Protein AF-0000000079727468 (afdb_homodimer)

Radius of gyration: 39.49 Å; Cα contacts (8 Å, |Δi|>4): 1245; chains: 2; bounding box: 68×107×83 Å

Sequence (710 aa):
MQSSQPELGKKTMTSPDLRKDRILILDDAPENCLLVERILKKAGYGEVISTQNPETALEWLGLSGDPKKRRPVSLLLLDILLPGGQNGLDLLRQFGDREELADLPVIIITAIHDTHTLESAFEAGAVDYVTKPFDATELRARVRSALRLRHEMVQRRRREKDLEEITDKLSEAYQTLLRVSRTDGLSGIWNRRFFDEILDVEWKRANRSEKPISLLLIDIDFFKRFNDTYGHQAGDDCIRKVASVLKETAKRAGDFAARYGGEEFAIILPETDEERAIVVAEKVRAKVVELQIPHKMSETSESVSVSIGVATGKGNKNDMNREDLVRMADESLYESKAGGRNRVTPYSTLNRNDSMQSSQPELGKKTMTSPDLRKDRILILDDAPENCLLVERILKKAGYGEVISTQNPETALEWLGLSGDPKKRRPVSLLLLDILLPGGQNGLDLLRQFGDREELADLPVIIITAIHDTHTLESAFEAGAVDYVTKPFDATELRARVRSALRLRHEMVQRRRREKDLEEITDKLSEAYQTLLRVSRTDGLSGIWNRRFFDEILDVEWKRANRSEKPISLLLIDIDFFKRFNDTYGHQAGDDCIRKVASVLKETAKRAGDFAARYGGEEFAIILPETDEERAIVVAEKVRAKVVELQIPHKMSETSESVSVSIGVATGKGNKNDMNREDLVRMADESLYESKAGGRNRVTPYSTLNRNDS

InterPro domains:
  IPR000160 GGDEF domain [PF00990] (183-343)
  IPR000160 GGDEF domain [PS50887] (211-349)
  IPR000160 GGDEF domain [SM00267] (170-347)
  IPR000160 GGDEF domain [TIGR00254] (180-345)
  IPR000160 GGDEF domain [cd01949] (182-344)
  IPR001789 Signal transduction response regulator, receiver domain [PF00072] (23-144)
  IPR001789 Signal transduction response regulator, receiver domain [PS50110] (22-147)
  IPR001789 Signal transduction response regulator, receiver domain [SM00448] (21-143)
  IPR011006 CheY-like superfamily [SSF52172] (20-169)
  IPR029787 Nucleotide cyclase [SSF55073] (186-348)
  IPR043128 Reverse transcriptase/Diguanylate cyclase domain [G3DSA:3.30.70.270] (170-348)
  IPR050469 Diguanylate cyclase Dgc-like, bacteria [PTHR45138] (100-347)

Foldseek 3Di:
DPPPDPPPPPPPPPPPQLAVAAEEEAAQDVVQLVVLVVLVVVVPRNHYYYDQDPVLVCVCCVNDDDNVNHHDHQEYEFEQAHPPRDGRLVVLLVCCPPPSCVLYAYEYEYQDPDPVVVVSSVVSPHPYYAYPPGDSVVSNVVVSVSSVSSVVVVVVVVVVVVVVVVVVVVVVVVVVCCQVVQADPLQSFGAQVNVVVLLQVLQVVLQVVQAKKKKKKKFKAPLVLVCVVVNVVVSSVLSNVLSVLLPVLQPDDSWGKYANDDRMIMIIDHRDDQVRVQVSVVSSQVVSVVVQDADVPGPQDRHIGMAMFMEMDTHPDDPDDSVNNVVQRVVQSVCCNVVRHSDYGYRDPPPPPPD/DPPPDPPPPPPPPPPPQLAVAAEEEAAQDVVQLVVLCVLVVVVPRNHYYYDQDPVLVCVCCCNDDDNVNHHDHQEYEFEQAGPPRDGRLVVLLVCCPPPSCVLYAYEYEYQDPDPVVVVSSVVSPHPYYAYPPGDSVVSNVVVSVSSVSSVVVVVVVVVVVVVVVVVVVVVVVVVVCCQVVQADPLQSFGAQVNVVVLLQVLLVVLQVVQAKKKKKKKFKAPLVLVCVVVNVVVSSVLSNVLSVLLPVLQPDPSWGKYANDDRMIMIIDHRDDQVRVQVSVVSSQVVSVVVQDADVPGPQDRHIGMAMFMFMDTHPDDPDDSVNNVVQRVVQSVCCNVVRHSDYGYRDPPPPPPD

Solvent-accessible surface area (backbone atoms only — not comparable to full-atom values): 37006 Å² total; per-residue (Å²): 132,82,78,74,70,77,72,76,68,72,77,63,77,68,70,75,64,54,54,72,43,23,36,37,36,41,38,54,49,64,68,57,48,50,51,52,46,52,50,41,42,74,73,53,39,64,38,69,45,72,41,56,45,70,66,59,52,35,18,28,68,50,77,38,83,56,69,87,56,42,45,85,60,41,33,36,38,36,24,40,69,35,65,96,79,40,47,35,53,59,55,41,48,70,48,48,77,34,74,92,44,61,58,46,37,29,33,35,35,34,75,69,85,49,64,68,62,52,52,50,34,43,73,36,57,34,52,45,69,48,55,56,81,75,47,64,68,58,51,53,44,51,52,52,37,44,44,52,38,23,51,37,42,51,51,29,50,48,42,51,52,51,40,53,52,50,51,52,52,36,52,50,47,50,51,49,31,51,47,45,60,28,26,28,90,81,46,64,36,29,16,41,69,42,45,55,55,49,48,54,53,51,48,52,49,21,37,74,66,56,30,30,32,20,36,38,31,35,35,48,55,60,46,67,57,46,25,72,72,64,32,61,66,52,41,50,52,49,47,30,53,50,41,49,50,43,53,66,66,43,61,57,92,73,36,39,48,23,38,60,50,79,64,27,32,34,36,42,31,64,72,26,47,60,70,60,44,49,51,54,49,49,49,49,39,51,52,45,40,67,64,58,44,79,22,87,79,43,92,71,40,66,30,42,36,32,17,25,2,28,22,62,42,60,31,85,73,69,92,68,50,70,66,51,45,52,50,39,8,49,52,14,22,50,48,13,49,74,72,56,33,65,35,76,25,66,57,62,83,73,71,63,75,77,110,133,82,78,74,70,78,71,76,70,74,77,63,76,70,71,74,64,54,55,71,44,24,36,38,36,40,37,54,47,64,68,58,47,51,51,51,46,50,51,40,42,74,72,54,40,64,36,68,46,72,42,55,45,71,67,60,53,35,18,28,70,50,77,38,83,56,68,86,56,41,44,86,60,41,34,37,38,35,25,40,68,34,64,95,79,39,47,33,53,59,55,41,48,70,47,50,77,34,75,92,43,62,57,46,39,28,32,37,35,33,77,69,84,52,63,66,62,54,51,52,35,42,72,36,56,33,53,45,70,48,55,55,80,74,46,65,67,57,52,53,45,50,52,51,37,43,44,51,38,22,51,36,41,51,52,29,51,50,43,50,53,50,41,54,53,51,50,52,53,36,54,52,46,50,52,49,32,50,48,45,58,27,27,28,89,80,46,65,39,30,14,42,69,40,44,54,54,49,49,54,54,51,47,52,48,20,38,74,67,57,30,30,32,21,38,37,31,36,35,49,54,58,45,66,56,45,24,72,71,64,32,60,66,53,41,50,53,49,47,30,54,52,41,50,49,42,53,65,67,44,61,55,90,73,36,40,48,23,38,62,50,80,64,28,31,33,36,42,32,63,72,24,47,61,71,58,44,47,52,54,49,49,49,48,41,50,53,44,41,66,64,57,44,79,22,87,80,42,90,72,38,68,30,42,35,32,17,24,2,29,22,63,44,59,30,83,72,71,90,69,49,71,66,52,44,53,49,40,8,49,52,14,23,49,48,12,50,74,71,59,34,66,37,79,26,65,57,63,84,73,71,63,75,77,113

pLDDT: mean 85.91, std 15.05, range [24.95, 98.31]

Organism: NCBI:txid2484979

Structure (mmCIF, N/CA/C/O backbone):
data_AF-0000000079727468-model_v1
#
loop_
_entity.id
_entity.type
_entity.pdbx_description
1 polymer 'diguanylate cyclase'
#
loop_
_atom_site.group_PDB
_atom_site.id
_atom_site.type_symbol
_atom_site.label_atom_id
_atom_site.label_alt_id
_atom_site.label_comp_id
_atom_site.label_asym_id
_atom_site.label_entity_id
_atom_site.label_seq_id
_atom_site.pdbx_PDB_ins_code
_atom_site.Cartn_x
_atom_site.Cartn_y
_atom_site.Cartn_z
_atom_site.occupancy
_atom_site.B_iso_or_equiv
_atom_site.auth_seq_id
_atom_site.auth_comp_id
_atom_site.auth_asym_id
_atom_site.auth_atom_id
_atom_site.pdbx_PDB_model_num
ATOM 1 N N . MET A 1 1 ? 19.25 14.492 -28.891 1 24.95 1 MET A N 1
ATOM 2 C CA . MET A 1 1 ? 19.391 13.453 -27.875 1 24.95 1 MET A CA 1
ATOM 3 C C . MET A 1 1 ? 18.406 12.312 -28.109 1 24.95 1 MET A C 1
ATOM 5 O O . MET A 1 1 ? 17.203 12.531 -28.141 1 24.95 1 MET A O 1
ATOM 9 N N . GLN A 1 2 ? 18.891 11.352 -28.922 1 28.38 2 GLN A N 1
ATOM 10 C CA . GLN A 1 2 ? 18.203 10.188 -29.469 1 28.38 2 GLN A CA 1
ATOM 11 C C . GLN A 1 2 ? 17.688 9.281 -28.344 1 28.38 2 GLN A C 1
ATOM 13 O O . GLN A 1 2 ? 18.469 8.844 -27.5 1 28.38 2 GLN A O 1
ATOM 18 N N . SER A 1 3 ? 16.484 9.555 -27.875 1 31.44 3 SER A N 1
ATOM 19 C CA . SER A 1 3 ? 15.773 8.898 -26.781 1 31.44 3 SER A CA 1
ATOM 20 C C . SER A 1 3 ? 15.648 7.398 -27.047 1 31.44 3 SER A C 1
ATOM 22 O O . SER A 1 3 ? 15.016 6.98 -28.016 1 31.44 3 SER A O 1
ATOM 24 N N . SER A 1 4 ? 16.797 6.715 -26.797 1 32.66 4 SER A N 1
ATOM 25 C CA . SER A 1 4 ? 16.906 5.266 -26.891 1 32.66 4 SER A CA 1
ATOM 26 C C . SER A 1 4 ? 15.797 4.57 -26.109 1 32.66 4 SER A C 1
ATOM 28 O O . SER A 1 4 ? 15.617 4.836 -24.922 1 32.66 4 SER A O 1
ATOM 30 N N . GLN A 1 5 ? 14.734 4.316 -26.812 1 31.92 5 GLN A N 1
ATOM 31 C CA . GLN A 1 5 ? 13.586 3.557 -26.328 1 31.92 5 GLN A CA 1
ATOM 32 C C . GLN A 1 5 ? 14.031 2.273 -25.625 1 31.92 5 GLN A C 1
ATOM 34 O O . GLN A 1 5 ? 14.844 1.516 -26.172 1 31.92 5 GLN A O 1
ATOM 39 N N . PRO A 1 6 ? 13.977 2.27 -24.234 1 32.66 6 PRO A N 1
ATOM 40 C CA . PRO A 1 6 ? 14.422 1.046 -23.578 1 32.66 6 PRO A CA 1
ATOM 41 C C . PRO A 1 6 ? 13.758 -0.209 -24.141 1 32.66 6 PRO A C 1
ATOM 43 O O . PRO A 1 6 ? 12.594 -0.168 -24.547 1 32.66 6 PRO A O 1
ATOM 46 N N . GLU A 1 7 ? 14.562 -0.936 -24.891 1 29.7 7 GLU A N 1
ATOM 47 C CA . GLU A 1 7 ? 14.195 -2.268 -25.359 1 29.7 7 GLU A CA 1
ATOM 48 C C . GLU A 1 7 ? 13.484 -3.064 -24.266 1 29.7 7 GLU A C 1
ATOM 50 O O . GLU A 1 7 ? 13.992 -3.186 -23.156 1 29.7 7 GLU A O 1
ATOM 55 N N . LEU A 1 8 ? 12.203 -2.998 -24.25 1 30.62 8 LEU A N 1
ATOM 56 C CA . LEU A 1 8 ? 11.445 -3.914 -23.406 1 30.62 8 LEU A CA 1
ATOM 57 C C . LEU A 1 8 ? 12 -5.332 -23.516 1 30.62 8 LEU A C 1
ATOM 59 O O . LEU A 1 8 ? 11.93 -5.953 -24.578 1 30.62 8 LEU A O 1
ATOM 63 N N . GLY A 1 9 ? 13.141 -5.453 -22.797 1 27.17 9 GLY A N 1
ATOM 64 C CA . GLY A 1 9 ? 13.734 -6.781 -22.766 1 27.17 9 GLY A CA 1
ATOM 65 C C . GLY A 1 9 ? 12.695 -7.891 -22.719 1 27.17 9 GLY A C 1
ATOM 66 O O . GLY A 1 9 ? 11.68 -7.773 -22.031 1 27.17 9 GLY A O 1
ATOM 67 N N . LYS A 1 10 ? 12.5 -8.461 -23.781 1 33.59 10 LYS A N 1
ATOM 68 C CA . LYS A 1 10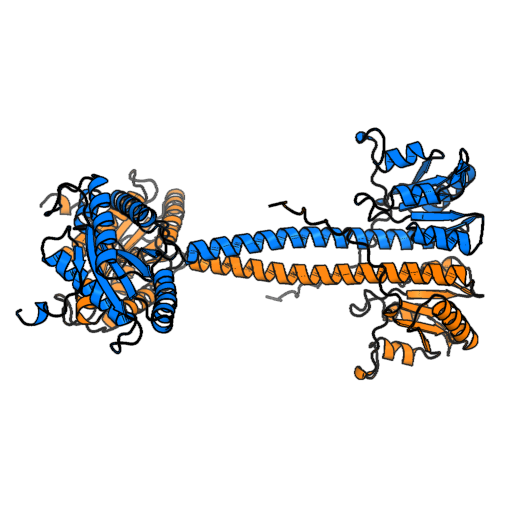 ? 11.773 -9.734 -23.844 1 33.59 10 LYS A CA 1
ATOM 69 C C . LYS A 1 10 ? 12.016 -10.555 -22.578 1 33.59 10 LYS A C 1
ATOM 71 O O . LYS A 1 10 ? 13.148 -10.945 -22.281 1 33.59 10 LYS A O 1
ATOM 76 N N . LYS A 1 11 ? 11.273 -10.305 -21.531 1 36.12 11 LYS A N 1
ATOM 77 C CA . LYS A 1 11 ? 11.289 -11.227 -20.406 1 36.12 11 LYS A CA 1
ATOM 78 C C . LYS A 1 11 ? 11.359 -12.672 -20.875 1 36.12 11 LYS A C 1
ATOM 80 O O . LYS A 1 11 ? 10.359 -13.242 -21.312 1 36.12 11 LYS A O 1
ATOM 85 N N . THR A 1 12 ? 12.391 -13.023 -21.547 1 33.09 12 THR A N 1
ATOM 86 C CA . THR A 1 12 ? 12.594 -14.445 -21.812 1 33.09 12 THR A CA 1
ATOM 87 C C . THR A 1 12 ? 12.219 -15.273 -20.578 1 33.09 12 THR A C 1
ATOM 89 O O . THR A 1 12 ? 12.609 -14.945 -19.469 1 33.09 12 THR A O 1
ATOM 92 N N . MET A 1 13 ? 11.18 -15.914 -20.594 1 40.09 13 MET A N 1
ATOM 93 C CA . MET A 1 13 ? 10.898 -16.938 -19.594 1 40.09 13 MET A CA 1
ATOM 94 C C . MET A 1 13 ? 12.172 -17.703 -19.234 1 40.09 13 MET A C 1
ATOM 96 O O . MET A 1 13 ? 12.68 -18.484 -20.031 1 40.09 13 MET A O 1
ATOM 100 N N . THR A 1 14 ? 13.031 -17.109 -18.625 1 41.34 14 THR A N 1
ATOM 101 C CA . THR A 1 14 ? 14.219 -17.828 -18.172 1 41.34 14 THR A CA 1
ATOM 102 C C . THR A 1 14 ? 13.859 -19.234 -17.703 1 41.34 14 THR A C 1
ATOM 104 O O . THR A 1 14 ? 12.953 -19.422 -16.891 1 41.34 14 THR A O 1
ATOM 107 N N . SER A 1 15 ? 13.961 -20.203 -18.578 1 51.31 15 SER A N 1
ATOM 108 C CA . SER A 1 15 ? 13.875 -21.625 -18.203 1 51.31 15 SER A CA 1
ATOM 109 C C . SER A 1 15 ? 14.398 -21.859 -16.797 1 51.31 15 SER A C 1
ATOM 111 O O . SER A 1 15 ? 15.477 -21.375 -16.438 1 51.31 15 SER A O 1
ATOM 113 N N . PRO A 1 16 ? 13.523 -22.125 -15.875 1 55.88 16 PRO A N 1
ATOM 114 C CA . PRO A 1 16 ? 14.031 -22.375 -14.523 1 55.88 16 PRO A CA 1
ATOM 115 C C . PRO A 1 16 ? 15.297 -23.234 -14.523 1 55.88 16 PRO A C 1
ATOM 117 O O . PRO A 1 16 ? 15.461 -24.094 -15.383 1 55.88 16 PRO A O 1
ATOM 120 N N . ASP A 1 17 ? 16.297 -22.797 -14.016 1 65.88 17 ASP A N 1
ATOM 121 C CA . ASP A 1 17 ? 17.562 -23.516 -13.859 1 65.88 17 ASP A CA 1
ATOM 122 C C . ASP A 1 17 ? 17.328 -24.906 -13.273 1 65.88 17 ASP A C 1
ATOM 124 O O . ASP A 1 17 ? 17 -25.047 -12.094 1 65.88 17 ASP A O 1
ATOM 128 N N . LEU A 1 18 ? 17.125 -25.938 -14.148 1 69.69 18 LEU A N 1
ATOM 129 C CA . LEU A 1 18 ? 16.891 -27.328 -13.812 1 69.69 18 LEU A CA 1
ATOM 130 C C . LEU A 1 18 ? 17.875 -27.797 -12.734 1 69.69 18 LEU A C 1
ATOM 132 O O . LEU A 1 18 ? 17.594 -28.766 -12.031 1 69.69 18 LEU A O 1
ATOM 136 N N . ARG A 1 19 ? 18.922 -27.047 -12.586 1 67.94 19 ARG A N 1
ATOM 137 C CA . ARG A 1 19 ? 19.969 -27.469 -11.664 1 67.94 19 ARG A CA 1
ATOM 138 C C . ARG A 1 19 ? 19.641 -27.062 -10.227 1 67.94 19 ARG A C 1
ATOM 140 O O . ARG A 1 19 ? 20.219 -27.594 -9.281 1 67.94 19 ARG A O 1
ATOM 147 N N . LYS A 1 20 ? 18.719 -26.328 -10.156 1 83.81 20 LYS A N 1
ATOM 148 C CA . LYS A 1 20 ? 18.453 -25.828 -8.812 1 83.81 20 LYS A CA 1
ATOM 149 C C . LYS A 1 20 ? 17.406 -26.688 -8.102 1 83.81 20 LYS A C 1
ATOM 151 O O . LYS A 1 20 ? 17.359 -26.719 -6.871 1 83.81 20 LYS A O 1
ATOM 156 N N . ASP A 1 21 ? 16.766 -27.531 -8.797 1 91.88 21 ASP A N 1
ATOM 157 C CA . ASP A 1 21 ? 15.695 -28.344 -8.227 1 91.88 21 ASP A CA 1
ATOM 158 C C . ASP A 1 21 ? 16.234 -29.672 -7.699 1 91.88 21 ASP A C 1
ATOM 160 O O . ASP A 1 21 ? 17.062 -30.312 -8.359 1 91.88 21 ASP A O 1
ATOM 164 N N . ARG A 1 22 ? 15.922 -30 -6.527 1 94.75 22 ARG A N 1
ATOM 165 C CA . ARG A 1 22 ? 16.281 -31.281 -5.934 1 94.75 22 ARG A CA 1
ATOM 166 C C . ARG A 1 22 ? 15.133 -32.281 -6.02 1 94.75 22 ARG A C 1
ATOM 168 O O . ARG A 1 22 ? 14.031 -32 -5.539 1 94.75 22 ARG A O 1
ATOM 175 N N . ILE A 1 23 ? 15.461 -33.406 -6.609 1 97.31 23 ILE A N 1
ATOM 176 C CA . ILE A 1 23 ? 14.453 -34.438 -6.797 1 97.31 23 ILE A CA 1
ATOM 177 C C . ILE A 1 23 ? 14.742 -35.625 -5.855 1 97.31 23 ILE A C 1
ATOM 179 O O . ILE A 1 23 ? 15.852 -36.156 -5.828 1 97.31 23 ILE A O 1
ATOM 183 N N . LEU A 1 24 ? 13.773 -35.969 -5.07 1 97.38 24 LEU A N 1
ATOM 184 C CA . LEU A 1 24 ? 13.891 -37.094 -4.137 1 97.38 24 LEU A CA 1
ATOM 185 C C . LEU A 1 24 ? 13.148 -38.312 -4.66 1 97.38 24 LEU A C 1
ATOM 187 O O . LEU A 1 24 ? 11.984 -38.219 -5.051 1 97.38 24 LEU A O 1
ATOM 191 N N . ILE A 1 25 ? 13.852 -39.438 -4.668 1 97.06 25 ILE A N 1
ATOM 192 C CA . ILE A 1 25 ? 13.258 -40.688 -5.086 1 97.06 25 ILE A CA 1
ATOM 193 C C . ILE A 1 25 ? 13.133 -41.625 -3.881 1 97.06 25 ILE A C 1
ATOM 195 O O . ILE A 1 25 ? 14.117 -41.906 -3.195 1 97.06 25 ILE A O 1
ATOM 199 N N . LEU A 1 26 ? 11.938 -42 -3.619 1 96.12 26 LEU A N 1
ATOM 200 C CA . LEU A 1 26 ? 11.695 -43.031 -2.609 1 96.12 26 LEU A CA 1
ATOM 201 C C . LEU A 1 26 ? 11.172 -44.312 -3.25 1 96.12 26 LEU A C 1
ATOM 203 O O . LEU A 1 26 ? 10.008 -44.375 -3.652 1 96.12 26 LEU A O 1
ATOM 207 N N . ASP A 1 27 ? 11.953 -45.219 -3.395 1 93.69 27 ASP A N 1
ATOM 208 C CA . ASP A 1 27 ? 11.688 -46.531 -4.023 1 93.69 27 ASP A CA 1
ATOM 209 C C . ASP A 1 27 ? 12.477 -47.625 -3.344 1 93.69 27 ASP A C 1
ATOM 211 O O . ASP A 1 27 ? 13.672 -47.5 -3.098 1 93.69 27 ASP A O 1
ATOM 215 N N . ASP A 1 28 ? 11.852 -48.719 -3.088 1 89.44 28 ASP A N 1
ATOM 216 C CA . ASP A 1 28 ? 12.492 -49.781 -2.305 1 89.44 28 ASP A CA 1
ATOM 217 C C . ASP A 1 28 ? 13.477 -50.594 -3.156 1 89.44 28 ASP A C 1
ATOM 219 O O . ASP A 1 28 ? 14.344 -51.281 -2.623 1 89.44 28 ASP A O 1
ATOM 223 N N . ALA A 1 29 ? 13.367 -50.562 -4.461 1 91.81 29 ALA A N 1
ATOM 224 C CA . ALA A 1 29 ? 14.273 -51.281 -5.355 1 91.81 29 ALA A CA 1
ATOM 225 C C . ALA A 1 29 ? 15.445 -50.406 -5.77 1 91.81 29 ALA A C 1
ATOM 227 O O . ALA A 1 29 ? 15.266 -49.438 -6.516 1 91.81 29 ALA A O 1
ATOM 228 N N . PRO A 1 30 ? 16.609 -50.688 -5.352 1 93.06 30 PRO A N 1
ATOM 229 C CA . PRO A 1 30 ? 17.766 -49.844 -5.68 1 93.06 30 PRO A CA 1
ATOM 230 C C . PRO A 1 30 ? 17.969 -49.719 -7.184 1 93.06 30 PRO A C 1
ATOM 232 O O . PRO A 1 30 ? 18.422 -48.656 -7.645 1 93.06 30 PRO A O 1
ATOM 235 N N . GLU A 1 31 ? 17.688 -50.75 -7.895 1 93.75 31 GLU A N 1
ATOM 236 C CA . GLU A 1 31 ? 17.859 -50.719 -9.344 1 93.75 31 GLU A CA 1
ATOM 237 C C . GLU A 1 31 ? 16.984 -49.625 -9.969 1 93.75 31 GLU A C 1
ATOM 239 O O . GLU A 1 31 ? 17.406 -48.969 -10.93 1 93.75 31 GLU A O 1
ATOM 244 N N . ASN A 1 32 ? 15.781 -49.531 -9.445 1 93.56 32 ASN A N 1
ATOM 245 C CA . ASN A 1 32 ? 14.883 -48.469 -9.922 1 93.56 32 ASN A CA 1
ATOM 246 C C . ASN A 1 32 ? 15.438 -47.094 -9.625 1 93.56 32 ASN A C 1
ATOM 248 O O . ASN A 1 32 ? 15.414 -46.219 -10.492 1 93.56 32 ASN A O 1
ATOM 252 N N . CYS A 1 33 ? 15.984 -46.906 -8.445 1 94.69 33 CYS A N 1
ATOM 253 C CA . CYS A 1 33 ? 16.562 -45.625 -8.047 1 94.69 33 CYS A CA 1
ATOM 254 C C . CYS A 1 33 ? 17.703 -45.25 -8.969 1 94.69 33 CYS A C 1
ATOM 256 O O . CYS A 1 33 ? 17.766 -44.094 -9.453 1 94.69 33 CYS A O 1
ATOM 258 N N . LEU A 1 34 ? 18.484 -46.156 -9.234 1 95.06 34 LEU A N 1
ATOM 259 C CA . LEU A 1 34 ? 19.641 -45.906 -10.078 1 95.06 34 LEU A CA 1
ATOM 260 C C . LEU A 1 34 ? 19.219 -45.562 -11.492 1 95.06 34 LEU A C 1
ATOM 262 O O . LEU A 1 34 ? 19.766 -44.625 -12.102 1 95.06 34 LEU A O 1
ATOM 266 N N . LEU A 1 35 ? 18.297 -46.312 -11.969 1 95.62 35 LEU A N 1
ATOM 267 C CA . LEU A 1 35 ? 17.797 -46.062 -13.32 1 95.62 35 LEU A CA 1
ATOM 268 C C . LEU A 1 35 ? 17.219 -44.688 -13.445 1 95.62 35 LEU A C 1
ATOM 270 O O . LEU A 1 35 ? 17.547 -43.938 -14.383 1 95.62 35 LEU A O 1
ATOM 274 N N . VAL A 1 36 ? 16.375 -44.312 -12.539 1 96.06 36 VAL A N 1
ATOM 275 C CA . VAL A 1 36 ? 15.734 -43 -12.562 1 96.06 36 VAL A CA 1
ATOM 276 C C . VAL A 1 36 ? 16.797 -41.906 -12.453 1 96.06 36 VAL A C 1
ATOM 278 O O . VAL A 1 36 ? 16.75 -40.906 -13.195 1 96.06 36 VAL A O 1
ATOM 281 N N . GLU A 1 37 ? 17.719 -42.062 -11.562 1 95.75 37 GLU A N 1
ATOM 282 C CA . GLU A 1 37 ? 18.797 -41.094 -11.383 1 95.75 37 GLU A CA 1
ATOM 283 C C . GLU A 1 37 ? 19.578 -40.875 -12.68 1 95.75 37 GLU A C 1
ATOM 285 O O . GLU A 1 37 ? 19.859 -39.75 -13.062 1 95.75 37 GLU A O 1
ATOM 290 N N . ARG A 1 38 ? 19.859 -41.969 -13.328 1 95.56 38 ARG A N 1
ATOM 291 C CA . ARG A 1 38 ? 20.609 -41.906 -14.57 1 95.56 38 ARG A CA 1
ATOM 292 C C . ARG A 1 38 ? 19.812 -41.156 -15.648 1 95.56 38 ARG A C 1
ATOM 294 O O . ARG A 1 38 ? 20.359 -40.312 -16.344 1 95.56 38 ARG A O 1
ATOM 301 N N . ILE A 1 39 ? 18.594 -41.5 -15.727 1 94.62 39 ILE A N 1
ATOM 302 C CA . ILE A 1 39 ? 17.719 -40.875 -16.719 1 94.62 39 ILE A CA 1
ATOM 303 C C . ILE A 1 39 ? 17.656 -39.375 -16.484 1 94.62 39 ILE A C 1
ATOM 305 O O . ILE A 1 39 ? 17.828 -38.594 -17.422 1 94.62 39 ILE A O 1
ATOM 309 N N . LEU A 1 40 ? 17.469 -39 -15.281 1 95 40 LEU A N 1
ATOM 310 C CA . LEU A 1 40 ? 17.266 -37.594 -14.953 1 95 40 LEU A CA 1
ATOM 311 C C . LEU A 1 40 ? 18.578 -36.812 -15.023 1 95 40 LEU A C 1
ATOM 313 O O . LEU A 1 40 ? 18.609 -35.656 -15.461 1 95 40 LEU A O 1
ATOM 317 N N . LYS A 1 41 ? 19.656 -37.438 -14.602 1 93.88 41 LYS A N 1
ATOM 318 C CA . LYS A 1 41 ? 20.969 -36.781 -14.719 1 93.88 41 LYS A CA 1
ATOM 319 C C . LYS A 1 41 ? 21.312 -36.531 -16.188 1 93.88 41 LYS A C 1
ATOM 321 O O . LYS A 1 41 ? 21.812 -35.438 -16.516 1 93.88 41 LYS A O 1
ATOM 326 N N . LYS A 1 42 ? 21.016 -37.438 -16.984 1 92.25 42 LYS A N 1
ATOM 327 C CA . LYS A 1 42 ? 21.25 -37.312 -18.406 1 92.25 42 LYS A CA 1
ATOM 328 C C . LYS A 1 42 ? 20.406 -36.156 -18.984 1 92.25 42 LYS A C 1
ATOM 330 O O . LYS A 1 42 ? 20.828 -35.5 -19.938 1 92.25 42 LYS A O 1
ATOM 335 N N . ALA A 1 43 ? 19.281 -36.031 -18.391 1 89.88 43 ALA A N 1
ATOM 336 C CA . ALA A 1 43 ? 18.359 -35 -18.859 1 89.88 43 ALA A CA 1
ATOM 337 C C . ALA A 1 43 ? 18.781 -33.625 -18.344 1 89.88 43 ALA A C 1
ATOM 339 O O . ALA A 1 43 ? 18.156 -32.594 -18.672 1 89.88 43 ALA A O 1
ATOM 340 N N . GLY A 1 44 ? 19.781 -33.562 -17.406 1 89.81 44 GLY A N 1
ATOM 341 C CA . GLY A 1 44 ? 20.328 -32.281 -16.984 1 89.81 44 GLY A CA 1
ATOM 342 C C . GLY A 1 44 ? 19.969 -31.922 -15.562 1 89.81 44 GLY A C 1
ATOM 343 O O . GLY A 1 44 ? 20.328 -30.844 -15.078 1 89.81 44 GLY A O 1
ATOM 344 N N . TYR A 1 45 ? 19.219 -32.844 -14.891 1 91.75 45 TYR A N 1
ATOM 345 C CA . TYR A 1 45 ? 18.891 -32.594 -13.5 1 91.75 45 TYR A CA 1
ATOM 346 C C . TYR A 1 45 ? 20.078 -32.875 -12.594 1 91.75 45 TYR A C 1
ATOM 348 O O . TYR A 1 45 ? 20.672 -33.969 -12.68 1 91.75 45 TYR A O 1
ATOM 356 N N . GLY A 1 46 ? 20.531 -31.891 -11.836 1 83.88 46 GLY A N 1
ATOM 357 C CA . GLY A 1 46 ? 21.766 -32.031 -11.102 1 83.88 46 GLY A CA 1
ATOM 358 C C . GLY A 1 46 ? 21.578 -32.594 -9.703 1 83.88 46 GLY A C 1
ATOM 359 O O . GLY A 1 46 ? 22.469 -33.281 -9.172 1 83.88 46 GLY A O 1
ATOM 360 N N . GLU A 1 47 ? 20.531 -32.406 -9.016 1 92.12 47 GLU A N 1
ATOM 361 C CA . GLU A 1 47 ? 20.391 -32.781 -7.617 1 92.12 47 GLU A CA 1
ATOM 362 C C . GLU A 1 47 ? 19.312 -33.844 -7.441 1 92.12 47 GLU A C 1
ATOM 364 O O . GLU A 1 47 ? 18.188 -33.531 -7.039 1 92.12 47 GLU A O 1
ATOM 369 N N . VAL A 1 48 ? 19.703 -35.062 -7.77 1 95.81 48 VAL A N 1
ATOM 370 C CA . VAL A 1 48 ? 18.781 -36.188 -7.602 1 95.81 48 VAL A CA 1
ATOM 371 C C . VAL A 1 48 ? 19.25 -37.062 -6.441 1 95.81 48 VAL A C 1
ATOM 373 O O . VAL A 1 48 ? 20.391 -37.562 -6.453 1 95.81 48 VAL A O 1
ATOM 376 N N . ILE A 1 49 ? 18.469 -37.156 -5.48 1 95.31 49 ILE A N 1
ATOM 377 C CA . ILE A 1 49 ? 18.797 -37.969 -4.316 1 95.31 49 ILE A CA 1
ATOM 378 C C . ILE A 1 49 ? 17.781 -39.094 -4.172 1 95.31 49 ILE A C 1
ATOM 380 O O . ILE A 1 49 ? 16.625 -38.969 -4.602 1 95.31 49 ILE A O 1
ATOM 384 N N . SER A 1 50 ? 18.234 -40.219 -3.621 1 95.94 50 SER A N 1
ATOM 385 C CA . SER A 1 50 ? 17.328 -41.375 -3.488 1 95.94 50 SER A CA 1
ATOM 386 C C . SER A 1 50 ? 17.516 -42.062 -2.148 1 95.94 50 SER A C 1
ATOM 388 O O . SER A 1 50 ? 18.578 -41.969 -1.524 1 95.94 50 SER A O 1
ATOM 390 N N . THR A 1 51 ? 16.453 -42.656 -1.689 1 94.44 51 THR A N 1
ATOM 391 C CA . THR A 1 51 ? 16.484 -43.469 -0.489 1 94.44 51 THR A CA 1
ATOM 392 C C . THR A 1 51 ? 15.492 -44.625 -0.591 1 94.44 51 THR A C 1
ATOM 394 O O . THR A 1 51 ? 14.492 -44.531 -1.309 1 94.44 51 THR A O 1
ATOM 397 N N . GLN A 1 52 ? 15.766 -45.688 0.114 1 92.88 52 GLN A N 1
ATOM 398 C CA . GLN A 1 52 ? 14.883 -46.844 0.149 1 92.88 52 GLN A CA 1
ATOM 399 C C . GLN A 1 52 ? 14.07 -46.875 1.442 1 92.88 52 GLN A C 1
ATOM 401 O O . GLN A 1 52 ? 13.203 -47.75 1.613 1 92.88 52 GLN A O 1
ATOM 406 N N . ASN A 1 53 ? 14.383 -45.938 2.252 1 91 53 ASN A N 1
ATOM 407 C CA . ASN A 1 53 ? 13.789 -45.906 3.586 1 91 53 ASN A CA 1
ATOM 408 C C . ASN A 1 53 ? 12.828 -44.719 3.752 1 91 53 ASN A C 1
ATOM 410 O O . ASN A 1 53 ? 13.242 -43.562 3.689 1 91 53 ASN A O 1
ATOM 414 N N . PRO A 1 54 ? 11.578 -45.031 4.07 1 91.75 54 PRO A N 1
ATOM 415 C CA . PRO A 1 54 ? 10.594 -43.969 4.254 1 91.75 54 PRO A CA 1
ATOM 416 C C . PRO A 1 54 ? 10.977 -43 5.379 1 91.75 54 PRO A C 1
ATOM 418 O O . PRO A 1 54 ? 10.734 -41.812 5.277 1 91.75 54 PRO A O 1
ATOM 421 N N . GLU A 1 55 ? 11.578 -43.438 6.406 1 88.81 55 GLU A N 1
ATOM 422 C CA . GLU A 1 55 ? 11.969 -42.594 7.531 1 88.81 55 GLU A CA 1
ATOM 423 C C . GLU A 1 55 ? 13 -41.562 7.109 1 88.81 55 GLU A C 1
ATOM 425 O O . GLU A 1 55 ? 12.922 -40.406 7.516 1 88.81 55 GLU A O 1
ATOM 430 N N . THR A 1 56 ? 13.938 -42 6.348 1 91.12 56 THR A N 1
ATOM 431 C CA . THR A 1 56 ? 14.961 -41.094 5.84 1 91.12 56 THR A CA 1
ATOM 432 C C . THR A 1 56 ? 14.336 -40.031 4.953 1 91.12 56 THR A C 1
ATOM 434 O O . THR A 1 56 ? 14.703 -38.844 5.043 1 91.12 56 THR A O 1
ATOM 437 N N . ALA A 1 57 ? 13.438 -40.438 4.098 1 91.88 57 ALA A N 1
ATOM 438 C CA . ALA A 1 57 ? 12.742 -39.5 3.223 1 91.88 57 ALA A CA 1
ATOM 439 C C . ALA A 1 57 ? 12.008 -38.438 4.035 1 91.88 57 ALA A C 1
ATOM 441 O O . ALA A 1 57 ? 12.078 -37.25 3.729 1 91.88 57 ALA A O 1
ATOM 442 N N . LEU A 1 58 ? 11.344 -38.875 5.086 1 89.88 58 LEU A N 1
ATOM 443 C CA . LEU A 1 58 ? 10.586 -37.969 5.934 1 89.88 58 LEU A CA 1
ATOM 444 C C . LEU A 1 58 ? 11.516 -36.969 6.648 1 89.88 58 LEU A C 1
ATOM 446 O O . LEU A 1 58 ? 11.164 -35.812 6.84 1 89.88 58 LEU A O 1
ATOM 450 N N . GLU A 1 59 ? 12.602 -37.469 7.02 1 91.62 59 GLU A N 1
ATOM 451 C CA . GLU A 1 59 ? 13.602 -36.594 7.648 1 91.62 59 GLU A CA 1
ATOM 452 C C . GLU A 1 59 ? 14.102 -35.531 6.68 1 91.62 59 GLU A C 1
ATOM 454 O O . GLU A 1 59 ? 14.195 -34.375 7.039 1 91.62 59 GLU A O 1
ATOM 459 N N . TRP A 1 60 ? 14.391 -35.969 5.473 1 92.31 60 TRP A N 1
ATOM 460 C CA . TRP A 1 60 ? 14.883 -35.031 4.461 1 92.31 60 TRP A CA 1
ATOM 461 C C . TRP A 1 60 ? 13.82 -34 4.117 1 92.31 60 TRP A C 1
ATOM 463 O O . TRP A 1 60 ? 14.148 -32.844 3.812 1 92.31 60 TRP A O 1
ATOM 473 N N . LEU A 1 61 ? 12.562 -34.344 4.262 1 91.38 61 LEU A N 1
ATOM 474 C CA . LEU A 1 61 ? 11.445 -33.438 3.971 1 91.38 61 LEU A CA 1
ATOM 475 C C . LEU A 1 61 ? 11.156 -32.531 5.16 1 91.38 61 LEU A C 1
ATOM 477 O O . LEU A 1 61 ? 10.32 -31.641 5.066 1 91.38 61 LEU A O 1
ATOM 481 N N . GLY A 1 62 ? 11.812 -32.844 6.297 1 87.88 62 GLY A N 1
ATOM 482 C CA . GLY A 1 62 ? 11.672 -32.031 7.484 1 87.88 62 GLY A CA 1
ATOM 483 C C . GLY A 1 62 ? 10.461 -32.406 8.32 1 87.88 62 GLY A C 1
ATOM 484 O O . GLY A 1 62 ? 9.977 -31.578 9.109 1 87.88 62 GLY A O 1
ATOM 485 N N . LEU A 1 63 ? 9.891 -33.531 8.102 1 86.31 63 LEU A N 1
ATOM 486 C CA . LEU A 1 63 ? 8.672 -33.938 8.797 1 86.31 63 LEU A CA 1
ATOM 487 C C . LEU A 1 63 ? 9 -34.719 10.07 1 86.31 63 LEU A C 1
ATOM 489 O O . LEU A 1 63 ? 8.148 -34.875 10.945 1 86.31 63 LEU A O 1
ATOM 493 N N . SER A 1 64 ? 10.172 -35.25 10.094 1 83.31 64 SER A N 1
ATOM 494 C CA . SER A 1 64 ? 10.609 -36 11.273 1 83.31 64 SER A CA 1
ATOM 495 C C . SER A 1 64 ? 12.109 -35.844 11.5 1 83.31 64 SER A C 1
ATOM 497 O O . SER A 1 64 ? 12.828 -35.344 10.625 1 83.31 64 SER A O 1
ATOM 499 N N . GLY A 1 65 ? 12.508 -36.094 12.695 1 83.38 65 GLY A N 1
ATOM 500 C CA . GLY A 1 65 ? 13.922 -36.188 13 1 83.38 65 GLY A CA 1
ATOM 501 C C . GLY A 1 65 ? 14.57 -34.812 13.242 1 83.38 65 GLY A C 1
ATOM 502 O O . GLY A 1 65 ? 13.945 -33.938 13.805 1 83.38 65 GLY A O 1
ATOM 503 N N . ASP A 1 66 ? 15.797 -34.719 12.883 1 84.38 66 ASP A N 1
ATOM 504 C CA . ASP A 1 66 ? 16.641 -33.531 13.109 1 84.38 66 ASP A CA 1
ATOM 505 C C . ASP A 1 66 ? 16.375 -32.469 12.055 1 84.38 66 ASP A C 1
ATOM 507 O O . ASP A 1 66 ? 16.578 -32.688 10.859 1 84.38 66 ASP A O 1
ATOM 511 N N . PRO A 1 67 ? 15.953 -31.375 12.391 1 84.06 67 PRO A N 1
ATOM 512 C CA . PRO A 1 67 ? 15.688 -30.297 11.445 1 84.06 67 PRO A CA 1
ATOM 513 C C . PRO A 1 67 ? 16.922 -29.906 10.617 1 84.06 67 PRO A C 1
ATOM 515 O O . PRO A 1 67 ? 16.781 -29.375 9.516 1 84.06 67 PRO A O 1
ATOM 518 N N . LYS A 1 68 ? 18.062 -30.125 11.156 1 84.62 68 LYS A N 1
ATOM 519 C CA . LYS A 1 68 ? 19.297 -29.781 10.461 1 84.62 68 LYS A CA 1
ATOM 520 C C . LYS A 1 68 ? 19.484 -30.656 9.219 1 84.62 68 LYS A C 1
ATOM 522 O O . LYS A 1 68 ? 20.266 -30.297 8.328 1 84.62 68 LYS A O 1
ATOM 527 N N . LYS A 1 69 ? 18.797 -31.734 9.117 1 87.88 69 LYS A N 1
ATOM 528 C CA . LYS A 1 69 ? 18.938 -32.656 8.008 1 87.88 69 LYS A CA 1
ATOM 529 C C . LYS A 1 69 ? 17.922 -32.375 6.91 1 87.88 69 LYS A C 1
ATOM 531 O O . LYS A 1 69 ? 17.891 -33.062 5.887 1 87.88 69 LYS A O 1
ATOM 536 N N . ARG A 1 70 ? 17.156 -31.406 7.148 1 88.69 70 ARG A N 1
ATOM 537 C CA . ARG A 1 70 ? 16.156 -31.047 6.148 1 88.69 70 ARG A CA 1
ATOM 538 C C . ARG A 1 70 ? 16.828 -30.609 4.844 1 88.69 70 ARG A C 1
ATOM 540 O O . ARG A 1 70 ? 17.797 -29.875 4.863 1 88.69 70 ARG A O 1
ATOM 547 N N . ARG A 1 71 ? 16.281 -31.188 3.797 1 87.25 71 ARG A N 1
ATOM 548 C CA . ARG A 1 71 ? 16.719 -30.812 2.457 1 87.25 71 ARG A CA 1
ATOM 549 C C . ARG A 1 71 ? 15.562 -30.25 1.637 1 87.25 71 ARG A C 1
ATOM 551 O O . ARG A 1 71 ? 14.523 -30.891 1.496 1 87.25 71 ARG A O 1
ATOM 558 N N . PRO A 1 72 ? 15.766 -29.094 1.114 1 88.75 72 PRO A N 1
ATOM 559 C CA . PRO A 1 72 ? 14.688 -28.531 0.294 1 88.75 72 PRO A CA 1
ATOM 560 C C . PRO A 1 72 ? 14.438 -29.344 -0.975 1 88.75 72 PRO A C 1
ATOM 562 O O . PRO A 1 72 ? 15.266 -29.344 -1.889 1 88.75 72 PRO A O 1
ATOM 565 N N . VAL A 1 73 ? 13.414 -30.094 -0.992 1 94.25 73 VAL A N 1
ATOM 566 C CA . VAL A 1 73 ? 13.047 -30.953 -2.109 1 94.25 73 VAL A CA 1
ATOM 567 C C . VAL A 1 73 ? 12.008 -30.266 -2.98 1 94.25 73 VAL A C 1
ATOM 569 O O . VAL A 1 73 ? 11.047 -29.688 -2.469 1 94.25 73 VAL A O 1
ATOM 572 N N . SER A 1 74 ? 12.234 -30.375 -4.289 1 95.5 74 SER A N 1
ATOM 573 C CA . SER A 1 74 ? 11.336 -29.719 -5.227 1 95.5 74 SER A CA 1
ATOM 574 C C . SER A 1 74 ? 10.312 -30.703 -5.785 1 95.5 74 SER A C 1
ATOM 576 O O . SER A 1 74 ? 9.242 -30.297 -6.254 1 95.5 74 SER A O 1
ATOM 578 N N . LEU A 1 75 ? 10.656 -31.922 -5.773 1 97.19 75 LEU A N 1
ATOM 579 C CA . LEU A 1 75 ? 9.805 -32.969 -6.344 1 97.19 75 LEU A CA 1
ATOM 580 C C . LEU A 1 75 ? 10.07 -34.312 -5.668 1 97.19 75 LEU A C 1
ATOM 582 O O . LEU A 1 75 ? 11.219 -34.656 -5.41 1 97.19 75 LEU A O 1
ATOM 586 N N . LEU A 1 76 ? 9.055 -35 -5.379 1 96.94 76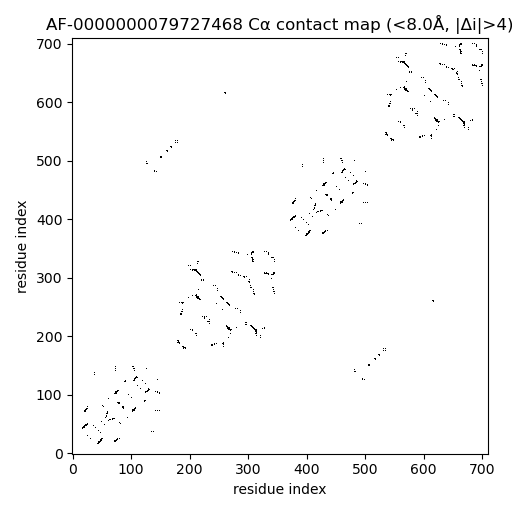 LEU A N 1
ATOM 587 C CA . LEU A 1 76 ? 9.164 -36.344 -4.785 1 96.94 76 LEU A CA 1
ATOM 588 C C . LEU A 1 76 ? 8.633 -37.406 -5.734 1 96.94 76 LEU A C 1
ATOM 590 O O . LEU A 1 76 ? 7.492 -37.312 -6.191 1 96.94 76 LEU A O 1
ATOM 594 N N . LEU A 1 77 ? 9.438 -38.312 -6.113 1 97.25 77 LEU A N 1
ATOM 595 C CA . LEU A 1 77 ? 9.023 -39.562 -6.781 1 97.25 77 LEU A CA 1
ATOM 596 C C . LEU A 1 77 ? 8.805 -40.656 -5.77 1 97.25 77 LEU A C 1
ATOM 598 O O . LEU A 1 77 ? 9.75 -41.094 -5.102 1 97.25 77 LEU A O 1
ATOM 602 N N . LEU A 1 78 ? 7.598 -41.156 -5.742 1 95.69 78 LEU A N 1
ATOM 603 C CA . LEU A 1 78 ? 7.215 -42 -4.637 1 95.69 78 LEU A CA 1
ATOM 604 C C . LEU A 1 78 ? 6.664 -43.344 -5.156 1 95.69 78 LEU A C 1
ATOM 606 O O . LEU A 1 78 ? 5.668 -43.375 -5.879 1 95.69 78 LEU A O 1
ATOM 610 N N . ASP A 1 79 ? 7.25 -44.375 -4.766 1 93.88 79 ASP A N 1
ATOM 611 C CA . ASP A 1 79 ? 6.75 -45.688 -5.094 1 93.88 79 ASP A CA 1
ATOM 612 C C . ASP A 1 79 ? 5.535 -46.062 -4.238 1 93.88 79 ASP A C 1
ATOM 614 O O . ASP A 1 79 ? 5.461 -45.688 -3.066 1 93.88 79 ASP A O 1
ATOM 618 N N . ILE A 1 80 ? 4.602 -46.781 -4.781 1 88.56 80 ILE A N 1
ATOM 619 C CA . ILE A 1 80 ? 3.404 -47.188 -4.051 1 88.56 80 ILE A CA 1
ATOM 620 C C . ILE A 1 80 ? 3.76 -48.25 -3.031 1 88.56 80 ILE A C 1
ATOM 622 O O . ILE A 1 80 ? 3.311 -48.188 -1.884 1 88.56 80 ILE A O 1
ATOM 626 N N . LEU A 1 81 ? 4.555 -49.219 -3.549 1 86.25 81 LEU A N 1
ATOM 627 C CA . LEU A 1 81 ? 4.949 -50.312 -2.666 1 86.25 81 LEU A CA 1
ATOM 628 C C . LEU A 1 81 ? 6.281 -50 -1.991 1 86.25 81 LEU A C 1
ATOM 630 O O . LEU A 1 81 ? 7.312 -49.906 -2.662 1 86.25 81 LEU A O 1
ATOM 634 N N . LEU A 1 82 ? 6.25 -49.938 -0.724 1 84.75 82 LEU A N 1
ATOM 635 C CA . LEU A 1 82 ? 7.441 -49.656 0.06 1 84.75 82 LEU A CA 1
ATOM 636 C C . LEU A 1 82 ? 7.793 -50.812 0.983 1 84.75 82 LEU A C 1
ATOM 638 O O . LEU A 1 82 ? 7.008 -51.75 1.141 1 84.75 82 LEU A O 1
ATOM 642 N N . PRO A 1 83 ? 9.023 -50.719 1.484 1 80.44 83 PRO A N 1
ATOM 643 C CA . PRO A 1 83 ? 9.422 -51.812 2.363 1 80.44 83 PRO A CA 1
ATOM 644 C C . PRO A 1 83 ? 8.547 -51.938 3.613 1 80.44 83 PRO A C 1
ATOM 646 O O . PRO A 1 83 ? 8.047 -50.906 4.105 1 80.44 83 PRO A O 1
ATOM 649 N N . GLY A 1 84 ? 8.477 -53.188 4.172 1 74.75 84 GLY A N 1
ATOM 650 C CA . GLY A 1 84 ? 7.781 -53.438 5.426 1 74.75 84 GLY A CA 1
ATOM 651 C C . GLY A 1 84 ? 6.27 -53.375 5.293 1 74.75 84 GLY A C 1
ATOM 652 O O . GLY A 1 84 ? 5.559 -53.25 6.289 1 74.75 84 GLY A O 1
ATOM 653 N N . GLY A 1 85 ? 5.742 -53.375 4.023 1 75.44 85 GLY A N 1
ATOM 654 C CA . GLY A 1 85 ? 4.305 -53.406 3.803 1 75.44 85 GLY A CA 1
ATOM 655 C C . GLY A 1 85 ? 3.68 -52.031 3.826 1 75.44 85 GLY A C 1
ATOM 656 O O . GLY A 1 85 ? 2.455 -51.875 3.766 1 75.44 85 GLY A O 1
ATOM 657 N N . GLN A 1 86 ? 4.566 -51.031 3.918 1 81.81 86 GLN A N 1
ATOM 658 C CA . GLN A 1 86 ? 4.023 -49.688 3.916 1 81.81 86 GLN A CA 1
ATOM 659 C C . GLN A 1 86 ? 3.6 -49.281 2.51 1 81.81 86 GLN A C 1
ATOM 661 O O . GLN A 1 86 ? 4.266 -49.594 1.529 1 81.81 86 GLN A O 1
ATOM 666 N N . ASN A 1 87 ? 2.459 -48.625 2.438 1 86.12 87 ASN A N 1
ATOM 667 C CA . ASN A 1 87 ? 1.901 -48.125 1.186 1 86.12 87 ASN A CA 1
ATOM 668 C C . ASN A 1 87 ? 2.277 -46.656 0.95 1 86.12 87 ASN A C 1
ATOM 670 O O . ASN A 1 87 ? 2.014 -45.812 1.794 1 86.12 87 ASN A O 1
ATOM 674 N N . GLY A 1 88 ? 2.969 -46.438 -0.094 1 89.12 88 GLY A N 1
ATOM 675 C CA . GLY A 1 88 ? 3.387 -45.062 -0.439 1 89.12 88 GLY A CA 1
ATOM 676 C C . GLY A 1 88 ? 2.248 -44.062 -0.42 1 89.12 88 GLY A C 1
ATOM 677 O O . GLY A 1 88 ? 2.447 -42.906 -0.078 1 89.12 88 GLY A O 1
ATOM 678 N N . LEU A 1 89 ? 1.046 -44.5 -0.753 1 89.38 89 LEU A N 1
ATOM 679 C CA . LEU A 1 89 ? -0.113 -43.625 -0.763 1 89.38 89 LEU A CA 1
ATOM 680 C C . LEU A 1 89 ? -0.474 -43.188 0.652 1 89.38 89 LEU A C 1
ATOM 682 O O . LEU A 1 89 ? -0.892 -42.062 0.866 1 89.38 89 LEU A O 1
ATOM 686 N N . ASP A 1 90 ? -0.351 -44.094 1.564 1 88.56 90 ASP A N 1
ATOM 687 C CA . ASP A 1 90 ? -0.597 -43.75 2.965 1 88.56 90 ASP A CA 1
ATOM 688 C C . ASP A 1 90 ? 0.389 -42.688 3.459 1 88.56 90 ASP A C 1
ATOM 690 O O . ASP A 1 90 ? 0.012 -41.781 4.199 1 88.56 90 ASP A O 1
ATOM 694 N N . LEU A 1 91 ? 1.551 -42.906 3.051 1 88.38 91 LEU A N 1
ATOM 695 C CA . LEU A 1 91 ? 2.576 -41.938 3.402 1 88.38 91 LEU A CA 1
ATOM 696 C C . LEU A 1 91 ? 2.227 -40.562 2.855 1 88.38 91 LEU A C 1
ATOM 698 O O . LEU A 1 91 ? 2.34 -39.562 3.564 1 88.38 91 LEU A O 1
ATOM 702 N N . LEU A 1 92 ? 1.849 -40.531 1.604 1 90.62 92 LEU A N 1
ATOM 703 C CA . LEU A 1 92 ? 1.467 -39.281 0.952 1 90.62 92 LEU A CA 1
ATOM 704 C C . LEU A 1 92 ? 0.321 -38.594 1.698 1 90.62 92 LEU A C 1
ATOM 706 O O . LEU A 1 92 ? 0.348 -37.375 1.92 1 90.62 92 LEU A O 1
ATOM 710 N N . ARG A 1 93 ? -0.639 -39.312 2.129 1 88 93 ARG A N 1
ATOM 711 C CA . ARG A 1 93 ? -1.79 -38.781 2.854 1 88 93 ARG A CA 1
ATOM 712 C C . ARG A 1 93 ? -1.367 -38.188 4.188 1 88 93 ARG A C 1
ATOM 714 O O . ARG A 1 93 ? -1.982 -37.25 4.668 1 88 93 ARG A O 1
ATOM 721 N N . GLN A 1 94 ? -0.41 -38.719 4.738 1 82.5 94 GLN A N 1
ATOM 722 C CA . GLN A 1 94 ? 0.065 -38.281 6.047 1 82.5 94 GLN A CA 1
ATOM 723 C C . GLN A 1 94 ? 0.658 -36.875 5.969 1 82.5 94 GLN A C 1
ATOM 725 O O . GLN A 1 94 ? 0.468 -36.062 6.879 1 82.5 94 GLN A O 1
ATOM 730 N N . PHE A 1 95 ? 1.347 -36.531 4.828 1 79.88 95 PHE A N 1
ATOM 731 C CA . PHE A 1 95 ? 1.989 -35.219 4.859 1 79.88 95 PHE A CA 1
ATOM 732 C C . PHE A 1 95 ? 1.374 -34.312 3.822 1 79.88 95 PHE A C 1
ATOM 734 O O . PHE A 1 95 ? 1.737 -33.125 3.742 1 79.88 95 PHE A O 1
ATOM 741 N N . GLY A 1 96 ? 0.396 -34.75 3.129 1 76.12 96 GLY A N 1
ATOM 742 C CA . GLY A 1 96 ? -0.226 -33.969 2.08 1 76.12 96 GLY A CA 1
ATOM 743 C C . GLY A 1 96 ? -0.934 -32.719 2.604 1 76.12 96 GLY A C 1
ATOM 744 O O . GLY A 1 96 ? -1.062 -31.734 1.892 1 76.12 96 GLY A O 1
ATOM 745 N N . ASP A 1 97 ? -1.265 -32.781 3.869 1 76.5 97 ASP A N 1
ATOM 746 C CA . ASP A 1 97 ? -2.051 -31.672 4.43 1 76.5 97 ASP A CA 1
ATOM 747 C C . ASP A 1 97 ? -1.157 -30.672 5.168 1 76.5 97 ASP A C 1
ATOM 749 O O . ASP A 1 97 ? -1.637 -29.656 5.668 1 76.5 97 ASP A O 1
ATOM 753 N N . ARG A 1 98 ? 0.026 -31 5.098 1 81.81 98 ARG A N 1
ATOM 754 C CA . ARG A 1 98 ? 0.933 -30.109 5.816 1 81.81 98 ARG A CA 1
ATOM 755 C C . ARG A 1 98 ? 1.26 -28.859 4.984 1 81.81 98 ARG A C 1
ATOM 757 O O . ARG A 1 98 ? 1.609 -28.984 3.809 1 81.81 98 ARG A O 1
ATOM 764 N N . GLU A 1 99 ? 1.18 -27.797 5.582 1 80.56 99 GLU A N 1
ATOM 765 C CA . GLU A 1 99 ? 1.381 -26.531 4.902 1 80.56 99 GLU A CA 1
ATOM 766 C C . GLU A 1 99 ? 2.807 -26.406 4.375 1 80.56 99 GLU A C 1
ATOM 768 O O . GLU A 1 99 ? 3.031 -25.828 3.305 1 80.56 99 GLU A O 1
ATOM 773 N N . GLU A 1 100 ? 3.691 -27.031 5.109 1 79.94 100 GLU A N 1
ATOM 774 C CA . GLU A 1 100 ? 5.105 -26.938 4.762 1 79.94 100 GLU A CA 1
ATOM 775 C C . GLU A 1 100 ? 5.398 -27.625 3.434 1 79.94 100 GLU A C 1
ATOM 777 O O . GLU A 1 100 ? 6.375 -27.297 2.758 1 79.94 100 GLU A O 1
ATOM 782 N N . LEU A 1 101 ? 4.531 -28.547 3.092 1 85.31 101 LEU A N 1
ATOM 783 C CA . LEU A 1 101 ? 4.766 -29.344 1.883 1 85.31 101 LEU A CA 1
ATOM 784 C C . LEU A 1 101 ? 3.646 -29.125 0.87 1 85.31 101 LEU A C 1
ATOM 786 O O . LEU A 1 101 ? 3.463 -29.938 -0.041 1 85.31 101 LEU A O 1
ATOM 790 N N . ALA A 1 102 ? 3 -28.047 1.073 1 82.38 102 ALA A N 1
ATOM 791 C CA . ALA A 1 102 ? 1.837 -27.766 0.234 1 82.38 102 ALA A CA 1
ATOM 792 C C . ALA A 1 102 ? 2.252 -27.516 -1.214 1 82.38 102 ALA A C 1
ATOM 794 O O . ALA A 1 102 ? 1.475 -27.766 -2.139 1 82.38 102 ALA A O 1
ATOM 795 N N . ASP A 1 103 ? 3.488 -27.172 -1.392 1 89 103 ASP A N 1
ATOM 796 C CA . ASP A 1 103 ? 3.93 -26.875 -2.75 1 89 103 ASP A CA 1
ATOM 797 C C . ASP A 1 103 ? 4.844 -27.969 -3.283 1 89 103 ASP A C 1
ATOM 799 O O . ASP A 1 103 ? 5.578 -27.766 -4.25 1 89 103 ASP A O 1
ATOM 803 N N . LEU A 1 104 ? 4.844 -29.109 -2.688 1 93.88 104 LEU A N 1
ATOM 804 C CA . LEU A 1 104 ? 5.672 -30.234 -3.125 1 93.88 104 LEU A CA 1
ATOM 805 C C . LEU A 1 104 ? 4.879 -31.172 -4.02 1 93.88 104 LEU A C 1
ATOM 807 O O . LEU A 1 104 ? 4.047 -31.938 -3.529 1 93.88 104 LEU A O 1
ATOM 811 N N . PRO A 1 105 ? 5.121 -31.094 -5.258 1 95.88 105 PRO A N 1
ATOM 812 C CA . PRO A 1 105 ? 4.457 -32.094 -6.113 1 95.88 105 PRO A CA 1
ATOM 813 C C . PRO A 1 105 ? 4.996 -33.5 -5.906 1 95.88 105 PRO A C 1
ATOM 815 O O . PRO A 1 105 ? 6.191 -33.688 -5.676 1 95.88 105 PRO A O 1
ATOM 818 N N . VAL A 1 106 ? 4.125 -34.469 -5.977 1 96.19 106 VAL A N 1
ATOM 819 C CA . VAL A 1 106 ? 4.484 -35.875 -5.805 1 96.19 106 VAL A CA 1
ATOM 820 C C . VAL A 1 106 ? 4.051 -36.688 -7.031 1 96.19 106 VAL A C 1
ATOM 822 O O . VAL A 1 106 ? 2.893 -36.594 -7.449 1 96.19 106 VAL A O 1
ATOM 825 N N . ILE A 1 107 ? 4.977 -37.344 -7.645 1 96.06 107 ILE A N 1
ATOM 826 C CA . ILE A 1 107 ? 4.695 -38.281 -8.727 1 96.06 107 ILE A CA 1
ATOM 827 C C . ILE A 1 107 ? 4.754 -39.719 -8.195 1 96.06 107 ILE A C 1
ATOM 829 O O . ILE A 1 107 ? 5.762 -40.125 -7.613 1 96.06 107 ILE A O 1
ATOM 833 N N . ILE A 1 108 ? 3.732 -40.469 -8.445 1 94.38 108 ILE A N 1
ATOM 834 C CA . ILE A 1 108 ? 3.678 -41.844 -7.961 1 94.38 108 ILE A CA 1
ATOM 835 C C . ILE A 1 108 ? 4.309 -42.781 -8.992 1 94.38 108 ILE A C 1
ATOM 837 O O . ILE A 1 108 ? 4.066 -42.656 -10.195 1 94.38 108 ILE A O 1
ATOM 841 N N . ILE A 1 109 ? 5.16 -43.562 -8.539 1 91.94 109 ILE A N 1
ATOM 842 C CA . ILE A 1 109 ? 5.734 -44.625 -9.352 1 91.94 109 ILE A CA 1
ATOM 843 C C . ILE A 1 109 ? 4.992 -45.938 -9.094 1 91.94 109 ILE A C 1
ATOM 845 O O . ILE A 1 109 ? 4.84 -46.375 -7.945 1 91.94 109 ILE A O 1
ATOM 849 N N . THR A 1 110 ? 4.516 -46.562 -10.18 1 86.38 110 THR A N 1
ATOM 850 C CA . THR A 1 110 ? 3.705 -47.75 -9.945 1 86.38 110 THR A CA 1
ATOM 851 C C . THR A 1 110 ? 3.975 -48.812 -11.016 1 86.38 110 THR A C 1
ATOM 853 O O . THR A 1 110 ? 4.344 -48.5 -12.148 1 86.38 110 THR A O 1
ATOM 856 N N . ALA A 1 111 ? 3.85 -50.125 -10.664 1 81.44 111 ALA A N 1
ATOM 857 C CA . ALA A 1 111 ? 3.875 -51.219 -11.609 1 81.44 111 ALA A CA 1
ATOM 858 C C . ALA A 1 111 ? 2.467 -51.594 -12.078 1 81.44 111 ALA A C 1
ATOM 860 O O . ALA A 1 111 ? 2.295 -52.25 -13.102 1 81.44 111 ALA A O 1
ATOM 861 N N . ILE A 1 112 ? 1.58 -51.125 -11.281 1 71.88 112 ILE A N 1
ATOM 862 C CA . ILE A 1 112 ? 0.189 -51.531 -11.492 1 71.88 112 ILE A CA 1
ATOM 863 C C . ILE A 1 112 ? -0.531 -50.438 -12.297 1 71.88 112 ILE A C 1
ATOM 865 O O . ILE A 1 112 ? -0.363 -49.25 -12.039 1 71.88 112 ILE A O 1
ATOM 869 N N . HIS A 1 113 ? -1.314 -50.812 -13.281 1 71.75 113 HIS A N 1
ATOM 870 C CA . HIS A 1 113 ? -2.039 -49.906 -14.156 1 71.75 113 HIS A CA 1
ATOM 871 C C . HIS A 1 113 ? -3.525 -49.875 -13.812 1 71.75 113 HIS A C 1
ATOM 873 O O . HIS A 1 113 ? -4.352 -49.5 -14.648 1 71.75 113 HIS A O 1
ATOM 879 N N . ASP A 1 114 ? -3.762 -50.156 -12.562 1 79 114 ASP A N 1
ATOM 880 C CA . ASP A 1 114 ? -5.191 -50.219 -12.273 1 79 114 ASP A CA 1
ATOM 881 C C . ASP A 1 114 ? -5.727 -48.812 -11.961 1 79 114 ASP A C 1
ATOM 883 O O . ASP A 1 114 ? -5.086 -48.031 -11.242 1 79 114 ASP A O 1
ATOM 887 N N . THR A 1 115 ? -6.875 -48.531 -12.531 1 81.69 115 THR A N 1
ATOM 888 C CA . THR A 1 115 ? -7.516 -47.219 -12.461 1 81.69 115 THR A CA 1
ATOM 889 C C . THR A 1 115 ? -7.801 -46.844 -11.008 1 81.69 115 THR A C 1
ATOM 891 O O . THR A 1 115 ? -7.602 -45.688 -10.617 1 81.69 115 THR A O 1
ATOM 894 N N . HIS A 1 116 ? -8.195 -47.75 -10.25 1 85.62 116 HIS A N 1
ATOM 895 C CA . HIS A 1 116 ? -8.57 -47.469 -8.875 1 85.62 116 HIS A CA 1
ATOM 896 C C . HIS A 1 116 ? -7.375 -47 -8.062 1 85.62 116 HIS A C 1
ATOM 898 O O . HIS A 1 116 ? -7.48 -46.031 -7.312 1 85.62 116 HIS A O 1
ATOM 904 N N . THR A 1 117 ? -6.277 -47.656 -8.234 1 85.12 117 THR A N 1
ATOM 905 C CA . THR A 1 117 ? -5.062 -47.281 -7.52 1 85.12 117 THR A CA 1
ATOM 906 C C . THR A 1 117 ? -4.609 -45.875 -7.922 1 85.12 117 THR A C 1
ATOM 908 O O . THR A 1 117 ? -4.234 -45.062 -7.066 1 85.12 117 THR A O 1
ATOM 911 N N . LEU A 1 118 ? -4.695 -45.594 -9.117 1 87.5 118 LEU A N 1
ATOM 912 C CA . LEU A 1 118 ? -4.25 -44.312 -9.617 1 87.5 118 LEU A CA 1
ATOM 913 C C . LEU A 1 118 ? -5.168 -43.188 -9.141 1 87.5 118 LEU A C 1
ATOM 915 O O . LEU A 1 118 ? -4.703 -42.094 -8.773 1 87.5 118 LEU A O 1
ATOM 919 N N . GLU A 1 119 ? -6.461 -43.438 -9.125 1 87 119 GLU A N 1
ATOM 920 C CA . GLU A 1 119 ? -7.406 -42.469 -8.609 1 87 119 GLU A CA 1
ATOM 921 C C . GLU A 1 119 ? -7.141 -42.156 -7.133 1 87 119 GLU A C 1
ATOM 923 O O . GLU A 1 119 ? -7.203 -41 -6.711 1 87 119 GLU A O 1
ATOM 928 N N . SER A 1 120 ? -6.855 -43.219 -6.438 1 88.75 120 SER A N 1
ATOM 929 C CA . SER A 1 120 ? -6.531 -43.031 -5.023 1 88.75 120 SER A CA 1
ATOM 930 C C . SER A 1 120 ? -5.277 -42.188 -4.844 1 88.75 120 SER A C 1
ATOM 932 O O . SER A 1 120 ? -5.191 -41.406 -3.91 1 88.75 120 SER A O 1
ATOM 934 N N . ALA A 1 121 ? -4.328 -42.406 -5.699 1 90.19 121 ALA A N 1
ATOM 935 C CA . ALA A 1 121 ? -3.086 -41.625 -5.648 1 90.19 121 ALA A CA 1
ATOM 936 C C . ALA A 1 121 ? -3.352 -40.156 -5.848 1 90.19 121 ALA A C 1
ATOM 938 O O . ALA A 1 121 ? -2.816 -39.312 -5.113 1 90.19 121 ALA A O 1
ATOM 939 N N . PHE A 1 122 ? -4.195 -39.844 -6.738 1 88.5 122 PHE A N 1
ATOM 940 C CA . PHE A 1 122 ? -4.52 -38.469 -7.031 1 88.5 122 PHE A CA 1
ATOM 941 C C . PHE A 1 122 ? -5.316 -37.844 -5.887 1 88.5 122 PHE A C 1
ATOM 943 O O . PHE A 1 122 ? -5.102 -36.688 -5.535 1 88.5 122 PHE A O 1
ATOM 950 N N . GLU A 1 123 ? -6.199 -38.594 -5.344 1 87.81 123 GLU A N 1
ATOM 951 C CA . GLU A 1 123 ? -6.969 -38.125 -4.195 1 87.81 123 GLU A CA 1
ATOM 952 C C . GLU A 1 123 ? -6.062 -37.844 -3 1 87.81 123 GLU A C 1
ATOM 954 O O . GLU A 1 123 ? -6.336 -36.938 -2.205 1 87.81 123 GLU A O 1
ATOM 959 N N . ALA A 1 124 ? -5.062 -38.656 -2.959 1 89.19 124 ALA A N 1
ATOM 960 C CA . ALA A 1 124 ? -4.125 -38.5 -1.853 1 89.19 124 ALA A CA 1
ATOM 961 C C . ALA A 1 124 ? -3.248 -37.281 -2.053 1 89.19 124 ALA A C 1
ATOM 963 O O . ALA A 1 124 ? -2.564 -36.812 -1.126 1 89.19 124 ALA A O 1
ATOM 964 N N . GLY A 1 125 ? -3.195 -36.781 -3.291 1 89.5 125 GLY A N 1
ATOM 965 C CA . GLY A 1 125 ? -2.471 -35.531 -3.514 1 89.5 125 GLY A CA 1
ATOM 966 C C . GLY A 1 125 ? -1.405 -35.656 -4.586 1 89.5 125 GLY A C 1
ATOM 967 O O . GLY A 1 125 ? -0.678 -34.688 -4.852 1 89.5 125 GLY A O 1
ATOM 968 N N . ALA A 1 126 ? -1.306 -36.812 -5.203 1 93.38 126 ALA A N 1
ATOM 969 C CA . ALA A 1 126 ? -0.337 -36.969 -6.285 1 93.38 126 ALA A CA 1
ATOM 970 C C . ALA A 1 126 ? -0.703 -36.094 -7.48 1 93.38 126 ALA A C 1
ATOM 972 O O . ALA A 1 126 ? -1.883 -35.906 -7.797 1 93.38 126 ALA A O 1
ATOM 973 N N . VAL A 1 127 ? 0.309 -35.562 -8.086 1 92.88 127 VAL A N 1
ATOM 974 C CA . VAL A 1 127 ? 0.03 -34.688 -9.219 1 92.88 127 VAL A CA 1
ATOM 975 C C . VAL A 1 127 ? 0.103 -35.469 -10.523 1 92.88 127 VAL A C 1
ATOM 977 O O . VAL A 1 127 ? -0.416 -35.031 -11.547 1 92.88 127 VAL A O 1
ATOM 980 N N . ASP A 1 128 ? 0.83 -36.594 -10.461 1 93.31 128 ASP A N 1
ATOM 981 C CA . ASP A 1 128 ? 1.021 -37.438 -11.633 1 93.31 128 ASP A CA 1
ATOM 982 C C . ASP A 1 128 ? 1.516 -38.812 -11.234 1 93.31 128 ASP A C 1
ATOM 984 O O . ASP A 1 128 ? 1.659 -39.125 -10.047 1 93.31 128 ASP A O 1
ATOM 988 N N . TYR A 1 129 ? 1.693 -39.625 -12.281 1 92.5 129 TYR A N 1
ATOM 989 C CA . TYR A 1 129 ? 2.229 -40.969 -12.031 1 92.5 129 TYR A CA 1
ATOM 990 C C . TYR A 1 129 ? 3.09 -41.438 -13.195 1 92.5 129 TYR A C 1
ATOM 992 O O . TYR A 1 129 ? 3.016 -40.875 -14.297 1 92.5 129 TYR A O 1
ATOM 1000 N N . VAL A 1 130 ? 3.998 -42.375 -12.977 1 91.31 130 VAL A N 1
ATOM 1001 C CA . VAL A 1 130 ? 4.793 -43.062 -13.992 1 91.31 130 VAL A CA 1
ATOM 1002 C C . VAL A 1 130 ? 4.777 -44.562 -13.734 1 91.31 130 VAL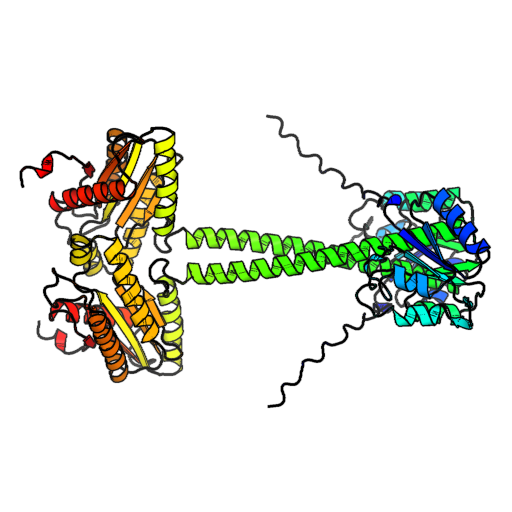 A C 1
ATOM 1004 O O . VAL A 1 130 ? 4.758 -45 -12.586 1 91.31 130 VAL A O 1
ATOM 1007 N N . THR A 1 131 ? 4.824 -45.281 -14.836 1 89.06 131 THR A N 1
ATOM 1008 C CA . THR A 1 131 ? 4.723 -46.719 -14.695 1 89.06 131 THR A CA 1
ATOM 1009 C C . THR A 1 131 ? 6.094 -47.375 -14.836 1 89.06 131 THR A C 1
ATOM 1011 O O . THR A 1 131 ? 6.973 -46.844 -15.523 1 89.06 131 THR A O 1
ATOM 1014 N N . LYS A 1 132 ? 6.289 -48.469 -14.141 1 88.06 132 LYS A N 1
ATOM 1015 C CA . LYS A 1 132 ? 7.426 -49.375 -14.312 1 88.06 132 LYS A CA 1
ATOM 1016 C C . LYS A 1 132 ? 7.105 -50.469 -15.312 1 88.06 132 LYS A C 1
ATOM 1018 O O . LYS A 1 132 ? 5.984 -50.969 -15.352 1 88.06 132 LYS A O 1
ATOM 1023 N N . PRO A 1 133 ? 8.039 -50.875 -16.281 1 88.44 133 PRO A N 1
ATOM 1024 C CA . PRO A 1 133 ? 9.383 -50.312 -16.438 1 88.44 133 PRO A CA 1
ATOM 1025 C C . PRO A 1 133 ? 9.359 -48.875 -16.984 1 88.44 133 PRO A C 1
ATOM 1027 O O . PRO A 1 133 ? 8.484 -48.531 -17.766 1 88.44 133 PRO A O 1
ATOM 1030 N N . PHE A 1 134 ? 10.391 -48.156 -16.641 1 87.62 134 PHE A N 1
ATOM 1031 C CA . PHE A 1 134 ? 10.422 -46.719 -16.922 1 87.62 134 PHE A CA 1
ATOM 1032 C C . PHE A 1 134 ? 10.719 -46.469 -18.391 1 87.62 134 PHE A C 1
ATOM 1034 O O . PHE A 1 134 ? 11.656 -47.062 -18.953 1 87.62 134 PHE A O 1
ATOM 1041 N N . ASP A 1 135 ? 9.875 -45.719 -18.953 1 87.56 135 ASP A N 1
ATOM 1042 C CA . ASP A 1 135 ? 10.219 -45.062 -20.203 1 87.56 135 ASP A CA 1
ATOM 1043 C C . ASP A 1 135 ? 10.914 -43.719 -19.953 1 87.56 135 ASP A C 1
ATOM 1045 O O . ASP A 1 135 ? 10.336 -42.844 -19.328 1 87.56 135 ASP A O 1
ATOM 1049 N N . ALA A 1 136 ? 12.109 -43.688 -20.453 1 91 136 ALA A N 1
ATOM 1050 C CA . ALA A 1 136 ? 12.93 -42.5 -20.172 1 91 136 ALA A CA 1
ATOM 1051 C C . ALA A 1 136 ? 12.242 -41.219 -20.641 1 91 136 ALA A C 1
ATOM 1053 O O . ALA A 1 136 ? 12.242 -40.219 -19.938 1 91 136 ALA A O 1
ATOM 1054 N N . THR A 1 137 ? 11.656 -41.281 -21.781 1 88.06 137 THR A N 1
ATOM 1055 C CA . THR A 1 137 ? 11 -40.125 -22.359 1 88.06 137 THR A CA 1
ATOM 1056 C C . THR A 1 137 ? 9.797 -39.688 -21.516 1 88.06 137 THR A C 1
ATOM 1058 O O . THR A 1 137 ? 9.594 -38.5 -21.25 1 88.06 137 THR A O 1
ATOM 1061 N N . GLU A 1 138 ? 9.062 -40.656 -21.125 1 88.38 138 GLU A N 1
ATOM 1062 C CA . GLU A 1 138 ? 7.887 -40.375 -20.297 1 88.38 138 GLU A CA 1
ATOM 1063 C C . GLU A 1 138 ? 8.273 -39.812 -18.938 1 88.38 138 GLU A C 1
ATOM 1065 O O . GLU A 1 138 ? 7.68 -38.812 -18.5 1 88.38 138 GLU A O 1
ATOM 1070 N N . LEU A 1 139 ? 9.211 -40.438 -18.328 1 93.19 139 LEU A N 1
ATOM 1071 C CA . LEU A 1 139 ? 9.664 -39.969 -17.016 1 93.19 139 LEU A CA 1
ATOM 1072 C C . LEU A 1 139 ? 10.133 -38.531 -17.078 1 93.19 139 LEU A C 1
ATOM 1074 O O . LEU A 1 139 ? 9.758 -37.688 -16.234 1 93.19 139 LEU A O 1
ATOM 1078 N N . ARG A 1 140 ? 10.914 -38.188 -18.062 1 92.25 140 ARG A N 1
ATOM 1079 C CA . ARG A 1 140 ? 11.43 -36.844 -18.234 1 92.25 140 ARG A CA 1
ATOM 1080 C C . ARG A 1 140 ? 10.289 -35.844 -18.391 1 92.25 140 ARG A C 1
ATOM 1082 O O . ARG A 1 140 ? 10.328 -34.75 -17.812 1 92.25 140 ARG A O 1
ATOM 1089 N N . ALA A 1 141 ? 9.328 -36.188 -19.141 1 91 141 ALA A N 1
ATOM 1090 C CA . ALA A 1 141 ? 8.195 -35.312 -19.406 1 91 141 ALA A CA 1
ATOM 1091 C C . ALA A 1 141 ? 7.41 -35.031 -18.125 1 91 141 ALA A C 1
ATOM 1093 O O . ALA A 1 141 ? 7.047 -33.906 -17.844 1 91 141 ALA A O 1
ATOM 1094 N N . ARG A 1 142 ? 7.191 -36.062 -17.359 1 92.88 142 ARG A N 1
ATOM 1095 C CA . ARG A 1 142 ? 6.414 -35.938 -16.125 1 92.88 142 ARG A CA 1
ATOM 1096 C C . ARG A 1 142 ? 7.148 -35.094 -15.102 1 92.88 142 ARG A C 1
ATOM 1098 O O . ARG A 1 142 ? 6.543 -34.219 -14.453 1 92.88 142 ARG A O 1
ATOM 1105 N N . VAL A 1 143 ? 8.359 -35.344 -14.992 1 94.94 143 VAL A N 1
ATOM 1106 C CA . VAL A 1 143 ? 9.18 -34.594 -14.047 1 94.94 143 VAL A CA 1
ATOM 1107 C C . VAL A 1 143 ? 9.203 -33.125 -14.445 1 94.94 143 VAL A C 1
ATOM 1109 O O . VAL A 1 143 ? 9.055 -32.25 -13.594 1 94.94 143 VAL A O 1
ATOM 1112 N N . ARG A 1 144 ? 9.367 -32.875 -15.688 1 92.62 144 ARG A N 1
ATOM 1113 C CA . ARG A 1 144 ? 9.375 -31.5 -16.203 1 92.62 144 ARG A CA 1
ATOM 1114 C C . ARG A 1 144 ? 8.07 -30.781 -15.852 1 92.62 144 ARG A C 1
ATOM 1116 O O . ARG A 1 144 ? 8.094 -29.656 -15.352 1 92.62 144 ARG A O 1
ATOM 1123 N N . SER A 1 145 ? 6.988 -31.422 -16.109 1 93 145 SER A N 1
ATOM 1124 C CA . SER A 1 145 ? 5.672 -30.844 -15.836 1 93 145 SER A CA 1
ATOM 1125 C C . SER A 1 145 ? 5.469 -30.594 -14.352 1 93 145 SER A C 1
ATOM 1127 O O . SER A 1 145 ? 4.957 -29.547 -13.953 1 93 145 SER A O 1
ATOM 1129 N N . ALA A 1 146 ? 5.824 -31.547 -13.586 1 95.06 146 ALA A N 1
ATOM 1130 C CA . ALA A 1 146 ? 5.652 -31.422 -12.141 1 95.06 146 ALA A CA 1
ATOM 1131 C C . ALA A 1 146 ? 6.496 -30.281 -11.586 1 95.06 146 ALA A C 1
ATOM 1133 O O . ALA A 1 146 ? 6.043 -29.531 -10.711 1 95.06 146 ALA A O 1
ATOM 1134 N N . LEU A 1 147 ? 7.676 -30.141 -12.055 1 94.69 147 LEU A N 1
ATOM 1135 C CA . LEU A 1 147 ? 8.547 -29.078 -11.586 1 94.69 147 LEU A CA 1
ATOM 1136 C C . LEU A 1 147 ? 8.039 -27.719 -12.039 1 94.69 147 LEU A C 1
ATOM 1138 O O . LEU A 1 147 ? 8.156 -26.734 -11.305 1 94.69 147 LEU A O 1
ATOM 1142 N N . ARG A 1 148 ? 7.531 -27.641 -13.219 1 93.38 148 ARG A N 1
ATOM 1143 C CA . ARG A 1 148 ? 6.887 -26.406 -13.656 1 93.38 148 ARG A CA 1
ATOM 1144 C C . ARG A 1 148 ? 5.754 -26.016 -12.711 1 93.38 148 ARG A C 1
ATOM 1146 O O . ARG A 1 148 ? 5.621 -24.859 -12.344 1 93.38 148 ARG A O 1
ATOM 1153 N N . LEU A 1 149 ? 4.996 -26.984 -12.414 1 94.44 149 LEU A N 1
ATOM 1154 C CA . LEU A 1 149 ? 3.92 -26.766 -11.453 1 94.44 149 LEU A CA 1
ATOM 1155 C C . LEU A 1 149 ? 4.465 -26.234 -10.133 1 94.44 149 LEU A C 1
ATOM 1157 O O . LEU A 1 149 ? 3.951 -25.266 -9.594 1 94.44 149 LEU A O 1
ATOM 1161 N N . ARG A 1 150 ? 5.449 -26.859 -9.664 1 95 150 ARG A N 1
ATOM 1162 C CA . ARG A 1 150 ? 6.094 -26.422 -8.422 1 95 150 ARG A CA 1
ATOM 1163 C C . ARG A 1 150 ? 6.52 -24.969 -8.508 1 95 150 ARG A C 1
ATOM 1165 O O . ARG A 1 150 ? 6.277 -24.188 -7.578 1 95 150 ARG A O 1
ATOM 1172 N N . HIS A 1 151 ? 7.125 -24.656 -9.562 1 94.19 151 HIS A N 1
ATOM 1173 C CA . HIS A 1 151 ? 7.621 -23.281 -9.734 1 94.19 151 HIS A CA 1
ATOM 1174 C C . HIS A 1 151 ? 6.477 -22.281 -9.727 1 94.19 151 HIS A C 1
ATOM 1176 O O . HIS A 1 151 ? 6.578 -21.219 -9.102 1 94.19 151 HIS A O 1
ATOM 1182 N N . GLU A 1 152 ? 5.457 -22.609 -10.367 1 93.88 152 GLU A N 1
ATOM 1183 C CA . GLU A 1 152 ? 4.293 -21.719 -10.367 1 93.88 152 GLU A CA 1
ATOM 1184 C C . GLU A 1 152 ? 3.701 -21.594 -8.969 1 93.88 152 GLU A C 1
ATOM 1186 O O . GLU A 1 152 ? 3.324 -20.5 -8.547 1 93.88 152 GLU A O 1
ATOM 1191 N N . MET A 1 153 ? 3.637 -22.672 -8.289 1 93.88 153 MET A N 1
ATOM 1192 C CA . MET A 1 153 ? 3.1 -22.672 -6.93 1 93.88 153 MET A CA 1
ATOM 1193 C C . MET A 1 153 ? 3.949 -21.812 -6 1 93.88 153 MET A C 1
ATOM 1195 O O . MET A 1 153 ? 3.418 -21.016 -5.23 1 93.88 153 MET A O 1
ATOM 1199 N N . VAL A 1 154 ? 5.191 -22 -6.102 1 93.56 154 VAL A N 1
ATOM 1200 C CA . VAL A 1 154 ? 6.117 -21.266 -5.254 1 93.56 154 VAL A CA 1
ATOM 1201 C C . VAL A 1 154 ? 6.004 -19.766 -5.551 1 93.56 154 VAL A C 1
ATOM 1203 O O . VAL A 1 154 ? 5.93 -18.953 -4.633 1 93.56 154 VAL A O 1
ATOM 1206 N N . GLN A 1 155 ? 5.953 -19.438 -6.801 1 94.75 155 GLN A N 1
ATOM 1207 C CA . GLN A 1 155 ? 5.836 -18.031 -7.184 1 94.75 155 GLN A CA 1
ATOM 1208 C C . GLN A 1 155 ? 4.52 -17.438 -6.699 1 94.75 155 GLN A C 1
ATOM 1210 O O . GLN A 1 155 ? 4.488 -16.297 -6.211 1 94.75 155 GLN A O 1
ATOM 1215 N N . ARG A 1 156 ? 3.52 -18.141 -6.855 1 94 156 ARG A N 1
ATOM 1216 C CA . ARG A 1 156 ? 2.219 -17.672 -6.379 1 94 156 ARG A CA 1
ATOM 1217 C C . ARG A 1 156 ? 2.248 -17.406 -4.879 1 94 156 ARG A C 1
ATOM 1219 O O . ARG A 1 156 ? 1.785 -16.359 -4.418 1 94 156 ARG A O 1
ATOM 1226 N N . ARG A 1 157 ? 2.773 -18.281 -4.176 1 93 157 ARG A N 1
ATOM 1227 C CA . ARG A 1 157 ? 2.85 -18.141 -2.729 1 93 157 ARG A CA 1
ATOM 1228 C C . ARG A 1 157 ? 3.707 -16.938 -2.348 1 93 157 ARG A C 1
ATOM 1230 O O . ARG A 1 157 ? 3.375 -16.203 -1.416 1 93 157 ARG A O 1
ATOM 1237 N N . ARG A 1 158 ? 4.738 -16.828 -3.018 1 93.94 158 ARG A N 1
ATOM 1238 C CA . ARG A 1 158 ? 5.586 -15.672 -2.779 1 93.94 158 ARG A CA 1
ATOM 1239 C C . ARG A 1 158 ? 4.824 -14.375 -3.02 1 93.94 158 ARG A C 1
ATOM 1241 O O . ARG A 1 158 ? 4.902 -13.445 -2.219 1 93.94 158 ARG A O 1
ATOM 1248 N N . ARG A 1 159 ? 4.109 -14.344 -4.043 1 95.38 159 ARG A N 1
ATOM 1249 C CA . ARG A 1 159 ? 3.33 -13.156 -4.363 1 95.38 159 ARG A CA 1
ATOM 1250 C C . ARG A 1 159 ? 2.258 -12.906 -3.309 1 95.38 159 ARG A C 1
ATOM 1252 O O . ARG A 1 159 ? 1.97 -11.758 -2.971 1 95.38 159 ARG A O 1
ATOM 1259 N N . GLU A 1 160 ? 1.757 -13.922 -2.85 1 93.94 160 GLU A N 1
ATOM 1260 C CA . GLU A 1 160 ? 0.758 -13.805 -1.792 1 93.94 160 GLU A CA 1
ATOM 1261 C C . GLU A 1 160 ? 1.36 -13.195 -0.531 1 93.94 160 GLU A C 1
ATOM 1263 O O . GLU A 1 160 ? 0.753 -12.32 0.091 1 93.94 160 GLU A O 1
ATOM 1268 N N . LYS A 1 161 ? 2.504 -13.664 -0.237 1 94.19 161 LYS A N 1
ATOM 1269 C CA . LYS A 1 161 ? 3.197 -13.086 0.914 1 94.19 161 LYS A CA 1
ATOM 1270 C C . LYS A 1 161 ? 3.525 -11.617 0.683 1 94.19 161 LYS A C 1
ATOM 1272 O O . LYS A 1 161 ? 3.35 -10.789 1.579 1 94.19 161 LYS A O 1
ATOM 1277 N N . ASP A 1 162 ? 3.994 -11.305 -0.49 1 94.69 162 ASP A N 1
ATOM 1278 C CA . ASP A 1 162 ? 4.262 -9.914 -0.86 1 94.69 162 ASP A CA 1
ATOM 1279 C C . ASP A 1 162 ? 3.004 -9.055 -0.727 1 94.69 162 ASP A C 1
ATOM 1281 O O . ASP A 1 162 ? 3.061 -7.938 -0.213 1 94.69 162 ASP A O 1
ATOM 1285 N N . LEU A 1 163 ? 1.925 -9.57 -1.226 1 95.19 163 LEU A N 1
ATOM 1286 C CA . LEU A 1 163 ? 0.651 -8.859 -1.166 1 95.19 163 LEU A CA 1
ATOM 1287 C C . LEU A 1 163 ? 0.26 -8.57 0.279 1 95.19 163 LEU A C 1
ATOM 1289 O O . LEU A 1 163 ? -0.177 -7.457 0.595 1 95.19 163 LEU A O 1
ATOM 1293 N N . GLU A 1 164 ? 0.397 -9.547 1.097 1 93.62 164 GLU A N 1
ATOM 1294 C CA . GLU A 1 164 ? 0.085 -9.367 2.512 1 93.62 164 GLU A CA 1
ATOM 1295 C C . GLU A 1 164 ? 0.935 -8.258 3.129 1 93.62 164 GLU A C 1
ATOM 1297 O O . GLU A 1 164 ? 0.412 -7.379 3.812 1 93.62 164 GLU A O 1
ATOM 1302 N N . GLU A 1 165 ? 2.154 -8.289 2.869 1 93.31 165 GLU A N 1
ATOM 1303 C CA . GLU A 1 165 ? 3.084 -7.305 3.418 1 93.31 165 GLU A CA 1
ATOM 1304 C C . GLU A 1 165 ? 2.762 -5.902 2.918 1 93.31 165 GLU A C 1
ATOM 1306 O O . GLU A 1 165 ? 2.717 -4.953 3.703 1 93.31 165 GLU A O 1
ATOM 1311 N N . ILE A 1 166 ? 2.533 -5.812 1.624 1 94.25 166 ILE A N 1
ATOM 1312 C CA . ILE A 1 166 ? 2.281 -4.5 1.042 1 94.25 166 ILE A CA 1
ATOM 1313 C C . ILE A 1 166 ? 0.943 -3.961 1.542 1 94.25 166 ILE A C 1
ATOM 1315 O O . ILE A 1 166 ? 0.803 -2.762 1.793 1 94.25 166 ILE A O 1
ATOM 1319 N N . THR A 1 167 ? 0.028 -4.77 1.666 1 92.06 167 THR A N 1
ATOM 1320 C CA . THR A 1 167 ? -1.272 -4.367 2.191 1 92.06 167 THR A CA 1
ATOM 1321 C C . THR A 1 167 ? -1.14 -3.836 3.615 1 92.06 167 THR A C 1
ATOM 1323 O O . THR A 1 167 ? -1.776 -2.844 3.975 1 92.06 167 THR A O 1
ATOM 1326 N N . ASP A 1 168 ? -0.37 -4.438 4.402 1 89.94 168 ASP A N 1
ATOM 1327 C CA . ASP A 1 168 ? -0.11 -3.969 5.758 1 89.94 168 ASP A CA 1
ATOM 1328 C C . ASP A 1 168 ? 0.53 -2.582 5.746 1 89.94 168 ASP A C 1
ATOM 1330 O O . ASP A 1 168 ? 0.135 -1.703 6.516 1 89.94 168 ASP A O 1
ATOM 1334 N N . LYS A 1 169 ? 1.495 -2.428 4.898 1 88.94 169 LYS A N 1
ATOM 1335 C CA . LYS A 1 169 ? 2.158 -1.134 4.766 1 88.94 169 LYS A CA 1
ATOM 1336 C C . LYS A 1 169 ? 1.169 -0.051 4.34 1 88.94 169 LYS A C 1
ATOM 1338 O O . LYS A 1 169 ? 1.232 1.08 4.828 1 88.94 169 LYS A O 1
ATOM 1343 N N . LEU A 1 170 ? 0.324 -0.361 3.445 1 89.19 170 LEU A N 1
ATOM 1344 C CA . LEU A 1 170 ? -0.692 0.582 2.99 1 89.19 170 LEU A CA 1
ATOM 1345 C C . LEU A 1 170 ? -1.614 0.981 4.137 1 89.19 170 LEU A C 1
ATOM 1347 O O . LEU A 1 170 ? -1.924 2.162 4.309 1 89.19 170 LEU A O 1
ATOM 1351 N N . SER A 1 171 ? -2.029 -0.001 4.852 1 88.69 171 SER A N 1
ATOM 1352 C CA . SER A 1 171 ? -2.875 0.255 6.012 1 88.69 171 SER A CA 1
ATOM 1353 C C . SER A 1 171 ? -2.199 1.211 6.988 1 88.69 171 SER A C 1
ATOM 1355 O O . SER A 1 171 ? -2.818 2.166 7.465 1 88.69 171 SER A O 1
ATOM 1357 N N . GLU A 1 172 ? -0.983 0.991 7.227 1 84.25 172 GLU A N 1
ATOM 1358 C CA . GLU A 1 172 ? -0.21 1.845 8.125 1 84.25 172 GLU A CA 1
ATOM 1359 C C . GLU A 1 172 ? -0.084 3.26 7.562 1 84.25 172 GLU A C 1
ATOM 1361 O O . GLU A 1 172 ? -0.203 4.238 8.305 1 84.25 172 GLU A O 1
ATOM 1366 N N . ALA A 1 173 ? 0.225 3.348 6.336 1 82.25 173 ALA A N 1
ATOM 1367 C CA . ALA A 1 173 ? 0.334 4.652 5.691 1 82.25 173 ALA A CA 1
ATOM 1368 C C . ALA A 1 173 ? -0.968 5.438 5.82 1 82.25 173 ALA A C 1
ATOM 1370 O O . ALA A 1 173 ? -0.952 6.633 6.117 1 82.25 173 ALA A O 1
ATOM 1371 N N . TYR A 1 174 ? -2.045 4.805 5.676 1 81.44 174 TYR A N 1
ATOM 1372 C CA . TYR A 1 174 ? -3.348 5.453 5.77 1 81.44 174 TYR A CA 1
ATOM 1373 C C . TYR A 1 174 ? -3.627 5.918 7.191 1 81.44 174 TYR A C 1
ATOM 1375 O O . TYR A 1 174 ? -4.137 7.023 7.402 1 81.44 174 TYR A O 1
ATOM 1383 N N . GLN A 1 175 ? -3.25 5.105 8.055 1 78.81 175 GLN A N 1
ATOM 1384 C CA . GLN A 1 175 ? -3.424 5.5 9.453 1 78.81 175 GLN A CA 1
ATOM 1385 C C . GLN A 1 175 ? -2.578 6.727 9.781 1 78.81 175 GLN A C 1
ATOM 1387 O O . GLN A 1 175 ? -3.047 7.645 10.461 1 78.81 175 GLN A O 1
ATOM 1392 N N . THR A 1 176 ? -1.385 6.676 9.336 1 78.06 176 THR A N 1
ATOM 1393 C CA . THR A 1 176 ? -0.499 7.816 9.531 1 78.06 176 THR A CA 1
ATOM 1394 C C . THR A 1 176 ? -1.054 9.062 8.844 1 78.06 176 THR A C 1
ATOM 1396 O O . THR A 1 176 ? -1.037 10.148 9.414 1 78.06 176 THR A O 1
ATOM 1399 N N . LEU A 1 177 ? -1.471 8.93 7.645 1 75.5 177 LEU A N 1
ATOM 1400 C CA . LEU A 1 177 ? -2.072 10.031 6.898 1 75.5 177 LEU A CA 1
ATOM 1401 C C . LEU A 1 177 ? -3.246 10.633 7.664 1 75.5 177 LEU A C 1
ATOM 1403 O O . LEU A 1 177 ? -3.373 11.859 7.758 1 75.5 177 LEU A O 1
ATOM 1407 N N . LEU A 1 178 ? -4.039 9.828 8.164 1 72.31 178 LEU A N 1
ATOM 1408 C CA . LEU A 1 178 ? -5.191 10.289 8.938 1 72.31 178 LEU A CA 1
ATOM 1409 C C . LEU A 1 178 ? -4.746 11.055 10.172 1 72.31 178 LEU A C 1
ATOM 1411 O O . LEU A 1 178 ? -5.309 12.102 10.492 1 72.31 178 LEU A O 1
ATOM 1415 N N . ARG A 1 179 ? -3.762 10.523 10.773 1 70.88 179 ARG A N 1
ATOM 1416 C CA . ARG A 1 179 ? -3.236 11.172 11.969 1 70.88 179 ARG A CA 1
ATOM 1417 C C . ARG A 1 179 ? -2.635 12.539 11.641 1 70.88 179 ARG A C 1
ATOM 1419 O O . ARG A 1 179 ? -2.918 13.523 12.312 1 70.88 179 ARG A O 1
ATOM 1426 N N . VAL A 1 180 ? -1.826 12.555 10.609 1 71.12 180 VAL A N 1
ATOM 1427 C CA . VAL A 1 180 ? -1.127 13.781 10.242 1 71.12 180 VAL A CA 1
ATOM 1428 C C . VAL A 1 180 ? -2.123 14.797 9.695 1 71.12 180 VAL A C 1
ATOM 1430 O O . VAL A 1 180 ? -1.978 16 9.914 1 71.12 180 VAL A O 1
ATOM 1433 N N . SER A 1 181 ? -3.02 14.297 8.969 1 72.38 181 SER A N 1
ATOM 1434 C CA . SER A 1 181 ? -3.984 15.188 8.336 1 72.38 181 SER A CA 1
ATOM 1435 C C . SER A 1 181 ? -5.004 1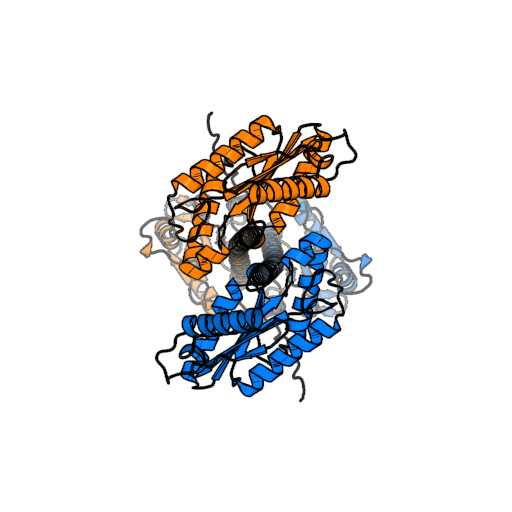5.703 9.344 1 72.38 181 SER A C 1
ATOM 1437 O O . SER A 1 181 ? -5.559 16.797 9.172 1 72.38 181 SER A O 1
ATOM 1439 N N . ARG A 1 182 ? -5.035 15.055 10.391 1 75.69 182 ARG A N 1
ATOM 1440 C CA . ARG A 1 182 ? -6.145 15.391 11.273 1 75.69 182 ARG A CA 1
ATOM 1441 C C . ARG A 1 182 ? -5.633 15.961 12.594 1 75.69 182 ARG A C 1
ATOM 1443 O O . ARG A 1 182 ? -6.398 16.547 13.367 1 75.69 182 ARG A O 1
ATOM 1450 N N . THR A 1 183 ? -4.359 15.859 12.789 1 77.31 183 THR A N 1
ATOM 1451 C CA . THR A 1 183 ? -3.828 16.312 14.078 1 77.31 183 THR A CA 1
ATOM 1452 C C . THR A 1 183 ? -2.891 17.5 13.891 1 77.31 183 THR A C 1
ATOM 1454 O O . THR A 1 183 ? -2.303 17.672 12.82 1 77.31 183 THR A O 1
ATOM 1457 N N . ASP A 1 184 ? -2.865 18.297 14.922 1 75.06 184 ASP A N 1
ATOM 1458 C CA . ASP A 1 184 ? -1.913 19.391 14.984 1 75.06 184 ASP A CA 1
ATOM 1459 C C . ASP A 1 184 ? -0.522 18.906 15.375 1 75.06 184 ASP A C 1
ATOM 1461 O O . ASP A 1 184 ? -0.365 18.203 16.375 1 75.06 184 ASP A O 1
ATOM 1465 N N . GLY A 1 185 ? 0.415 19.172 14.555 1 71.62 185 GLY A N 1
ATOM 1466 C CA . GLY A 1 185 ? 1.762 18.641 14.727 1 71.62 185 GLY A CA 1
ATOM 1467 C C . GLY A 1 185 ? 2.412 19.078 16.031 1 71.62 185 GLY A C 1
ATOM 1468 O O . GLY A 1 185 ? 3.283 18.391 16.547 1 71.62 185 GLY A O 1
ATOM 1469 N N . LEU A 1 186 ? 2.006 20.203 16.562 1 72.56 186 LEU A N 1
ATOM 1470 C CA . LEU A 1 186 ? 2.613 20.719 17.781 1 72.56 186 LEU A CA 1
ATOM 1471 C C . LEU A 1 186 ? 1.954 20.125 19.016 1 72.56 186 LEU A C 1
ATOM 1473 O O . LEU A 1 186 ? 2.637 19.578 19.875 1 72.56 186 LEU A O 1
ATOM 1477 N N . SER A 1 187 ? 0.72 20.188 19.031 1 80 187 SER A N 1
ATOM 1478 C CA . SER A 1 187 ? -0.009 19.859 20.25 1 80 187 SER A CA 1
ATOM 1479 C C . SER A 1 187 ? -0.437 18.391 20.266 1 80 187 SER A C 1
ATOM 1481 O O . SER A 1 187 ? -0.753 17.844 21.328 1 80 187 SER A O 1
ATOM 1483 N N . GLY A 1 188 ? -0.563 17.781 19.078 1 79.56 188 GLY A N 1
ATOM 1484 C CA . GLY A 1 188 ? -0.965 16.391 19 1 79.56 188 GLY A CA 1
ATOM 1485 C C . GLY A 1 188 ? -2.471 16.203 19.016 1 79.56 188 GLY A C 1
ATOM 1486 O O . GLY A 1 188 ? -2.963 15.086 18.828 1 79.56 188 GLY A O 1
ATOM 1487 N N . ILE A 1 189 ? -3.16 17.219 19.359 1 85.25 189 ILE A N 1
ATOM 1488 C CA . ILE A 1 189 ? -4.613 17.109 19.312 1 85.25 189 ILE A CA 1
ATOM 1489 C C . ILE A 1 189 ? -5.105 17.406 17.906 1 85.25 189 ILE A C 1
ATOM 1491 O O . ILE A 1 189 ? -4.305 17.641 17 1 85.25 189 ILE A O 1
ATOM 1495 N N . TRP A 1 190 ? -6.395 17.281 17.734 1 85.06 190 TRP A N 1
ATOM 1496 C CA . TRP A 1 190 ? -6.93 17.422 16.391 1 85.06 190 TRP A CA 1
ATOM 1497 C C . TRP A 1 190 ? -6.688 18.828 15.852 1 85.06 190 TRP A C 1
ATOM 1499 O O . TRP A 1 190 ? -6.555 19.781 16.625 1 85.06 190 TRP A O 1
ATOM 1509 N N . ASN A 1 191 ? -6.574 18.922 14.57 1 83.31 191 ASN A N 1
ATOM 1510 C CA . ASN A 1 191 ? -6.297 20.219 13.969 1 83.31 191 ASN A CA 1
ATOM 1511 C C . ASN A 1 191 ? -7.582 20.922 13.539 1 83.31 191 ASN A C 1
ATOM 1513 O O . ASN A 1 191 ? -8.672 20.359 13.656 1 83.31 191 ASN A O 1
ATOM 1517 N N . ARG A 1 192 ? -7.496 22.125 13.109 1 81.88 192 ARG A N 1
ATOM 1518 C CA . ARG A 1 192 ? -8.633 22.969 12.781 1 81.88 192 ARG A CA 1
ATOM 1519 C C . ARG A 1 192 ? -9.461 22.375 11.648 1 81.88 192 ARG A C 1
ATOM 1521 O O . ARG A 1 192 ? -10.688 22.422 11.68 1 81.88 192 ARG A O 1
ATOM 1528 N N . ARG A 1 193 ? -8.742 21.859 10.68 1 75.94 193 ARG A N 1
ATOM 1529 C CA . ARG A 1 193 ? -9.445 21.266 9.539 1 75.94 193 ARG A CA 1
ATOM 1530 C C . ARG A 1 193 ? -10.391 20.156 9.992 1 75.94 193 ARG A C 1
ATOM 1532 O O . ARG A 1 193 ? -11.547 20.109 9.57 1 75.94 193 ARG A O 1
ATOM 1539 N N . PHE A 1 194 ? -9.82 19.25 10.789 1 82.31 194 PHE A N 1
ATOM 1540 C CA . PHE A 1 194 ? -10.633 18.156 11.297 1 82.31 194 PHE A CA 1
ATOM 1541 C C . PHE A 1 194 ? -11.734 18.672 12.211 1 82.31 194 PHE A C 1
ATOM 1543 O O . PHE A 1 194 ? -12.836 18.125 12.234 1 82.31 194 PHE A O 1
ATOM 1550 N N . PHE A 1 195 ? -11.492 19.688 12.961 1 89.31 195 PHE A N 1
ATOM 1551 C CA . PHE A 1 195 ? -12.516 20.359 13.758 1 89.31 195 PHE A CA 1
ATOM 1552 C C . PHE A 1 195 ? -13.703 20.766 12.891 1 89.31 195 PHE A C 1
ATOM 1554 O O . PHE A 1 195 ? -14.852 20.484 13.234 1 89.31 195 PHE A O 1
ATOM 1561 N N . ASP A 1 196 ? -13.414 21.406 11.773 1 83.56 196 ASP A N 1
ATOM 1562 C CA . ASP A 1 196 ? -14.477 21.891 10.891 1 83.56 196 ASP A CA 1
ATOM 1563 C C . ASP A 1 196 ? -15.305 20.719 10.352 1 83.56 196 ASP A C 1
ATOM 1565 O O . ASP A 1 196 ? -16.531 20.812 10.25 1 83.56 196 ASP A O 1
ATOM 1569 N N . GLU A 1 197 ? -14.664 19.703 10.008 1 81.5 197 GLU A N 1
ATOM 1570 C CA . GLU A 1 197 ? -15.344 18.516 9.5 1 81.5 197 GLU A CA 1
ATOM 1571 C C . GLU A 1 197 ? -16.266 17.906 10.555 1 81.5 197 GLU A C 1
ATOM 1573 O O . GLU A 1 197 ? -17.406 17.578 10.266 1 81.5 197 GLU A O 1
ATOM 1578 N N . ILE A 1 198 ? -15.703 17.75 11.727 1 87.44 198 ILE A N 1
ATOM 1579 C CA . ILE A 1 198 ? -16.453 17.141 12.812 1 87.44 198 ILE A CA 1
ATOM 1580 C C . ILE A 1 198 ? -17.625 18.031 13.211 1 87.44 198 ILE A C 1
ATOM 1582 O O . ILE A 1 198 ? -18.719 17.547 13.5 1 87.44 198 ILE A O 1
ATOM 1586 N N . LEU A 1 199 ? -17.375 19.312 13.258 1 91.5 199 LEU A N 1
ATOM 1587 C CA . LEU A 1 199 ? -18.453 20.234 13.625 1 91.5 199 LEU A CA 1
ATOM 1588 C C . LEU A 1 199 ? -19.625 20.125 12.648 1 91.5 199 LEU A C 1
ATOM 1590 O O . LEU A 1 199 ? -20.781 20.188 13.047 1 91.5 199 LEU A O 1
ATOM 1594 N N . ASP A 1 200 ? -19.297 20 11.391 1 87.19 200 ASP A N 1
ATOM 1595 C CA . ASP A 1 200 ? -20.344 19.844 10.367 1 87.19 200 ASP A CA 1
ATOM 1596 C C . ASP A 1 200 ? -21.172 18.594 10.617 1 87.19 200 ASP A C 1
ATOM 1598 O O . ASP A 1 200 ? -22.406 18.641 10.578 1 87.19 200 ASP A O 1
ATOM 1602 N N . VAL A 1 201 ? -20.547 17.5 10.883 1 85.81 201 VAL A N 1
ATOM 1603 C CA . VAL A 1 201 ? -21.203 16.219 11.117 1 85.81 201 VAL A CA 1
ATOM 1604 C C . VAL A 1 201 ? -22.047 16.297 12.391 1 85.81 201 VAL A C 1
ATOM 1606 O O . VAL A 1 201 ? -23.203 15.883 12.391 1 85.81 201 VAL A O 1
ATOM 1609 N N . GLU A 1 202 ? -21.453 16.797 13.445 1 89 202 GLU A N 1
ATOM 1610 C CA . GLU A 1 202 ? -22.125 16.828 14.742 1 89 202 GLU A CA 1
ATOM 1611 C C . GLU A 1 202 ? -23.266 17.844 14.734 1 89 202 GLU A C 1
ATOM 1613 O O . GLU A 1 202 ? -24.281 17.625 15.398 1 89 202 GLU A O 1
ATOM 1618 N N . TRP A 1 203 ? -23.094 18.906 13.984 1 89.94 203 TRP A N 1
ATOM 1619 C CA . TRP A 1 203 ? -24.188 19.875 13.852 1 89.94 203 TRP A CA 1
ATOM 1620 C C . TRP A 1 203 ? -25.391 19.234 13.188 1 89.94 203 TRP A C 1
ATOM 1622 O O . TRP A 1 203 ? -26.531 19.422 13.641 1 89.94 203 TRP A O 1
ATOM 1632 N N . LYS A 1 204 ? -25.172 18.562 12.102 1 86.44 204 LYS A N 1
ATOM 1633 C CA . LYS A 1 204 ? -26.234 17.859 11.391 1 86.44 204 LYS A CA 1
ATOM 1634 C C . LYS A 1 204 ? -26.906 16.828 12.289 1 86.44 204 LYS A C 1
ATOM 1636 O O . LYS A 1 204 ? -28.125 16.672 12.273 1 86.44 204 LYS A O 1
ATOM 1641 N N . ARG A 1 205 ? -26.109 16.109 12.977 1 84.94 205 ARG A N 1
ATOM 1642 C CA . ARG A 1 205 ? -26.625 15.117 13.914 1 84.94 205 ARG A CA 1
ATOM 1643 C C . ARG A 1 205 ? -27.5 15.773 14.977 1 84.94 205 ARG A C 1
ATOM 1645 O O . ARG A 1 205 ? -28.562 15.266 15.32 1 84.94 205 ARG A O 1
ATOM 1652 N N . ALA A 1 206 ? -27.016 16.844 15.562 1 88.69 206 ALA A N 1
ATOM 1653 C CA . ALA A 1 206 ? -27.766 17.578 16.578 1 88.69 206 ALA A CA 1
ATOM 1654 C C . ALA A 1 206 ? -29.094 18.062 16.031 1 88.69 206 ALA A C 1
ATOM 1656 O O . ALA A 1 206 ? -30.125 18.016 16.719 1 88.69 206 ALA A O 1
ATOM 1657 N N . ASN A 1 207 ? -29.062 18.438 14.781 1 86.56 207 ASN A N 1
ATOM 1658 C CA . ASN A 1 207 ? -30.281 18.906 14.133 1 86.56 207 ASN A CA 1
ATOM 1659 C C . ASN A 1 207 ? -31.281 17.766 13.953 1 86.56 207 ASN A C 1
ATOM 1661 O O . ASN A 1 207 ? -32.469 17.953 14.188 1 86.56 207 ASN A O 1
ATOM 1665 N N . ARG A 1 208 ? -30.781 16.688 13.539 1 83.31 208 ARG A N 1
ATOM 1666 C CA . ARG A 1 208 ? -31.641 15.523 13.32 1 83.31 208 ARG A CA 1
ATOM 1667 C C . ARG A 1 208 ? -32.219 14.992 14.633 1 83.31 208 ARG A C 1
ATOM 1669 O O . ARG A 1 208 ? -33.375 14.602 14.695 1 83.31 208 ARG A O 1
ATOM 1676 N N . SER A 1 209 ? -31.406 14.992 15.641 1 85.31 209 SER A N 1
ATOM 1677 C CA . SER A 1 209 ? -31.812 14.398 16.922 1 85.31 209 SER A CA 1
ATOM 1678 C C . SER A 1 209 ? -32.438 15.445 17.828 1 85.31 209 SER A C 1
ATOM 1680 O O . SER A 1 209 ? -32.938 15.109 18.906 1 85.31 209 SER A O 1
ATOM 1682 N N . GLU A 1 210 ? -32.344 16.688 17.484 1 88.38 210 GLU A N 1
ATOM 1683 C CA . GLU A 1 210 ? -32.844 17.797 18.266 1 88.38 210 GLU A CA 1
ATOM 1684 C C . GLU A 1 210 ? -32.219 17.859 19.641 1 88.38 210 GLU A C 1
ATOM 1686 O O . GLU A 1 210 ? -32.906 18.016 20.656 1 88.38 210 GLU A O 1
ATOM 1691 N N . LYS A 1 211 ? -31.031 17.484 19.688 1 90.12 211 LYS A N 1
ATOM 1692 C CA . LYS A 1 211 ? -30.25 17.562 20.922 1 90.12 211 LYS A CA 1
ATOM 1693 C C . LYS A 1 211 ? -29.312 18.766 20.891 1 90.12 211 LYS A C 1
ATOM 1695 O O . LYS A 1 211 ? -28.969 19.266 19.812 1 90.12 211 LYS A O 1
ATOM 1700 N N . PRO A 1 212 ? -28.984 19.266 22.031 1 94 212 PRO A N 1
ATOM 1701 C CA . PRO A 1 212 ? -28.094 20.438 22.047 1 94 212 PRO A CA 1
ATOM 1702 C C . PRO A 1 212 ? -26.656 20.094 21.688 1 94 212 PRO A C 1
ATOM 1704 O O . PRO A 1 212 ? -26.219 18.953 21.891 1 94 212 PRO A O 1
ATOM 1707 N N . ILE A 1 213 ? -25.984 20.984 21.078 1 94.31 213 ILE A N 1
ATOM 1708 C CA . ILE A 1 213 ? -24.547 20.922 20.828 1 94.31 213 ILE A CA 1
ATOM 1709 C C . ILE A 1 213 ? -23.875 22.188 21.328 1 94.31 213 ILE A C 1
ATOM 1711 O O . ILE A 1 213 ? -24.359 23.297 21.078 1 94.31 213 ILE A O 1
ATOM 1715 N N . SER A 1 214 ? -22.844 22.031 22.109 1 96.44 214 SER A N 1
ATOM 1716 C CA . SER A 1 214 ? -22.125 23.188 22.641 1 96.44 214 SER A CA 1
ATOM 1717 C C . SER A 1 214 ? -20.703 23.25 22.094 1 96.44 214 SER A C 1
ATOM 1719 O O . SER A 1 214 ? -20.109 22.234 21.75 1 96.44 214 SER A O 1
ATOM 1721 N N . LEU A 1 215 ? -20.203 24.438 21.969 1 96.88 215 LEU A N 1
ATOM 1722 C CA . LEU A 1 215 ? -18.859 24.719 21.469 1 96.88 215 LEU A CA 1
ATOM 1723 C C . LEU A 1 215 ? -18.094 25.609 22.453 1 96.88 215 LEU A C 1
ATOM 1725 O O . LEU A 1 215 ? -18.641 26.609 22.922 1 96.88 215 LEU A O 1
ATOM 1729 N N . LEU A 1 216 ? -16.906 25.188 22.812 1 98.06 216 LEU A N 1
ATOM 1730 C CA . LEU A 1 216 ? -15.977 26.016 23.594 1 98.06 216 LEU A CA 1
ATOM 1731 C C . LEU A 1 216 ? -14.859 26.562 22.719 1 98.06 216 LEU A C 1
ATOM 1733 O O . LEU A 1 216 ? -14.188 25.797 22.016 1 98.06 216 LEU A O 1
ATOM 1737 N N . LEU A 1 217 ? -14.688 27.781 22.688 1 97 217 LEU A N 1
ATOM 1738 C CA . LEU A 1 217 ? -13.484 28.391 22.125 1 97 217 LEU A CA 1
ATOM 1739 C C . LEU A 1 217 ? -12.57 28.906 23.234 1 97 217 LEU A C 1
ATOM 1741 O O . LEU A 1 217 ? -13.023 29.609 24.141 1 97 217 LEU A O 1
ATOM 1745 N N . ILE A 1 218 ? -11.312 28.531 23.125 1 97.56 218 ILE A N 1
ATOM 1746 C CA . ILE A 1 218 ? -10.375 28.75 24.219 1 97.56 218 ILE A CA 1
ATOM 1747 C C . ILE A 1 218 ? -9.141 29.484 23.703 1 97.56 218 ILE A C 1
ATOM 1749 O O . ILE A 1 218 ? -8.633 29.172 22.625 1 97.56 218 ILE A O 1
ATOM 1753 N N . ASP A 1 219 ? -8.672 30.391 24.391 1 95.75 219 ASP A N 1
ATOM 1754 C CA . ASP A 1 219 ? -7.48 31.156 24.047 1 95.75 219 ASP A CA 1
ATOM 1755 C C . ASP A 1 219 ? -6.543 31.281 25.234 1 95.75 219 ASP A C 1
ATOM 1757 O O . ASP A 1 219 ? -6.988 31.531 26.359 1 95.75 219 ASP A O 1
ATOM 1761 N N . ILE A 1 220 ? -5.293 31.156 25.047 1 96.69 220 ILE A N 1
ATOM 1762 C CA . ILE A 1 220 ? -4.309 31.359 26.094 1 96.69 220 ILE A CA 1
ATOM 1763 C C . ILE A 1 220 ? -4.102 32.844 26.344 1 96.69 220 ILE A C 1
ATOM 1765 O O . ILE A 1 220 ? -3.725 33.594 25.422 1 96.69 220 ILE A O 1
ATOM 1769 N N . ASP A 1 221 ? -4.246 33.25 27.547 1 96.38 221 ASP A N 1
ATOM 1770 C CA . ASP A 1 221 ? -4.211 34.656 27.875 1 96.38 221 ASP A CA 1
ATOM 1771 C C . ASP A 1 221 ? -2.791 35.219 27.766 1 96.38 221 ASP A C 1
ATOM 1773 O O . ASP A 1 221 ? -1.861 34.688 28.375 1 96.38 221 ASP A O 1
ATOM 1777 N N . PHE A 1 222 ? -2.654 36.312 26.969 1 94.25 222 PHE A N 1
ATOM 1778 C CA . PHE A 1 222 ? -1.406 37.031 26.828 1 94.25 222 PHE A CA 1
ATOM 1779 C C . PHE A 1 222 ? -0.296 36.125 26.312 1 94.25 222 PHE A C 1
ATOM 1781 O O . PHE A 1 222 ? 0.829 36.156 26.812 1 94.25 222 PHE A O 1
ATOM 1788 N N . PHE A 1 223 ? -0.645 35.344 25.406 1 91.44 223 PHE A N 1
ATOM 1789 C CA . PHE A 1 223 ? 0.311 34.344 24.953 1 91.44 223 PHE A CA 1
ATOM 1790 C C . PHE A 1 223 ? 1.467 35 24.203 1 91.44 223 PHE A C 1
ATOM 1792 O O . PHE A 1 223 ? 2.607 34.531 24.297 1 91.44 223 PHE A O 1
ATOM 1799 N N . LYS A 1 224 ? 1.12 35.969 23.422 1 81.88 224 LYS A N 1
ATOM 1800 C CA . LYS A 1 224 ? 2.199 36.688 22.734 1 81.88 224 LYS A CA 1
ATOM 1801 C C . LYS A 1 224 ? 3.232 37.188 23.734 1 81.88 224 LYS A C 1
ATOM 1803 O O . LYS A 1 224 ? 4.438 37.062 23.516 1 81.88 224 LYS A O 1
ATOM 1808 N N . ARG A 1 225 ? 2.826 37.844 24.734 1 86.81 225 ARG A N 1
ATOM 1809 C CA . ARG A 1 225 ? 3.725 38.344 25.781 1 86.81 225 ARG A CA 1
ATOM 1810 C C . ARG A 1 225 ? 4.523 37.188 26.391 1 86.81 225 ARG A C 1
ATOM 1812 O O . ARG A 1 225 ? 5.691 37.375 26.75 1 86.81 225 ARG A O 1
ATOM 1819 N N . PHE A 1 226 ? 3.848 36.094 26.594 1 92.25 226 PHE A N 1
ATOM 1820 C CA . PHE A 1 226 ? 4.52 34.906 27.094 1 92.25 226 PHE A CA 1
ATOM 1821 C C . PHE A 1 226 ? 5.672 34.5 26.188 1 92.25 226 PHE A C 1
ATOM 1823 O O . PHE A 1 226 ? 6.797 34.312 26.641 1 92.25 226 PHE A O 1
ATOM 1830 N N . ASN A 1 227 ? 5.379 34.469 24.922 1 82.81 227 ASN A N 1
ATOM 1831 C CA . ASN A 1 227 ? 6.402 34.094 23.938 1 82.81 227 ASN A CA 1
ATOM 1832 C C . ASN A 1 227 ? 7.547 35.094 23.922 1 82.81 227 ASN A C 1
ATOM 1834 O O . ASN A 1 227 ? 8.711 34.719 23.781 1 82.81 227 ASN A O 1
ATOM 1838 N N . ASP A 1 228 ? 7.156 36.281 24.016 1 76.44 228 ASP A N 1
ATOM 1839 C CA . ASP A 1 228 ? 8.141 37.344 23.969 1 76.44 228 ASP A CA 1
ATOM 1840 C C . ASP A 1 228 ? 9.086 37.281 25.172 1 76.44 228 ASP A C 1
ATOM 1842 O O . ASP A 1 228 ? 10.258 37.625 25.078 1 76.44 228 ASP A O 1
ATOM 1846 N N . THR A 1 229 ? 8.602 36.844 26.25 1 85.5 229 THR A N 1
ATOM 1847 C CA . THR A 1 229 ? 9.336 36.844 27.5 1 85.5 229 THR A CA 1
ATOM 1848 C C . THR A 1 229 ? 10.148 35.562 27.641 1 85.5 229 THR A C 1
ATOM 1850 O O . THR A 1 229 ? 11.312 35.594 28.062 1 85.5 229 THR A O 1
ATOM 1853 N N . TYR A 1 230 ? 9.547 34.438 27.297 1 87.5 230 TYR A N 1
ATOM 1854 C CA . TYR A 1 230 ? 10.156 33.156 27.609 1 87.5 230 TYR A CA 1
ATOM 1855 C C . TYR A 1 230 ? 10.672 32.469 26.344 1 87.5 230 TYR A C 1
ATOM 1857 O O . TYR A 1 230 ? 11.391 31.484 26.422 1 87.5 230 TYR A O 1
ATOM 1865 N N . GLY A 1 231 ? 10.297 32.969 25.25 1 79.56 231 GLY A N 1
ATOM 1866 C CA . GLY A 1 231 ? 10.703 32.406 23.969 1 79.56 231 GLY A CA 1
ATOM 1867 C C . GLY A 1 231 ? 9.648 31.5 23.359 1 79.56 231 GLY A C 1
ATOM 1868 O O . GLY A 1 231 ? 8.766 31 24.078 1 79.56 231 GLY A O 1
ATOM 1869 N N . HIS A 1 232 ? 9.75 31.156 22.109 1 73.12 232 HIS A N 1
ATOM 1870 C CA . HIS A 1 232 ? 8.766 30.375 21.359 1 73.12 232 HIS A CA 1
ATOM 1871 C C . HIS A 1 232 ? 8.797 28.906 21.766 1 73.12 232 HIS A C 1
ATOM 1873 O O . HIS A 1 232 ? 7.777 28.219 21.703 1 73.12 232 HIS A O 1
ATOM 1879 N N . GLN A 1 233 ? 9.922 28.484 22.094 1 75.56 233 GLN A N 1
ATOM 1880 C CA . GLN A 1 233 ? 9.992 27.109 22.547 1 75.56 233 GLN A CA 1
ATOM 1881 C C . GLN A 1 233 ? 9.156 26.906 23.812 1 75.56 233 GLN A C 1
ATOM 1883 O O . GLN A 1 233 ? 8.453 25.906 23.938 1 75.56 233 GLN A O 1
ATOM 1888 N N . ALA A 1 234 ? 9.336 27.844 24.719 1 84.69 234 ALA A N 1
ATOM 1889 C CA . ALA A 1 234 ? 8.5 27.812 25.906 1 84.69 234 ALA A CA 1
ATOM 1890 C C . ALA A 1 234 ? 7.023 27.906 25.562 1 84.69 234 ALA A C 1
ATOM 1892 O O . ALA A 1 234 ? 6.18 27.281 26.188 1 84.69 234 ALA A O 1
ATOM 1893 N N . GLY A 1 235 ? 6.758 28.688 24.594 1 89.5 235 GLY A N 1
ATOM 1894 C CA . GLY A 1 235 ? 5.398 28.781 24.094 1 89.5 235 GLY A CA 1
ATOM 1895 C C . GLY A 1 235 ? 4.871 27.469 23.547 1 89.5 235 GLY A C 1
ATOM 1896 O O . GLY A 1 235 ? 3.732 27.078 23.828 1 89.5 235 GLY A O 1
ATOM 1897 N N . ASP A 1 236 ? 5.738 26.812 22.844 1 83 236 ASP A N 1
ATOM 1898 C CA . ASP A 1 236 ? 5.371 25.516 22.312 1 83 236 ASP A CA 1
ATOM 1899 C C . ASP A 1 236 ? 5.051 24.531 23.438 1 83 236 ASP A C 1
ATOM 1901 O O . ASP A 1 236 ? 4.082 23.766 23.344 1 83 236 ASP A O 1
ATOM 1905 N N . ASP A 1 237 ? 5.879 24.516 24.359 1 91.62 237 ASP A N 1
ATOM 1906 C CA . ASP A 1 237 ? 5.664 23.641 25.516 1 91.62 237 ASP A CA 1
ATOM 1907 C C . ASP A 1 237 ? 4.355 23.969 26.219 1 91.62 237 ASP A C 1
ATOM 1909 O O . ASP A 1 237 ? 3.648 23.078 26.688 1 91.62 237 ASP A O 1
ATOM 1913 N N . CYS A 1 238 ? 4.109 25.25 26.359 1 95.25 238 CYS A N 1
ATOM 1914 C CA . CYS A 1 238 ? 2.863 25.703 26.969 1 95.25 238 CYS A CA 1
ATOM 1915 C C . CYS A 1 238 ? 1.66 25.188 26.188 1 95.25 238 CYS A C 1
ATOM 1917 O O . CYS A 1 238 ? 0.717 24.656 26.766 1 95.25 238 CYS A O 1
ATOM 1919 N N . ILE A 1 239 ? 1.736 25.312 24.906 1 94.19 239 ILE A N 1
ATOM 1920 C CA . ILE A 1 239 ? 0.666 24.859 24.031 1 94.19 239 ILE A CA 1
ATOM 1921 C C . ILE A 1 239 ? 0.444 23.359 24.219 1 94.19 239 ILE A C 1
ATOM 1923 O O . ILE A 1 239 ? -0.697 22.891 24.312 1 94.19 239 ILE A O 1
ATOM 1927 N N . ARG A 1 240 ? 1.506 22.594 24.297 1 94.31 240 ARG A N 1
ATOM 1928 C CA . ARG A 1 240 ? 1.413 21.141 24.484 1 94.31 240 ARG A CA 1
ATOM 1929 C C . ARG A 1 240 ? 0.712 20.812 25.797 1 94.31 240 ARG A C 1
ATOM 1931 O O . ARG A 1 240 ? -0.139 19.922 25.844 1 94.31 240 ARG A O 1
ATOM 1938 N N . LYS A 1 241 ? 1.087 21.484 26.781 1 96.5 241 LYS A N 1
ATOM 1939 C CA . LYS A 1 241 ? 0.52 21.234 28.094 1 96.5 241 LYS A CA 1
ATOM 1940 C C . LYS A 1 241 ? -0.964 21.594 28.141 1 96.5 241 LYS A C 1
ATOM 1942 O O . LYS A 1 241 ? -1.769 20.859 28.719 1 96.5 241 LYS A O 1
ATOM 1947 N N . VAL A 1 242 ? -1.331 22.672 27.562 1 96.88 242 VAL A N 1
ATOM 1948 C CA . VAL A 1 242 ? -2.732 23.078 27.516 1 96.88 242 VAL A CA 1
ATOM 1949 C C . VAL A 1 242 ? -3.535 22.047 26.719 1 96.88 242 VAL A C 1
ATOM 1951 O O . VAL A 1 242 ? -4.637 21.672 27.109 1 96.88 242 VAL A O 1
ATOM 1954 N N . ALA A 1 243 ? -2.951 21.672 25.609 1 95.69 243 ALA A N 1
ATOM 1955 C CA . ALA A 1 243 ? -3.609 20.672 24.766 1 95.69 243 ALA A CA 1
ATOM 1956 C C . ALA A 1 243 ? -3.873 19.391 25.547 1 95.69 243 ALA A C 1
ATOM 1958 O O . ALA A 1 243 ? -4.926 18.766 25.391 1 95.69 243 ALA A O 1
ATOM 1959 N N . SER A 1 244 ? -2.922 18.969 26.312 1 95.38 244 SER A N 1
ATOM 1960 C CA . SER A 1 244 ? -3.074 17.766 27.125 1 95.38 244 SER A CA 1
ATOM 1961 C C . SER A 1 244 ? -4.238 17.906 28.094 1 95.38 244 SER A C 1
ATOM 1963 O O . SER A 1 244 ? -4.988 16.953 28.312 1 95.38 244 SER A O 1
ATOM 1965 N N . VAL A 1 245 ? -4.383 19.031 28.672 1 96.31 245 VAL A N 1
ATOM 1966 C CA . VAL A 1 245 ? -5.488 19.297 29.578 1 96.31 245 VAL A CA 1
ATOM 1967 C C . VAL A 1 245 ? -6.816 19.156 28.844 1 96.31 245 VAL A C 1
ATOM 1969 O O . VAL A 1 245 ? -7.758 18.547 29.375 1 96.31 245 VAL A O 1
ATOM 1972 N N . LEU A 1 246 ? -6.887 19.734 27.672 1 96 246 LEU A N 1
ATOM 1973 C CA . LEU A 1 246 ? -8.125 19.656 26.891 1 96 246 LEU A CA 1
ATOM 1974 C C . LEU A 1 246 ? -8.477 18.219 26.562 1 96 246 LEU A C 1
ATOM 1976 O O . LEU A 1 246 ? -9.633 17.812 26.688 1 96 246 LEU A O 1
ATOM 1980 N N . LYS A 1 247 ? -7.477 17.531 26.156 1 92.12 247 LYS A N 1
ATOM 1981 C CA . LYS A 1 247 ? -7.668 16.125 25.812 1 92.12 247 LYS A CA 1
ATOM 1982 C C . LYS A 1 247 ? -8.172 15.328 27.016 1 92.12 247 LYS A C 1
ATOM 1984 O O . LYS A 1 247 ? -9.039 14.461 26.875 1 92.12 247 LYS A O 1
ATOM 1989 N N . GLU A 1 248 ? -7.637 15.609 28.109 1 91.75 248 GLU A N 1
ATOM 1990 C CA . GLU A 1 248 ? -7.984 14.891 29.344 1 91.75 248 GLU A CA 1
ATOM 1991 C C . GLU A 1 248 ? -9.367 15.289 29.844 1 91.75 248 GLU A C 1
ATOM 1993 O O . GLU A 1 248 ? -10.031 14.508 30.531 1 91.75 248 GLU A O 1
ATOM 1998 N N . THR A 1 249 ? -9.766 16.469 29.578 1 92.06 249 THR A N 1
ATOM 1999 C CA . THR A 1 249 ? -11.031 16.969 30.094 1 92.06 249 THR A CA 1
ATOM 2000 C C . THR A 1 249 ? -12.188 16.594 29.172 1 92.06 249 THR A C 1
ATOM 2002 O O . THR A 1 249 ? -13.297 16.344 29.625 1 92.06 249 THR A O 1
ATOM 2005 N N . ALA A 1 250 ? -11.914 16.656 27.875 1 87.25 250 ALA A N 1
ATOM 2006 C CA . ALA A 1 250 ? -12.906 16.234 26.891 1 87.25 250 ALA A CA 1
ATOM 2007 C C . ALA A 1 250 ? -12.961 14.719 26.766 1 87.25 250 ALA A C 1
ATOM 2009 O O . ALA A 1 250 ? -12.578 14.156 25.75 1 87.25 250 ALA A O 1
ATOM 2010 N N . LYS A 1 251 ? -13.422 14.039 27.703 1 78.31 251 LYS A N 1
ATOM 2011 C CA . LYS A 1 251 ? -13.242 12.594 27.812 1 78.31 251 LYS A CA 1
ATOM 2012 C C . LYS A 1 251 ? -14.492 11.844 27.359 1 78.31 251 LYS A C 1
ATOM 2014 O O . LYS A 1 251 ? -14.438 10.656 27.062 1 78.31 251 LYS A O 1
ATOM 2019 N N . ARG A 1 252 ? -15.602 12.539 27.453 1 79.88 252 ARG A N 1
ATOM 2020 C CA . ARG A 1 252 ? -16.828 11.812 27.094 1 79.88 252 ARG A CA 1
ATOM 2021 C C . ARG A 1 252 ? -16.797 11.398 25.625 1 79.88 252 ARG A C 1
ATOM 2023 O O . ARG A 1 252 ? -16.188 12.07 24.797 1 79.88 252 ARG A O 1
ATOM 2030 N N . ALA A 1 253 ? -17.547 10.312 25.453 1 72.56 253 ALA A N 1
ATOM 2031 C CA . ALA A 1 253 ? -17.672 9.828 24.078 1 72.56 253 ALA A CA 1
ATOM 2032 C C . ALA A 1 253 ? -18.266 10.891 23.172 1 72.56 253 ALA A C 1
ATOM 2034 O O . ALA A 1 253 ? -19.297 11.484 23.5 1 72.56 253 ALA A O 1
ATOM 2035 N N . GLY A 1 254 ? -17.531 11.359 22.156 1 79.19 254 GLY A N 1
ATOM 2036 C CA . GLY A 1 254 ? -18.031 12.328 21.188 1 79.19 254 GLY A CA 1
ATOM 2037 C C . GLY A 1 254 ? -17.391 13.703 21.344 1 79.19 254 GLY A C 1
ATOM 2038 O O . GLY A 1 254 ? -17.438 14.508 20.406 1 79.19 254 GLY A O 1
ATOM 2039 N N . ASP A 1 255 ? -16.875 13.945 22.641 1 89.5 255 ASP A N 1
ATOM 2040 C CA . ASP A 1 255 ? -16.188 15.219 22.812 1 89.5 255 ASP A CA 1
ATOM 2041 C C . ASP A 1 255 ? -14.977 15.32 21.891 1 89.5 255 ASP A C 1
ATOM 2043 O O . ASP A 1 255 ? -14.281 14.328 21.672 1 89.5 255 ASP A O 1
ATOM 2047 N N . PHE A 1 256 ? -14.852 16.453 21.375 1 91.19 256 PHE A N 1
ATOM 2048 C CA . PHE A 1 256 ? -13.773 16.641 20.406 1 91.19 256 PHE A CA 1
ATOM 2049 C C . PHE A 1 256 ? -12.961 17.891 20.734 1 91.19 256 PHE A C 1
ATOM 2051 O O . PHE A 1 256 ? -13.484 19 20.719 1 91.19 256 PHE A O 1
ATOM 2058 N N . ALA A 1 257 ? -11.68 17.719 21.078 1 94.5 257 ALA A N 1
ATOM 2059 C CA . ALA A 1 257 ? -10.781 18.828 21.359 1 94.5 257 ALA A CA 1
ATOM 2060 C C . ALA A 1 257 ? -9.797 19.047 20.219 1 94.5 257 ALA A C 1
ATOM 2062 O O . ALA A 1 257 ? -9.172 18.094 19.734 1 94.5 257 ALA A O 1
ATOM 2063 N N . ALA A 1 258 ? -9.664 20.234 19.766 1 93.44 258 ALA A N 1
ATOM 2064 C CA . ALA A 1 258 ? -8.805 20.547 18.625 1 93.44 258 ALA A CA 1
ATOM 2065 C C . ALA A 1 258 ? -8.055 21.859 18.859 1 93.44 258 ALA A C 1
ATOM 2067 O O . ALA A 1 258 ? -8.484 22.703 19.641 1 93.44 258 ALA A O 1
ATOM 2068 N N . ARG A 1 259 ? -6.938 22.016 18.25 1 90.81 259 ARG A N 1
ATOM 2069 C CA . ARG A 1 259 ? -6.285 23.312 18.141 1 90.81 259 ARG A CA 1
ATOM 2070 C C . ARG A 1 259 ? -6.883 24.141 17.016 1 90.81 259 ARG A C 1
ATOM 2072 O O . ARG A 1 259 ? -6.883 23.719 15.852 1 90.81 259 ARG A O 1
ATOM 2079 N N . TYR A 1 260 ? -7.438 25.234 17.281 1 85.94 260 TYR A N 1
ATOM 2080 C CA . TYR A 1 260 ? -8.219 26.047 16.375 1 85.94 260 TYR A CA 1
ATOM 2081 C C . TYR A 1 260 ? -7.34 27.094 15.688 1 85.94 260 TYR A C 1
ATOM 2083 O O . TYR A 1 260 ? -7.617 27.5 14.555 1 85.94 260 TYR A O 1
ATOM 2091 N N . GLY A 1 261 ? -6.301 27.484 16.328 1 79.38 261 GLY A N 1
ATOM 2092 C CA . GLY A 1 261 ? -5.34 28.469 15.859 1 79.38 261 GLY A CA 1
ATOM 2093 C C . GLY A 1 261 ? -3.996 28.375 16.562 1 79.38 261 GLY A C 1
ATOM 2094 O O . GLY A 1 261 ? -3.641 27.312 17.078 1 79.38 261 GLY A O 1
ATOM 2095 N N . GLY A 1 262 ? -3.211 29.438 16.406 1 79 262 GLY A N 1
ATOM 2096 C CA . GLY A 1 262 ? -1.906 29.438 17.047 1 79 262 GLY A CA 1
ATOM 2097 C C . GLY A 1 262 ? -1.978 29.188 18.547 1 79 262 GLY A C 1
ATOM 2098 O O . GLY A 1 262 ? -1.354 28.25 19.047 1 79 262 GLY A O 1
ATOM 2099 N N . GLU A 1 263 ? -2.736 29.984 19.188 1 89.88 263 GLU A N 1
ATOM 2100 C CA . GLU A 1 263 ? -2.889 29.891 20.641 1 89.88 263 GLU A CA 1
ATOM 2101 C C . GLU A 1 263 ? -4.332 29.578 21.016 1 89.88 263 GLU A C 1
ATOM 2103 O O . GLU A 1 263 ? -4.719 29.719 22.188 1 89.88 263 GLU A O 1
ATOM 2108 N N . GLU A 1 264 ? -5.074 29.203 20.016 1 91.31 264 GLU A N 1
ATOM 2109 C CA . GLU A 1 264 ? -6.5 28.984 20.234 1 91.31 264 GLU A CA 1
ATOM 2110 C C . GLU A 1 264 ? -6.855 27.516 20.125 1 91.31 264 GLU A C 1
ATOM 2112 O O . GLU A 1 264 ? -6.258 26.781 19.328 1 91.31 264 GLU A O 1
ATOM 2117 N N . PHE A 1 265 ? -7.805 27.125 20.922 1 96.06 265 PHE A N 1
ATOM 2118 C CA . PHE A 1 265 ? -8.32 25.75 20.953 1 96.06 265 PHE A CA 1
ATOM 2119 C C . PHE A 1 265 ? -9.844 25.75 20.906 1 96.06 265 PHE A C 1
ATOM 2121 O O . PHE A 1 265 ? -10.477 26.797 21.094 1 96.06 265 PHE A O 1
ATOM 2128 N N . ALA A 1 266 ? -10.352 24.594 20.609 1 96.12 266 ALA A N 1
ATOM 2129 C CA . ALA A 1 266 ? -11.797 24.422 20.578 1 96.12 266 ALA A CA 1
ATOM 2130 C C . ALA A 1 266 ? -12.195 23.031 21.094 1 96.12 266 ALA A C 1
ATOM 2132 O O . ALA A 1 266 ? -11.445 22.078 20.938 1 96.12 266 ALA A O 1
ATOM 2133 N N . ILE A 1 267 ? -13.344 22.938 21.703 1 96.88 267 ILE A N 1
ATOM 2134 C CA . ILE A 1 267 ? -13.93 21.656 22.094 1 96.88 267 ILE A CA 1
ATOM 2135 C C . ILE A 1 267 ? -15.383 21.594 21.625 1 96.88 267 ILE A C 1
ATOM 2137 O O . ILE A 1 267 ? -16.172 22.5 21.891 1 96.88 267 ILE A O 1
ATOM 2141 N N . ILE A 1 268 ? -15.703 20.578 20.891 1 95.81 268 ILE A N 1
ATOM 2142 C CA . ILE A 1 268 ? -17.078 20.281 20.531 1 95.81 268 ILE A CA 1
ATOM 2143 C C . ILE A 1 268 ? -17.703 19.344 21.547 1 95.81 268 ILE A C 1
ATOM 2145 O O . ILE A 1 268 ? -17.141 18.281 21.859 1 95.81 268 ILE A O 1
ATOM 2149 N N . LEU A 1 269 ? -18.812 19.719 22.062 1 96.12 269 LEU A N 1
ATOM 2150 C CA . LEU A 1 269 ? -19.531 18.922 23.047 1 96.12 269 LEU A CA 1
ATOM 2151 C C . LEU A 1 269 ? -20.922 18.547 22.531 1 96.12 269 LEU A C 1
ATOM 2153 O O . LEU A 1 269 ? -21.891 19.266 22.781 1 96.12 269 LEU A O 1
ATOM 2157 N N . PRO A 1 270 ? -20.984 17.391 21.891 1 93.19 270 PRO A N 1
ATOM 2158 C CA . PRO A 1 270 ? -22.312 16.953 21.422 1 93.19 270 PRO A CA 1
ATOM 2159 C C . PRO A 1 270 ? -23.25 16.594 22.562 1 93.19 270 PRO A C 1
ATOM 2161 O O . PRO A 1 270 ? -22.812 16.125 23.609 1 93.19 270 PRO A O 1
ATOM 2164 N N . GLU A 1 271 ? -24.484 16.828 22.312 1 92.31 271 GLU A N 1
ATOM 2165 C CA . GLU A 1 271 ? -25.547 16.484 23.25 1 92.31 271 GLU A CA 1
ATOM 2166 C C . GLU A 1 271 ? -25.266 17.062 24.641 1 92.31 271 GLU A C 1
ATOM 2168 O O . GLU A 1 271 ? -25.406 16.375 25.656 1 92.31 271 GLU A O 1
ATOM 2173 N N . THR A 1 272 ? -24.781 18.188 24.609 1 94.25 272 THR A N 1
ATOM 2174 C CA . THR A 1 272 ? -24.422 18.891 25.844 1 94.25 272 THR A CA 1
ATOM 2175 C C . THR A 1 272 ? -25.062 20.281 25.875 1 94.25 272 THR A C 1
ATOM 2177 O O . THR A 1 272 ? -24.859 21.094 24.969 1 94.25 272 THR A O 1
ATOM 2180 N N . ASP A 1 273 ? -25.781 20.609 26.906 1 94.31 273 ASP A N 1
ATOM 2181 C CA . ASP A 1 273 ? -26.438 21.906 27.016 1 94.31 273 ASP A CA 1
ATOM 2182 C C . ASP A 1 273 ? -25.5 22.938 27.625 1 94.31 273 ASP A C 1
ATOM 2184 O O . ASP A 1 273 ? -24.344 22.641 27.922 1 94.31 273 ASP A O 1
ATOM 2188 N N . GLU A 1 274 ? -25.969 24.125 27.719 1 95.44 274 GLU A N 1
ATOM 2189 C CA . GLU A 1 274 ? -25.156 25.266 28.141 1 95.44 274 GLU A CA 1
ATOM 2190 C C . GLU A 1 274 ? -24.594 25.062 29.547 1 95.44 274 GLU A C 1
ATOM 2192 O O . GLU A 1 274 ? -23.422 25.312 29.797 1 95.44 274 GLU A O 1
ATOM 2197 N N . GLU A 1 275 ? -25.422 24.641 30.453 1 96.19 275 GLU A N 1
ATOM 2198 C CA . GLU A 1 275 ? -25.016 24.453 31.844 1 96.19 275 GLU A CA 1
ATOM 2199 C C . GLU A 1 275 ? -23.859 23.469 31.953 1 96.19 275 GLU A C 1
ATOM 2201 O O . GLU A 1 275 ? -22.875 23.734 32.656 1 96.19 275 GLU A O 1
ATOM 2206 N N . ARG A 1 276 ? -24.062 22.344 31.328 1 95.25 276 ARG A N 1
ATOM 2207 C CA . ARG A 1 276 ? -23.031 21.312 31.359 1 95.25 276 ARG A CA 1
ATOM 2208 C C . ARG A 1 276 ? -21.766 21.781 30.641 1 95.25 276 ARG A C 1
ATOM 2210 O O . ARG A 1 276 ? -20.656 21.438 31.047 1 95.25 276 ARG A O 1
ATOM 2217 N N . ALA A 1 277 ? -21.922 22.5 29.562 1 97 277 ALA A N 1
ATOM 2218 C CA . ALA A 1 277 ? -20.781 23.031 28.812 1 97 277 ALA A CA 1
ATOM 2219 C C . ALA A 1 277 ? -19.953 23.969 29.672 1 97 277 ALA A C 1
ATOM 2221 O O . ALA A 1 277 ? -18.719 23.969 29.594 1 97 277 ALA A O 1
ATOM 2222 N N . ILE A 1 278 ? -20.656 24.75 30.438 1 97.38 278 ILE A N 1
ATOM 2223 C CA . ILE A 1 278 ? -19.984 25.688 31.328 1 97.38 278 ILE A CA 1
ATOM 2224 C C . ILE A 1 278 ? -19.156 24.922 32.344 1 97.38 278 ILE A C 1
ATOM 2226 O O . ILE A 1 278 ? -18.047 25.344 32.688 1 97.38 278 ILE A O 1
ATOM 2230 N N . VAL A 1 279 ? -19.688 23.891 32.812 1 96.75 279 VAL A N 1
ATOM 2231 C CA . VAL A 1 279 ? -18.969 23.062 33.781 1 96.75 279 VAL A CA 1
ATOM 2232 C C . VAL A 1 279 ? -17.672 22.547 33.156 1 96.75 279 VAL A C 1
ATOM 2234 O O . VAL A 1 279 ? -16.609 22.594 33.812 1 96.75 279 VAL A O 1
ATOM 2237 N N . VAL A 1 280 ? -17.781 21.984 31.969 1 96.44 280 VAL A N 1
ATOM 2238 C CA . VAL A 1 280 ? -16.609 21.5 31.281 1 96.44 280 VAL A CA 1
ATOM 2239 C C . VAL A 1 280 ? -15.617 22.641 31.062 1 96.44 280 VAL A C 1
ATOM 2241 O O . VAL A 1 280 ? -14.406 22.469 31.266 1 96.44 280 VAL A O 1
ATOM 2244 N N . ALA A 1 281 ? -16.078 23.781 30.688 1 98.12 281 ALA A N 1
ATOM 2245 C CA . ALA A 1 281 ? -15.25 24.953 30.438 1 98.12 281 ALA A CA 1
ATOM 2246 C C . ALA A 1 281 ? -14.508 25.375 31.703 1 98.12 281 ALA A C 1
ATOM 2248 O O . ALA A 1 281 ? -13.312 25.672 31.656 1 98.12 281 ALA A O 1
ATOM 2249 N N . GLU A 1 282 ? -15.227 25.422 32.719 1 97.81 282 GLU A N 1
ATOM 2250 C CA . GLU A 1 282 ? -14.617 25.812 34 1 97.81 282 GLU A CA 1
ATOM 2251 C C . GLU A 1 282 ? -13.57 24.797 34.438 1 97.81 282 GLU A C 1
ATOM 2253 O O . GLU A 1 282 ? -12.562 25.156 35.062 1 97.81 282 GLU A O 1
ATOM 2258 N N . LYS A 1 283 ? -13.898 23.578 34.219 1 97.44 283 LYS A N 1
ATOM 2259 C CA . LYS A 1 283 ? -12.914 22.547 34.531 1 97.44 283 LYS A CA 1
ATOM 2260 C C . LYS A 1 283 ? -11.625 22.75 33.75 1 97.44 283 LYS A C 1
ATOM 2262 O O . LYS A 1 283 ? -10.531 22.609 34.312 1 97.44 283 LYS A O 1
ATOM 2267 N N . VAL A 1 284 ? -11.734 23 32.5 1 97.69 284 VAL A N 1
ATOM 2268 C CA . VAL A 1 284 ? -10.57 23.281 31.656 1 97.69 284 VAL A CA 1
ATOM 2269 C C . VAL A 1 284 ? -9.797 24.469 32.219 1 97.69 284 VAL A C 1
ATOM 2271 O O . VAL A 1 284 ? -8.578 24.406 32.375 1 97.69 284 VAL A O 1
ATOM 2274 N N . ARG A 1 285 ? -10.508 25.562 32.438 1 97.81 285 ARG A N 1
ATOM 2275 C CA . ARG A 1 285 ? -9.891 26.781 32.969 1 97.81 285 ARG A CA 1
ATOM 2276 C C . ARG A 1 285 ? -9.109 26.484 34.25 1 97.81 285 ARG A C 1
ATOM 2278 O O . ARG A 1 285 ? -7.945 26.891 34.375 1 97.81 285 ARG A O 1
ATOM 2285 N N . ALA A 1 286 ? -9.727 25.812 35.125 1 97.44 286 ALA A N 1
ATOM 2286 C CA . ALA A 1 286 ? -9.125 25.5 36.406 1 97.44 286 ALA A CA 1
ATOM 2287 C C . ALA A 1 286 ? -7.891 24.625 36.25 1 97.44 286 ALA A C 1
ATOM 2289 O O . ALA A 1 286 ? -6.871 24.844 36.906 1 97.44 286 ALA A O 1
ATOM 2290 N N . LYS A 1 287 ? -7.996 23.641 35.438 1 97.62 287 LYS A N 1
ATOM 2291 C CA . LYS A 1 287 ? -6.887 22.719 35.25 1 97.62 287 LYS A CA 1
ATOM 2292 C C . LYS A 1 287 ? -5.688 23.406 34.625 1 97.62 287 LYS A C 1
ATOM 2294 O O . LYS A 1 287 ? -4.539 23.078 34.906 1 97.62 287 LYS A O 1
ATOM 2299 N N . VAL A 1 288 ? -5.918 24.328 33.75 1 97.81 288 VAL A N 1
ATOM 2300 C CA . VAL A 1 288 ? -4.824 25.078 33.125 1 97.81 288 VAL A CA 1
ATOM 2301 C C . VAL A 1 288 ? -4.105 25.906 34.188 1 97.81 288 VAL A C 1
ATOM 2303 O O . VAL A 1 288 ? -2.871 25.953 34.219 1 97.81 288 VAL A O 1
ATOM 2306 N N . VAL A 1 289 ? -4.863 26.547 35 1 96.56 289 VAL A N 1
ATOM 2307 C CA . VAL A 1 289 ? -4.27 27.328 36.094 1 96.56 289 VAL A CA 1
ATOM 2308 C C . VAL A 1 289 ? -3.475 26.406 37 1 96.56 289 VAL A C 1
ATOM 2310 O O . VAL A 1 289 ? -2.42 26.797 37.531 1 96.56 289 VAL A O 1
ATOM 2313 N N . GLU A 1 290 ? -3.963 25.234 37.188 1 96.06 290 GLU A N 1
ATOM 2314 C CA . GLU A 1 290 ? -3.336 24.25 38.062 1 96.06 290 GLU A CA 1
ATOM 2315 C C . GLU A 1 290 ? -1.99 23.797 37.5 1 96.06 290 GLU A C 1
ATOM 2317 O O . GLU A 1 290 ? -1.168 23.234 38.25 1 96.06 290 GLU A O 1
ATOM 2322 N N . LEU A 1 291 ? -1.812 23.922 36.25 1 96.19 291 LEU A N 1
ATOM 2323 C CA . LEU A 1 291 ? -0.516 23.578 35.688 1 96.19 291 LEU A CA 1
ATOM 2324 C C . LEU A 1 291 ? 0.586 24.453 36.281 1 96.19 291 LEU A C 1
ATOM 2326 O O . LEU A 1 291 ? 1.761 24.078 36.25 1 96.19 291 LEU A O 1
ATOM 2330 N N . GLN A 1 292 ? 0.318 25.734 36.688 1 96.19 292 GLN A N 1
ATOM 2331 C CA . GLN A 1 292 ? 1.213 26.688 37.344 1 96.19 292 GLN A CA 1
ATOM 2332 C C . GLN A 1 292 ? 2.406 27.016 36.438 1 96.19 292 GLN A C 1
ATOM 2334 O O . GLN A 1 292 ? 3.549 27.031 36.906 1 96.19 292 GLN A O 1
ATOM 2339 N N . ILE A 1 293 ? 2.105 27.109 35.219 1 96.75 293 ILE A N 1
ATOM 2340 C CA . ILE A 1 293 ? 3.141 27.594 34.312 1 96.75 293 ILE A CA 1
ATOM 2341 C C . ILE A 1 293 ? 3.365 29.094 34.562 1 96.75 293 ILE A C 1
ATOM 2343 O O . ILE A 1 293 ? 2.453 29.891 34.375 1 96.75 293 ILE A O 1
ATOM 2347 N N . PRO A 1 294 ? 4.523 29.438 34.875 1 96 294 PRO A N 1
ATOM 2348 C CA . PRO A 1 294 ? 4.754 30.844 35.219 1 96 294 PRO A CA 1
ATOM 2349 C C . PRO A 1 294 ? 4.543 31.781 34.031 1 96 294 PRO A C 1
ATOM 2351 O O . PRO A 1 294 ? 4.977 31.5 32.938 1 96 294 PRO A O 1
ATOM 2354 N N . HIS A 1 295 ? 3.863 32.875 34.281 1 95.69 295 HIS A N 1
ATOM 2355 C CA . HIS A 1 295 ? 3.643 33.938 33.312 1 95.69 295 HIS A CA 1
ATOM 2356 C C . HIS A 1 295 ? 3.811 35.312 33.938 1 95.69 295 HIS A C 1
ATOM 2358 O O . HIS A 1 295 ? 2.822 35.969 34.281 1 95.69 295 HIS A O 1
ATOM 2364 N N . LYS A 1 296 ? 4.992 35.844 33.938 1 92.75 296 LYS A N 1
ATOM 2365 C CA . LYS A 1 296 ? 5.355 37.062 34.656 1 92.75 296 LYS A CA 1
ATOM 2366 C C . LYS A 1 296 ? 4.715 38.281 34 1 92.75 296 LYS A C 1
ATOM 2368 O O . LYS A 1 296 ? 4.453 39.281 34.688 1 92.75 296 LYS A O 1
ATOM 2373 N N . MET A 1 297 ? 4.449 38.188 32.781 1 90.5 297 MET A N 1
ATOM 2374 C CA . MET A 1 297 ? 3.973 39.375 32.062 1 90.5 297 MET A CA 1
ATOM 2375 C C . MET A 1 297 ? 2.453 39.344 31.938 1 90.5 297 MET A C 1
ATOM 2377 O O . MET A 1 297 ? 1.868 40.219 31.312 1 90.5 297 MET A O 1
ATOM 2381 N N . SER A 1 298 ? 1.856 38.344 32.531 1 93.5 298 SER A N 1
ATOM 2382 C CA . SER A 1 298 ? 0.398 38.312 32.531 1 93.5 298 SER A CA 1
ATOM 2383 C C . SER A 1 298 ? -0.177 39.406 33.438 1 93.5 298 SER A C 1
ATOM 2385 O O . SER A 1 298 ? 0.365 39.656 34.531 1 93.5 298 SER A O 1
ATOM 2387 N N . GLU A 1 299 ? -1.253 40.031 33 1 91.88 299 GLU A N 1
ATOM 2388 C CA . GLU A 1 299 ? -1.91 41.062 33.812 1 91.88 299 GLU A CA 1
ATOM 2389 C C . GLU A 1 299 ? -3.053 40.469 34.625 1 91.88 299 GLU A C 1
ATOM 2391 O O . GLU A 1 299 ? -3.668 41.156 35.438 1 91.88 299 GLU A O 1
ATOM 2396 N N . THR A 1 300 ? -3.295 39.219 34.438 1 90.94 300 THR A N 1
ATOM 2397 C CA . THR A 1 300 ? -4.477 38.656 35.062 1 90.94 300 THR A CA 1
ATOM 2398 C C . THR A 1 300 ? -4.086 37.594 36.062 1 90.94 300 THR A C 1
ATOM 2400 O O . THR A 1 300 ? -4.852 37.281 37 1 90.94 300 THR A O 1
ATOM 2403 N N . SER A 1 301 ? -2.998 36.938 35.875 1 89.81 301 SER A N 1
ATOM 2404 C CA . SER A 1 301 ? -2.582 35.812 36.75 1 89.81 301 SER A CA 1
ATOM 2405 C C . SER A 1 301 ? -1.065 35.656 36.719 1 89.81 301 SER A C 1
ATOM 2407 O O . SER A 1 301 ? -0.399 36.062 35.781 1 89.81 301 SER A O 1
ATOM 2409 N N . GLU A 1 302 ? -0.513 35.031 37.781 1 93.19 302 GLU A N 1
ATOM 2410 C CA . GLU A 1 302 ? 0.919 34.75 37.875 1 93.19 302 GLU A CA 1
ATOM 2411 C C . GLU A 1 302 ? 1.293 33.562 37 1 93.19 302 GLU A C 1
ATOM 2413 O O . GLU A 1 302 ? 2.463 33.375 36.656 1 93.19 302 GLU A O 1
ATOM 2418 N N . SER A 1 303 ? 0.304 32.844 36.75 1 96.56 303 SER A N 1
ATOM 2419 C CA . SER A 1 303 ? 0.502 31.672 35.875 1 96.56 303 SER A CA 1
ATOM 2420 C C . SER A 1 303 ? -0.321 31.766 34.594 1 96.56 303 SER A C 1
ATOM 2422 O O . SER A 1 303 ? -1.23 32.594 34.5 1 96.56 303 SER A O 1
ATOM 2424 N N . VAL A 1 304 ? 0.012 30.938 33.656 1 97.38 304 VAL A N 1
ATOM 2425 C CA . VAL A 1 304 ? -0.726 30.891 32.406 1 97.38 304 VAL A CA 1
ATOM 2426 C C . VAL A 1 304 ? -2.197 30.594 32.688 1 97.38 304 VAL A C 1
ATOM 2428 O O . VAL A 1 304 ? -2.518 29.75 33.531 1 97.38 304 VAL A O 1
ATOM 2431 N N . SER A 1 305 ? -3.055 31.312 32.125 1 97.94 305 SER A N 1
ATOM 2432 C CA . SER A 1 305 ? -4.496 31.109 32.219 1 97.94 305 SER A CA 1
ATOM 2433 C C . SER A 1 305 ? -5.133 31.109 30.828 1 97.94 305 SER A C 1
ATOM 2435 O O . SER A 1 305 ? -4.461 31.406 29.844 1 97.94 305 SER A O 1
ATOM 2437 N N . VAL A 1 306 ? -6.406 30.75 30.797 1 98.12 306 VAL A N 1
ATOM 2438 C CA . VAL A 1 306 ? -7.117 30.75 29.531 1 98.12 306 VAL A CA 1
ATOM 2439 C C . VAL A 1 306 ? -8.453 31.484 29.688 1 98.12 306 VAL A C 1
ATOM 2441 O O . VAL A 1 306 ? -9.008 31.531 30.781 1 98.12 306 VAL A O 1
ATOM 2444 N N . SER A 1 307 ? -8.891 32.062 28.625 1 98.31 307 SER A N 1
ATOM 2445 C CA . SER A 1 307 ? -10.234 32.594 28.484 1 98.31 307 SER A CA 1
ATOM 2446 C C . SER A 1 307 ? -11.094 31.734 27.578 1 98.31 307 SER A C 1
ATOM 2448 O O . SER A 1 307 ? -10.602 31.203 26.562 1 98.31 307 SER A O 1
ATOM 2450 N N . ILE A 1 308 ? -12.344 31.578 27.953 1 98.25 308 ILE A N 1
ATOM 2451 C CA . ILE A 1 308 ? -13.164 30.625 27.234 1 98.25 308 ILE A CA 1
ATOM 2452 C C . ILE A 1 308 ? -14.508 31.25 26.875 1 98.25 308 ILE A C 1
ATOM 2454 O O . ILE A 1 308 ? -15.141 31.891 27.719 1 98.25 308 ILE A O 1
ATOM 2458 N N . GLY A 1 309 ? -14.875 31.125 25.656 1 97.94 309 GLY A N 1
ATOM 2459 C CA . GLY A 1 309 ? -16.219 31.422 25.203 1 97.94 309 GLY A CA 1
ATOM 2460 C C . GLY A 1 309 ? -17.062 30.188 24.969 1 97.94 309 GLY A C 1
ATOM 2461 O O . GLY A 1 309 ? -16.594 29.234 24.344 1 97.94 309 GLY A O 1
ATOM 2462 N N . VAL A 1 310 ? -18.328 30.219 25.438 1 97.94 310 VAL A N 1
ATOM 2463 C CA . VAL A 1 310 ? -19.219 29.078 25.328 1 97.94 310 VAL A CA 1
ATOM 2464 C C . VAL A 1 310 ? -20.438 29.453 24.5 1 97.94 310 VAL A C 1
ATOM 2466 O O . VAL A 1 310 ? -21 30.547 24.672 1 97.94 310 VAL A O 1
ATOM 2469 N N . ALA A 1 311 ? -20.766 28.625 23.578 1 96.75 311 ALA A N 1
ATOM 2470 C CA . ALA A 1 311 ? -22 28.766 22.812 1 96.75 311 ALA A CA 1
ATOM 2471 C C . ALA A 1 311 ? -22.734 27.438 22.688 1 96.75 311 ALA A C 1
ATOM 2473 O O . ALA A 1 311 ? -22.094 26.391 22.516 1 96.75 311 ALA A O 1
ATOM 2474 N N . THR A 1 312 ? -23.984 27.516 22.75 1 95.38 312 THR A N 1
ATOM 2475 C CA . THR A 1 312 ? -24.812 26.312 22.625 1 95.38 312 THR A CA 1
ATOM 2476 C C . THR A 1 312 ? -25.875 26.516 21.547 1 95.38 312 THR A C 1
ATOM 2478 O O . THR A 1 312 ? -26.484 27.578 21.453 1 95.38 312 THR A O 1
ATOM 2481 N N . GLY A 1 313 ? -25.875 25.531 20.688 1 90.44 313 GLY A N 1
ATOM 2482 C CA . GLY A 1 313 ? -26.922 25.516 19.688 1 90.44 313 GLY A CA 1
ATOM 2483 C C . GLY A 1 313 ? -27.906 24.375 19.875 1 90.44 313 GLY A C 1
ATOM 2484 O O . GLY A 1 313 ? -27.547 23.344 20.453 1 90.44 313 GLY A O 1
ATOM 2485 N N . LYS A 1 314 ? -29.172 24.672 19.609 1 77.19 314 LYS A N 1
ATOM 2486 C CA . LYS A 1 314 ? -30.172 23.609 19.609 1 77.19 314 LYS A CA 1
ATOM 2487 C C . LYS A 1 314 ? -30.688 23.359 18.203 1 77.19 314 LYS A C 1
ATOM 2489 O O . LYS A 1 314 ? -30.906 24.281 17.422 1 77.19 314 LYS A O 1
ATOM 2494 N N . GLY A 1 315 ? -30.625 22.031 17.734 1 61.69 315 GLY A N 1
ATOM 2495 C CA . GLY A 1 315 ? -31.203 21.625 16.453 1 61.69 315 GLY A CA 1
ATOM 2496 C C . GLY A 1 315 ? -32.594 22.141 16.234 1 61.69 315 GLY A C 1
ATOM 2497 O O . GLY A 1 315 ? -33.344 22.359 17.203 1 61.69 315 GLY A O 1
ATOM 2498 N N . ASN A 1 316 ? -33.094 22.562 14.969 1 58.59 316 ASN A N 1
ATOM 2499 C CA . ASN A 1 316 ? -34.438 22.875 14.445 1 58.59 316 ASN A CA 1
ATOM 2500 C C . ASN A 1 316 ? -34.844 24.297 14.828 1 58.59 316 ASN A C 1
ATOM 2502 O O . ASN A 1 316 ? -35.875 24.797 14.328 1 58.59 316 ASN A O 1
ATOM 2506 N N . LYS A 1 317 ? -34.5 24.891 16.062 1 55.59 317 LYS A N 1
ATOM 2507 C CA . LYS A 1 317 ? -35.312 26.016 16.453 1 55.59 317 LYS A CA 1
ATOM 2508 C C . LYS A 1 317 ? -34.969 27.266 15.641 1 55.59 317 LYS A C 1
ATOM 2510 O O . LYS A 1 317 ? -35.875 28.062 15.32 1 55.59 317 LYS A O 1
ATOM 2515 N N . ASN A 1 318 ? -33.75 27.797 15.477 1 55.06 318 ASN A N 1
ATOM 2516 C CA . ASN A 1 318 ? -33.594 29.234 15.195 1 55.06 318 ASN A CA 1
ATOM 2517 C C . ASN A 1 318 ? -32.625 29.469 14.047 1 55.06 318 ASN A C 1
ATOM 2519 O O . ASN A 1 318 ? -32.062 30.547 13.945 1 55.06 318 ASN A O 1
ATOM 2523 N N . ASP A 1 319 ? -33.031 28.922 12.766 1 68.5 319 ASP A N 1
ATOM 2524 C CA . ASP A 1 319 ? -32.281 29.297 11.57 1 68.5 319 ASP A CA 1
ATOM 2525 C C . ASP A 1 319 ? -30.797 29.406 11.867 1 68.5 319 ASP A C 1
ATOM 2527 O O . ASP A 1 319 ? -30.094 30.203 11.242 1 68.5 319 ASP A O 1
ATOM 2531 N N . MET A 1 320 ? -30.391 28.812 12.906 1 80.88 320 MET A N 1
ATOM 2532 C CA . MET A 1 320 ? -28.969 28.859 13.227 1 80.88 320 MET A CA 1
ATOM 2533 C C . MET A 1 320 ? -28.188 27.812 12.445 1 80.88 320 MET A C 1
ATOM 2535 O O . MET A 1 320 ? -28.672 26.688 12.266 1 80.88 320 MET A O 1
ATOM 2539 N N . ASN A 1 321 ? -27.141 28.25 11.906 1 86.38 321 ASN A N 1
ATOM 2540 C CA . ASN A 1 321 ? -26.234 27.297 11.258 1 86.38 321 ASN A CA 1
ATOM 2541 C C . ASN A 1 321 ? -24.938 27.125 12.047 1 86.38 321 ASN A C 1
ATOM 2543 O O . ASN A 1 321 ? -24.75 27.75 13.086 1 86.38 321 ASN A O 1
ATOM 2547 N N . ARG A 1 322 ? -24.172 26.219 11.625 1 86.88 322 ARG A N 1
ATOM 2548 C CA . ARG A 1 322 ? -22.938 25.875 12.336 1 86.88 322 ARG A CA 1
ATOM 2549 C C . ARG A 1 322 ? -22.016 27.094 12.453 1 86.88 322 ARG A C 1
ATOM 2551 O O . ARG A 1 322 ? -21.328 27.266 13.461 1 86.88 322 ARG A O 1
ATOM 2558 N N . GLU A 1 323 ? -21.953 27.953 11.461 1 85.31 323 GLU A N 1
ATOM 2559 C CA . GLU A 1 323 ? -21.141 29.172 11.477 1 85.31 323 GLU A CA 1
ATOM 2560 C C . GLU A 1 323 ? -21.609 30.125 12.57 1 85.31 323 GLU A C 1
ATOM 2562 O O . GLU A 1 323 ? -20.797 30.828 13.164 1 85.31 323 GLU A O 1
ATOM 2567 N N . ASP A 1 324 ? -22.875 30.156 12.734 1 88.62 324 ASP A N 1
ATOM 2568 C CA . ASP A 1 324 ? -23.422 30.984 13.797 1 88.62 324 ASP A CA 1
ATOM 2569 C C . ASP A 1 324 ? -22.922 30.531 15.172 1 88.62 324 ASP A C 1
ATOM 2571 O O . ASP A 1 324 ? -22.641 31.344 16.047 1 88.62 324 ASP A O 1
ATOM 2575 N N . LEU A 1 325 ? -22.906 29.234 15.328 1 91.94 325 LEU A N 1
ATOM 2576 C CA . LEU A 1 325 ? -22.422 28.672 16.594 1 91.94 325 LEU A CA 1
ATOM 2577 C C . LEU A 1 325 ? -21 29.125 16.859 1 91.94 325 LEU A C 1
ATOM 2579 O O . LEU A 1 325 ? -20.672 29.516 17.984 1 91.94 325 LEU A O 1
ATOM 2583 N N . VAL A 1 326 ? -20.172 29.031 15.852 1 91.25 326 VAL A N 1
ATOM 2584 C CA . VAL A 1 326 ? -18.766 29.422 15.977 1 91.25 326 VAL A CA 1
ATOM 2585 C C . VAL A 1 326 ? -18.688 30.922 16.266 1 91.25 326 VAL A C 1
ATOM 2587 O O . VAL A 1 326 ? -17.891 31.344 17.109 1 91.25 326 VAL A O 1
ATOM 2590 N N . ARG A 1 327 ? -19.438 31.688 15.578 1 87.5 327 ARG A N 1
ATOM 2591 C CA . ARG A 1 327 ? -19.453 33.125 15.781 1 87.5 327 ARG A CA 1
ATOM 2592 C C . ARG A 1 327 ? -19.859 33.469 17.219 1 87.5 327 ARG A C 1
ATOM 2594 O O . ARG A 1 327 ? -19.266 34.344 17.844 1 87.5 327 ARG A O 1
ATOM 2601 N N . MET A 1 328 ? -20.859 32.875 17.672 1 92.12 328 MET A N 1
ATOM 2602 C CA . MET A 1 328 ? -21.344 33.094 19.031 1 92.12 328 MET A CA 1
ATOM 2603 C C . MET A 1 328 ? -20.266 32.75 20.047 1 92.12 328 MET A C 1
ATOM 2605 O O . MET A 1 328 ? -20.062 33.5 21.016 1 92.12 328 MET A O 1
ATOM 2609 N N . ALA A 1 329 ? -19.656 31.609 19.859 1 94.56 329 ALA A N 1
ATOM 2610 C CA . ALA A 1 329 ? -18.578 31.219 20.766 1 94.56 329 ALA A CA 1
ATOM 2611 C C . ALA A 1 329 ? -17.438 32.219 20.734 1 94.56 329 ALA A C 1
ATOM 2613 O O . ALA A 1 329 ? -16.828 32.531 21.766 1 94.56 329 ALA A O 1
ATOM 2614 N N . ASP A 1 330 ? -17.109 32.688 19.562 1 89.44 330 ASP A N 1
ATOM 2615 C CA . ASP A 1 330 ? -16.062 33.688 19.375 1 89.44 330 ASP A CA 1
ATOM 2616 C C . ASP A 1 330 ? -16.391 35 20.094 1 89.44 330 ASP A C 1
ATOM 2618 O O . ASP A 1 330 ? -15.523 35.625 20.703 1 89.44 330 ASP A O 1
ATOM 2622 N N . GLU A 1 331 ? -17.594 35.406 19.922 1 90.25 331 GLU A N 1
ATOM 2623 C CA . GLU A 1 331 ? -18.047 36.594 20.625 1 90.25 331 GLU A CA 1
ATOM 2624 C C . GLU A 1 331 ? -17.938 36.438 22.141 1 90.25 331 GLU A C 1
ATOM 2626 O O . GLU A 1 331 ? -17.531 37.375 22.828 1 90.25 331 GLU A O 1
ATOM 2631 N N . SER A 1 332 ? -18.359 35.312 22.578 1 95.38 332 SER A N 1
ATOM 2632 C CA . SER A 1 332 ? -18.266 35.031 24.016 1 95.38 332 SER A CA 1
ATOM 2633 C C . SER A 1 332 ? -16.812 35.031 24.469 1 95.38 332 SER A C 1
ATOM 2635 O O . SER A 1 332 ? -16.5 35.469 25.578 1 95.38 332 SER A O 1
ATOM 2637 N N . LEU A 1 333 ? -15.977 34.469 23.672 1 94.5 333 LEU A N 1
ATOM 2638 C CA . LEU A 1 333 ? -14.555 34.5 24 1 94.5 333 LEU A CA 1
ATOM 2639 C C . LEU A 1 333 ? -14.047 35.938 24.094 1 94.5 333 LEU A C 1
ATOM 2641 O O . LEU A 1 333 ? -13.258 36.25 24.984 1 94.5 333 LEU A O 1
ATOM 2645 N N . TYR A 1 334 ? -14.445 36.719 23.125 1 89.81 334 TYR A N 1
ATOM 2646 C CA . TYR A 1 334 ? -14.078 38.125 23.156 1 89.81 334 TYR A CA 1
ATOM 2647 C C . TYR A 1 334 ? -14.5 38.781 24.469 1 89.81 334 TYR A C 1
ATOM 2649 O O . TYR A 1 334 ? -13.75 39.562 25.047 1 89.81 334 TYR A O 1
ATOM 2657 N N . GLU A 1 335 ? -15.68 38.5 24.875 1 93.69 335 GLU A N 1
ATOM 2658 C CA . GLU A 1 335 ? -16.188 39.031 26.141 1 93.69 335 GLU A CA 1
ATOM 2659 C C . GLU A 1 335 ? -15.336 38.531 27.312 1 93.69 335 GLU A C 1
ATOM 2661 O O . GLU A 1 335 ? -15.109 39.281 28.266 1 93.69 335 GLU A O 1
ATOM 2666 N N . SER A 1 336 ? -14.961 37.312 27.297 1 95.94 336 SER A N 1
ATOM 2667 C CA . SER A 1 336 ? -14.086 36.781 28.344 1 95.94 336 SER A CA 1
ATOM 2668 C C . SER A 1 336 ? -12.781 37.594 28.406 1 95.94 336 SER A C 1
ATOM 2670 O O . SER A 1 336 ? -12.312 37.906 29.5 1 95.94 336 SER A O 1
ATOM 2672 N N . LYS A 1 337 ? -12.203 37.781 27.25 1 93.12 337 LYS A N 1
ATOM 2673 C CA . LYS A 1 337 ? -10.953 38.531 27.188 1 93.12 337 LYS A CA 1
ATOM 2674 C C . LYS A 1 337 ? -11.148 39.969 27.672 1 93.12 337 LYS A C 1
ATOM 2676 O O . LYS A 1 337 ? -10.344 40.5 28.453 1 93.12 337 LYS A O 1
ATOM 2681 N N . ALA A 1 338 ? -12.227 40.625 27.234 1 91.44 338 ALA A N 1
ATOM 2682 C CA . ALA A 1 338 ? -12.523 42 27.594 1 91.44 338 ALA A CA 1
ATOM 2683 C C . ALA A 1 338 ? -12.883 42.156 29.062 1 91.44 338 ALA A C 1
ATOM 2685 O O . ALA A 1 338 ? -12.648 43.188 29.672 1 91.44 338 ALA A O 1
ATOM 2686 N N . GLY A 1 339 ? -13.469 41.094 29.578 1 93.5 339 GLY A N 1
ATOM 2687 C CA . GLY A 1 339 ? -13.945 41.094 30.953 1 93.5 339 GLY A CA 1
ATOM 2688 C C . GLY A 1 339 ? -12.852 40.812 31.969 1 93.5 339 GLY A C 1
ATOM 2689 O O . GLY A 1 339 ? -13.133 40.594 33.156 1 93.5 339 GLY A O 1
ATOM 2690 N N . GLY A 1 340 ? -11.523 40.812 31.578 1 93.94 340 GLY A N 1
ATOM 2691 C CA . GLY A 1 340 ? -10.422 40.625 32.5 1 93.94 340 GLY A CA 1
ATOM 2692 C C . GLY A 1 340 ? -9.656 39.344 32.312 1 93.94 340 GLY A C 1
ATOM 2693 O O . GLY A 1 340 ? -8.656 39.062 32.969 1 93.94 340 GLY A O 1
ATOM 2694 N N . ARG A 1 341 ? -10.172 38.531 31.328 1 95.94 341 ARG A N 1
ATOM 2695 C CA . ARG A 1 341 ? -9.516 37.281 30.953 1 95.94 341 ARG A CA 1
ATOM 2696 C C . ARG A 1 341 ? -9.562 36.25 32.094 1 95.94 341 ARG A C 1
ATOM 2698 O O . ARG A 1 341 ? -10.195 36.531 33.125 1 95.94 341 ARG A O 1
ATOM 2705 N N . ASN A 1 342 ? -9.109 35.062 31.906 1 97.31 342 ASN A N 1
ATOM 2706 C CA . ASN A 1 342 ? -9.148 34 32.906 1 97.31 342 ASN A CA 1
ATOM 2707 C C . ASN A 1 342 ? -10.57 33.75 33.406 1 97.31 342 ASN A C 1
ATOM 2709 O O . ASN A 1 342 ? -10.82 33.781 34.594 1 97.31 342 ASN A O 1
ATOM 2713 N N . ARG A 1 343 ? -11.438 33.594 32.531 1 97.69 343 ARG A N 1
ATOM 2714 C CA . ARG A 1 343 ? -12.836 33.375 32.875 1 97.69 343 ARG A CA 1
ATOM 2715 C C . ARG A 1 343 ? -13.594 32.656 31.781 1 97.69 343 ARG A C 1
ATOM 2717 O O . ARG A 1 343 ? -13.086 32.5 30.672 1 97.69 343 ARG A O 1
ATOM 2724 N N . VAL A 1 344 ? -14.742 32.219 32.094 1 98.19 344 VAL A N 1
ATOM 2725 C CA . VAL A 1 344 ? -15.664 31.547 31.172 1 98.19 344 VAL A CA 1
ATOM 2726 C C . VAL A 1 344 ? -16.891 32.438 30.953 1 98.19 344 VAL A C 1
ATOM 2728 O O . VAL A 1 344 ? -17.5 32.906 31.922 1 98.19 344 VAL A O 1
ATOM 2731 N N . THR A 1 345 ? -17.234 32.688 29.719 1 97.81 345 THR A N 1
ATOM 2732 C CA . THR A 1 345 ? -18.406 33.5 29.422 1 97.81 345 THR A CA 1
ATOM 2733 C C . THR A 1 345 ? -19.344 32.75 28.469 1 97.81 345 THR A C 1
ATOM 2735 O O . THR A 1 345 ? -18.938 32.406 27.359 1 97.81 345 THR A O 1
ATOM 2738 N N . PRO A 1 346 ? -20.594 32.5 28.812 1 96.88 346 PRO A N 1
ATOM 2739 C CA . PRO A 1 346 ? -21.578 31.938 27.875 1 96.88 346 PRO A CA 1
ATOM 2740 C C . PRO A 1 346 ? -22.188 33 26.969 1 96.88 346 PRO A C 1
ATOM 2742 O O . PRO A 1 346 ? -22.281 34.188 27.359 1 96.88 346 PRO A O 1
ATOM 2745 N N . TYR A 1 347 ? -22.531 32.562 25.844 1 92.38 347 TYR A N 1
ATOM 2746 C CA . TYR A 1 347 ? -23.188 33.469 24.938 1 92.38 347 TYR A CA 1
ATOM 2747 C C . TYR A 1 347 ? -24.547 33.906 25.469 1 92.38 347 TYR A C 1
ATOM 2749 O O . TYR A 1 347 ? -25.328 33.062 25.953 1 92.38 347 TYR A O 1
ATOM 2757 N N . SER A 1 348 ? -24.766 35.25 25.719 1 81.5 348 SER A N 1
ATOM 2758 C CA . SER A 1 348 ? -26.047 35.781 26.141 1 81.5 348 SER A CA 1
ATOM 2759 C C . SER A 1 348 ? -26.531 36.875 25.172 1 81.5 348 SER A C 1
ATOM 2761 O O . SER A 1 348 ? -25.75 37.719 24.75 1 81.5 348 SER A O 1
ATOM 2763 N N . THR A 1 349 ? -27.578 36.75 24.438 1 61.84 349 THR A N 1
ATOM 2764 C CA . THR A 1 349 ? -28.156 37.781 23.562 1 61.84 349 THR A CA 1
ATOM 2765 C C . THR A 1 349 ? -28.406 39.062 24.344 1 61.84 349 THR A C 1
ATOM 2767 O O . THR A 1 349 ? -28.516 40.125 23.75 1 61.84 349 THR A O 1
ATOM 2770 N N . LEU A 1 350 ? -28.672 39.125 25.625 1 47.69 350 LEU A N 1
ATOM 2771 C CA . LEU A 1 350 ? -29.062 40.312 26.375 1 47.69 350 LEU A CA 1
ATOM 2772 C C . LEU A 1 350 ? -27.969 41.375 26.359 1 47.69 350 LEU A C 1
ATOM 2774 O O . LEU A 1 350 ? -28.234 42.562 26.562 1 47.69 350 LEU A O 1
ATOM 2778 N N . ASN A 1 351 ? -26.797 41.125 26.484 1 42.84 351 ASN A N 1
ATOM 2779 C CA . ASN A 1 351 ? -25.812 42.156 26.75 1 42.84 351 ASN A CA 1
ATOM 2780 C C . ASN A 1 351 ? -25.594 43.062 25.516 1 42.84 351 ASN A C 1
ATOM 2782 O O . ASN A 1 351 ? -24.688 43.875 25.5 1 42.84 351 ASN A O 1
ATOM 2786 N N . ARG A 1 352 ? -26.109 42.875 24.359 1 42.94 352 ARG A N 1
ATOM 2787 C CA . ARG A 1 352 ? -25.891 43.812 23.266 1 42.94 352 ARG A CA 1
ATOM 2788 C C . ARG A 1 352 ? -26.656 45.125 23.484 1 42.94 352 ARG A C 1
ATOM 2790 O O . ARG A 1 352 ? -26.625 46.031 22.656 1 42.94 352 ARG A O 1
ATOM 2797 N N . ASN A 1 353 ? -27.781 45.125 24.125 1 35.44 353 ASN A N 1
ATOM 2798 C CA . ASN A 1 353 ? -28.469 46.406 24.094 1 35.44 353 ASN A CA 1
ATOM 2799 C C . ASN A 1 353 ? -27.641 47.5 24.766 1 35.44 353 ASN A C 1
ATOM 2801 O O . ASN A 1 353 ? -27.969 48.688 24.656 1 35.44 353 ASN A O 1
ATOM 2805 N N . ASP A 1 354 ? -26.922 47.312 25.859 1 34 354 ASP A N 1
ATOM 2806 C CA . ASP A 1 354 ? -26.484 48.531 26.531 1 34 354 ASP A CA 1
ATOM 2807 C C . ASP A 1 354 ? -25.203 49.062 25.906 1 34 354 ASP A C 1
ATOM 2809 O O . ASP A 1 354 ? -24.703 50.125 26.328 1 34 354 ASP A O 1
ATOM 2813 N N . SER A 1 355 ? -24.266 48.344 25.297 1 28.97 355 SER A N 1
ATOM 2814 C CA . SER A 1 355 ? -23.188 49.25 24.875 1 28.97 355 SER A CA 1
ATOM 2815 C C . SER A 1 355 ? -23.5 49.906 23.531 1 28.97 355 SER A C 1
ATOM 2817 O O . SER A 1 355 ? -24.109 49.25 22.656 1 28.97 355 SER A O 1
ATOM 2819 N N . MET B 1 1 ? -19.469 -15.391 28.891 1 25.34 1 MET B N 1
ATOM 2820 C CA . MET B 1 1 ? -19.531 -15.156 27.453 1 25.34 1 MET B CA 1
ATOM 2821 C C . MET B 1 1 ? -18.422 -15.914 26.734 1 25.34 1 MET B C 1
ATOM 2823 O O . MET B 1 1 ? -17.234 -15.695 27 1 25.34 1 MET B O 1
ATOM 2827 N N . GLN B 1 2 ? -18.75 -17.172 26.391 1 27.84 2 GLN B N 1
ATOM 2828 C CA . GLN B 1 2 ? -17.922 -18.234 25.859 1 27.84 2 GLN B CA 1
ATOM 2829 C C . GLN B 1 2 ? -17.359 -17.859 24.484 1 27.84 2 GLN B C 1
ATOM 2831 O O . GLN B 1 2 ? -18.094 -17.469 23.578 1 27.84 2 GLN B O 1
ATOM 2836 N N . SER B 1 3 ? -16.172 -17.266 24.484 1 31.47 3 SER B N 1
ATOM 2837 C CA . SER B 1 3 ? -15.383 -16.766 23.359 1 31.47 3 SER B CA 1
ATOM 2838 C C . SER B 1 3 ? -15.148 -17.859 22.328 1 31.47 3 SER B C 1
ATOM 2840 O O . SER B 1 3 ? -14.492 -18.859 22.609 1 31.47 3 SER B O 1
ATOM 2842 N N . SER B 1 4 ? -16.234 -18.125 21.547 1 33 4 SER B N 1
ATOM 2843 C CA . SER B 1 4 ? -16.219 -19.078 20.453 1 33 4 SER B CA 1
ATOM 2844 C C . SER B 1 4 ? -15.062 -18.812 19.5 1 33 4 SER B C 1
ATOM 2846 O O . SER B 1 4 ? -14.898 -17.703 19.016 1 33 4 SER B O 1
ATOM 2848 N N . GLN B 1 5 ? -13.984 -19.5 19.766 1 32.06 5 GLN B N 1
ATOM 2849 C CA . GLN B 1 5 ? -12.773 -19.516 18.953 1 32.06 5 GLN B CA 1
ATOM 2850 C C . GLN B 1 5 ? -13.102 -19.734 17.469 1 32.06 5 GLN B C 1
ATOM 2852 O O . GLN B 1 5 ? -13.867 -20.625 17.125 1 32.06 5 GLN B O 1
ATOM 2857 N N . PRO B 1 6 ? -12.984 -18.625 16.641 1 32.62 6 PRO B N 1
ATOM 2858 C CA . PRO B 1 6 ? -13.312 -18.812 15.227 1 32.62 6 PRO B CA 1
ATOM 2859 C C . PRO B 1 6 ? -12.57 -20 14.609 1 32.62 6 PRO B C 1
ATOM 2861 O O . PRO B 1 6 ? -11.414 -20.266 14.969 1 32.62 6 PRO B O 1
ATOM 2864 N N . GLU B 1 7 ? -13.305 -21.078 14.445 1 29.61 7 GLU B N 1
ATOM 2865 C CA . GLU B 1 7 ? -12.836 -22.234 13.695 1 29.61 7 GLU B CA 1
ATOM 2866 C C . GLU B 1 7 ? -12.078 -21.812 12.438 1 29.61 7 GLU B C 1
ATOM 2868 O O . GLU B 1 7 ? -12.594 -21.031 11.633 1 29.61 7 GLU B O 1
ATOM 2873 N N . LEU B 1 8 ? -10.797 -21.656 12.523 1 30.62 8 LEU B N 1
ATOM 2874 C CA . LEU B 1 8 ? -9.977 -21.516 11.328 1 30.62 8 LEU B CA 1
ATOM 2875 C C . LEU B 1 8 ? -10.391 -22.516 10.258 1 30.62 8 LEU B C 1
ATOM 2877 O O . LEU B 1 8 ? -10.242 -23.734 10.445 1 30.62 8 LEU B O 1
ATOM 2881 N N . GLY B 1 9 ? -11.523 -22.125 9.664 1 27.31 9 GLY B N 1
ATOM 2882 C CA . GLY B 1 9 ? -11.992 -22.969 8.578 1 27.31 9 GLY B CA 1
ATOM 2883 C C . GLY B 1 9 ? -10.875 -23.547 7.746 1 27.31 9 GLY B C 1
ATOM 2884 O O . GLY B 1 9 ? -9.875 -22.875 7.477 1 27.31 9 GLY B O 1
ATOM 2885 N N . LYS B 1 10 ? -10.594 -24.734 7.961 1 33.19 10 LYS B N 1
ATOM 2886 C CA . LYS B 1 10 ? -9.773 -25.531 7.051 1 33.19 10 LYS B CA 1
ATOM 2887 C C . LYS B 1 10 ? -9.961 -25.078 5.605 1 33.19 10 LYS B C 1
ATOM 2889 O O . LYS B 1 10 ? -11.062 -25.156 5.059 1 33.19 10 LYS B O 1
ATOM 2894 N N . LYS B 1 11 ? -9.273 -24.062 5.199 1 36 11 LYS B N 1
ATOM 2895 C CA . LYS B 1 11 ? -9.219 -23.75 3.773 1 36 11 LYS B CA 1
ATOM 2896 C C . LYS B 1 11 ? -9.164 -25.031 2.939 1 36 11 LYS B C 1
ATOM 2898 O O . LYS B 1 11 ? -8.102 -25.641 2.805 1 36 11 LYS B O 1
ATOM 2903 N N . THR B 1 12 ? -10.141 -25.844 3.008 1 32.94 12 THR B N 1
ATOM 2904 C CA . THR B 1 12 ? -10.219 -26.953 2.061 1 32.94 12 THR B CA 1
ATOM 2905 C C . THR B 1 12 ? -9.812 -26.5 0.662 1 32.94 12 THR B C 1
ATOM 2907 O O . THR B 1 12 ? -10.25 -25.453 0.195 1 32.94 12 THR B O 1
ATOM 2910 N N . MET B 1 13 ? -8.727 -26.844 0.205 1 39.81 13 MET B N 1
ATOM 2911 C CA . MET B 1 13 ? -8.398 -26.703 -1.211 1 39.81 13 MET B CA 1
ATOM 2912 C C . MET B 1 13 ? -9.617 -26.984 -2.082 1 39.81 13 MET B C 1
ATOM 2914 O O . MET B 1 13 ? -10.039 -28.141 -2.199 1 39.81 13 MET B O 1
ATOM 2918 N N . THR B 1 14 ? -10.539 -26.203 -2.061 1 41.12 14 THR B N 1
ATOM 2919 C CA . THR B 1 14 ? -11.672 -26.391 -2.955 1 41.12 14 THR B CA 1
ATOM 2920 C C . THR B 1 14 ? -11.211 -26.906 -4.316 1 41.12 14 THR B C 1
ATOM 2922 O O . THR B 1 14 ? -10.328 -26.312 -4.941 1 41.12 14 THR B O 1
ATOM 2925 N N . SER B 1 15 ? -11.195 -28.188 -4.516 1 51.22 15 SER B N 1
ATOM 2926 C CA . SER B 1 15 ? -11.008 -28.781 -5.832 1 51.22 15 SER B CA 1
ATOM 2927 C C . SER B 1 15 ? -11.57 -27.891 -6.93 1 51.22 15 SER B C 1
ATOM 2929 O O . SER B 1 15 ? -12.703 -27.406 -6.832 1 51.22 15 SER B O 1
ATOM 2931 N N . PRO B 1 16 ? -10.719 -27.281 -7.695 1 55.62 16 PRO B N 1
ATOM 2932 C CA . PRO B 1 16 ? -11.266 -26.453 -8.773 1 55.62 16 PRO B CA 1
ATOM 2933 C C . PRO B 1 16 ? -12.445 -27.094 -9.484 1 55.62 16 PRO B C 1
ATOM 2935 O O . PRO B 1 16 ? -12.492 -28.328 -9.609 1 55.62 16 PRO B O 1
ATOM 2938 N N . ASP B 1 17 ? -13.508 -26.516 -9.508 1 65.94 17 ASP B N 1
ATOM 2939 C CA . ASP B 1 17 ? -14.703 -26.953 -10.219 1 65.94 17 ASP B CA 1
ATOM 2940 C C . ASP B 1 17 ? -14.367 -27.359 -11.648 1 65.94 17 ASP B C 1
ATOM 2942 O O . ASP B 1 17 ? -14.078 -26.516 -12.492 1 65.94 17 ASP B O 1
ATOM 2946 N N . LEU B 1 18 ? -14.047 -28.672 -11.883 1 69.75 18 LEU B N 1
ATOM 2947 C CA . LEU B 1 18 ? -13.711 -29.266 -13.164 1 69.75 18 LEU B CA 1
ATOM 2948 C C . LEU B 1 18 ? -14.688 -28.812 -14.25 1 69.75 18 LEU B C 1
ATOM 2950 O O . LEU B 1 18 ? -14.359 -28.844 -15.438 1 69.75 18 LEU B O 1
ATOM 2954 N N . ARG B 1 19 ? -15.789 -28.297 -13.812 1 68.06 19 ARG B N 1
ATOM 2955 C CA . ARG B 1 19 ? -16.844 -27.938 -14.758 1 68.06 19 ARG B CA 1
ATOM 2956 C C . ARG B 1 19 ? -16.594 -26.547 -15.336 1 68.06 19 ARG B C 1
ATOM 2958 O O . ARG B 1 19 ? -17.172 -26.188 -16.375 1 68.06 19 ARG B O 1
ATOM 2965 N N . LYS B 1 20 ? -15.75 -25.953 -14.797 1 83.94 20 LYS B N 1
ATOM 2966 C CA . LYS B 1 20 ? -15.578 -24.578 -15.242 1 83.94 20 LYS B CA 1
ATOM 2967 C C . LYS B 1 20 ? -14.5 -24.469 -16.312 1 83.94 20 LYS B C 1
ATOM 2969 O O . LYS B 1 20 ? -14.5 -23.547 -17.125 1 83.94 20 LYS B O 1
ATOM 2974 N N . ASP B 1 21 ? -13.75 -25.484 -16.484 1 92 21 ASP B N 1
ATOM 2975 C CA . ASP B 1 21 ? -12.641 -25.469 -17.438 1 92 21 ASP B CA 1
ATOM 2976 C C . ASP B 1 21 ? -13.102 -25.938 -18.828 1 92 21 ASP B C 1
ATOM 2978 O O . ASP B 1 21 ? -13.836 -26.922 -18.938 1 92 21 ASP B O 1
ATOM 2982 N N . ARG B 1 22 ? -12.805 -25.203 -19.812 1 94.75 22 ARG B N 1
ATOM 2983 C CA . ARG B 1 22 ? -13.086 -25.578 -21.188 1 94.75 22 ARG B CA 1
ATOM 2984 C C . ARG B 1 22 ? -11.852 -26.172 -21.859 1 94.75 22 ARG B C 1
ATOM 2986 O O . ARG B 1 22 ? -10.797 -25.547 -21.906 1 94.75 22 ARG B O 1
ATOM 2993 N N . ILE B 1 23 ? -12.055 -27.375 -22.375 1 97.31 23 ILE B N 1
ATOM 2994 C CA . ILE B 1 23 ? -10.961 -28.094 -23.016 1 97.31 23 ILE B CA 1
ATOM 2995 C C . ILE B 1 23 ? -11.18 -28.109 -24.531 1 97.31 23 ILE B C 1
ATOM 2997 O O . ILE B 1 23 ? -12.242 -28.531 -25 1 97.31 23 ILE B O 1
ATOM 3001 N N . LEU B 1 24 ? -10.219 -27.641 -25.266 1 97.38 24 LEU B N 1
ATOM 3002 C CA . LEU B 1 24 ? -10.281 -27.641 -26.719 1 97.38 24 LEU B CA 1
ATOM 3003 C C . LEU B 1 24 ? -9.414 -28.75 -27.312 1 97.38 24 LEU B C 1
ATOM 3005 O O . LEU B 1 24 ? -8.25 -28.891 -26.938 1 97.38 24 LEU B O 1
ATOM 3009 N N . ILE B 1 25 ? -10.016 -29.516 -28.203 1 97.12 25 ILE B N 1
ATOM 3010 C CA . ILE B 1 25 ? -9.297 -30.594 -28.891 1 97.12 25 ILE B CA 1
ATOM 3011 C C . ILE B 1 25 ? -9.141 -30.234 -30.375 1 97.12 25 ILE B C 1
ATOM 3013 O O . ILE B 1 25 ? -10.125 -29.969 -31.062 1 97.12 25 ILE B O 1
ATOM 3017 N N . LEU B 1 26 ? -7.93 -30.156 -30.781 1 96.19 26 LEU B N 1
ATOM 3018 C CA . LEU B 1 26 ? -7.641 -30 -32.219 1 96.19 26 LEU B CA 1
ATOM 3019 C C . LEU B 1 26 ? -6.98 -31.266 -32.781 1 96.19 26 LEU B C 1
ATOM 3021 O O . LEU B 1 26 ? -5.801 -31.516 -32.531 1 96.19 26 LEU B O 1
ATOM 3025 N N . ASP B 1 27 ? -7.684 -32.031 -33.406 1 93.81 27 ASP B N 1
ATOM 3026 C CA . ASP B 1 27 ? -7.273 -33.281 -34 1 93.81 27 ASP B CA 1
ATOM 3027 C C . ASP B 1 27 ? -7.992 -33.531 -35.312 1 93.81 27 ASP B C 1
ATOM 3029 O O . ASP B 1 27 ? -9.211 -33.375 -35.438 1 93.81 27 ASP B O 1
ATOM 3033 N N . ASP B 1 28 ? -7.281 -33.969 -36.312 1 89.5 28 ASP B N 1
ATOM 3034 C CA . ASP B 1 28 ? -7.863 -34.094 -37.656 1 89.5 28 ASP B CA 1
ATOM 3035 C C . ASP B 1 28 ? -8.75 -35.344 -37.781 1 89.5 28 ASP B C 1
ATOM 3037 O O . ASP B 1 28 ? -9.57 -35.438 -38.688 1 89.5 28 ASP B O 1
ATOM 3041 N N . ALA B 1 29 ? -8.578 -36.312 -36.938 1 91.94 29 ALA B N 1
ATOM 3042 C CA . ALA B 1 29 ? -9.375 -37.531 -36.938 1 91.94 29 ALA B CA 1
ATOM 3043 C C . ALA B 1 29 ? -10.602 -37.406 -36.062 1 91.94 29 ALA B C 1
ATOM 3045 O O . ALA B 1 29 ? -10.484 -37.344 -34.812 1 91.94 29 ALA B O 1
ATOM 3046 N N . PRO B 1 30 ? -11.75 -37.375 -36.594 1 93.25 30 PRO B N 1
ATOM 3047 C CA . PRO B 1 30 ? -12.961 -37.188 -35.781 1 93.25 30 PRO B CA 1
ATOM 3048 C C . PRO B 1 30 ? -13.133 -38.281 -34.719 1 93.25 30 PRO B C 1
ATOM 3050 O O . PRO B 1 30 ? -13.656 -38.031 -33.656 1 93.25 30 PRO B O 1
ATOM 3053 N N . GLU B 1 31 ? -12.727 -39.469 -35.062 1 93.81 31 GLU B N 1
ATOM 3054 C CA . GLU B 1 31 ? -12.836 -40.562 -34.125 1 93.81 31 GLU B CA 1
ATOM 3055 C C . GLU B 1 31 ? -12.039 -40.312 -32.875 1 93.81 31 GLU B C 1
ATOM 3057 O O . GLU B 1 31 ? -12.477 -40.656 -31.766 1 93.81 31 GLU B O 1
ATOM 3062 N N . ASN B 1 32 ? -10.875 -39.719 -33.062 1 93.62 32 ASN B N 1
ATOM 3063 C CA . ASN B 1 32 ? -10.055 -39.375 -31.922 1 93.62 32 ASN B CA 1
ATOM 3064 C C . ASN B 1 32 ? -10.742 -38.312 -31.062 1 93.62 32 ASN B C 1
ATOM 3066 O O . ASN B 1 32 ? -10.75 -38.438 -29.828 1 93.62 32 ASN B O 1
ATOM 3070 N N . CYS B 1 33 ? -11.336 -37.344 -31.672 1 94.75 33 CYS B N 1
ATOM 3071 C CA . CYS B 1 33 ? -12.047 -36.281 -30.969 1 94.75 33 CYS B CA 1
ATOM 3072 C C . CYS B 1 33 ? -13.18 -36.844 -30.125 1 94.75 33 CYS B C 1
ATOM 3074 O O . CYS B 1 33 ? -13.305 -36.5 -28.953 1 94.75 33 CYS B O 1
ATOM 3076 N N . LEU B 1 34 ? -13.852 -37.688 -30.719 1 95.12 34 LEU B N 1
ATOM 3077 C CA . LEU B 1 34 ? -14.992 -38.281 -30.031 1 95.12 34 LEU B CA 1
ATOM 3078 C C . LEU B 1 34 ? -14.547 -39.125 -28.844 1 95.12 34 LEU B C 1
ATOM 3080 O O . LEU B 1 34 ? -15.148 -39.031 -27.766 1 95.12 34 LEU B O 1
ATOM 3084 N N . LEU B 1 35 ? -13.539 -39.875 -29.094 1 95.69 35 LEU B N 1
ATOM 3085 C CA . LEU B 1 35 ? -13.016 -40.719 -28.031 1 95.69 35 LEU B CA 1
ATOM 3086 C C . LEU B 1 35 ? -12.555 -39.906 -26.844 1 95.69 35 LEU B C 1
ATOM 3088 O O . LEU B 1 35 ? -12.906 -40.188 -25.688 1 95.69 35 LEU B O 1
ATOM 3092 N N . VAL B 1 36 ? -11.789 -38.875 -27.094 1 96.12 36 VAL B N 1
ATOM 3093 C CA . VAL B 1 36 ? -11.258 -38.031 -26.047 1 96.12 36 VAL B CA 1
ATOM 3094 C C . VAL B 1 36 ? -12.414 -37.344 -25.312 1 96.12 36 VAL B C 1
ATOM 3096 O O . VAL B 1 36 ? -12.422 -37.281 -24.078 1 96.12 36 VAL B O 1
ATOM 3099 N N . GLU B 1 37 ? -13.359 -36.844 -26.031 1 95.75 37 GLU B N 1
ATOM 3100 C CA . GLU B 1 37 ? -14.523 -36.188 -25.453 1 95.75 37 GLU B CA 1
ATOM 3101 C C . GLU B 1 37 ? -15.258 -37.125 -24.5 1 95.75 37 GLU B C 1
ATOM 3103 O O . GLU B 1 37 ? -15.625 -36.719 -23.391 1 95.75 37 GLU B O 1
ATOM 3108 N N . ARG B 1 38 ? -15.422 -38.312 -24.938 1 95.62 38 ARG B N 1
ATOM 3109 C CA . ARG B 1 38 ? -16.125 -39.312 -24.125 1 95.62 38 ARG B CA 1
ATOM 3110 C C . ARG B 1 38 ? -15.359 -39.594 -22.828 1 95.62 38 ARG B C 1
ATOM 3112 O O . ARG B 1 38 ? -15.945 -39.656 -21.75 1 95.62 38 ARG B O 1
ATOM 3119 N N . ILE B 1 39 ? -14.102 -39.781 -23 1 94.69 39 ILE B N 1
ATOM 3120 C CA . ILE B 1 39 ? -13.25 -40.094 -21.859 1 94.69 39 ILE B CA 1
ATOM 3121 C C . ILE B 1 39 ? -13.32 -38.938 -20.828 1 94.69 39 ILE B C 1
ATOM 3123 O O . ILE B 1 39 ? -13.516 -39.188 -19.641 1 94.69 39 ILE B O 1
ATOM 3127 N N . LEU B 1 40 ? -13.211 -37.75 -21.297 1 95.06 40 LEU B N 1
ATOM 3128 C CA . LEU B 1 40 ? -13.148 -36.594 -20.406 1 95.06 40 LEU B CA 1
ATOM 3129 C C . LEU B 1 40 ? -14.516 -36.281 -19.812 1 95.06 40 LEU B C 1
ATOM 3131 O O . LEU B 1 40 ? -14.625 -35.906 -18.641 1 95.06 40 LEU B O 1
ATOM 3135 N N . LYS B 1 41 ? -15.547 -36.438 -20.609 1 93.94 41 LYS B N 1
ATOM 3136 C CA . LYS B 1 41 ? -16.891 -36.25 -20.094 1 93.94 41 LYS B CA 1
ATOM 3137 C C . LYS B 1 41 ? -17.203 -37.219 -18.984 1 93.94 41 LYS B C 1
ATOM 3139 O O . LYS B 1 41 ? -17.781 -36.875 -17.953 1 93.94 41 LYS B O 1
ATOM 3144 N N . LYS B 1 42 ? -16.812 -38.406 -19.172 1 92.19 42 LYS B N 1
ATOM 3145 C CA . LYS B 1 42 ? -17 -39.438 -18.156 1 92.19 42 LYS B CA 1
ATOM 3146 C C . LYS B 1 42 ? -16.234 -39.094 -16.875 1 92.19 42 LYS B C 1
ATOM 3148 O O . LYS B 1 42 ? -16.672 -39.438 -15.773 1 92.19 42 LYS B O 1
ATOM 3153 N N . ALA B 1 43 ? -15.141 -38.469 -17.109 1 89.88 43 ALA B N 1
ATOM 3154 C CA . ALA B 1 43 ? -14.297 -38.094 -15.977 1 89.88 43 ALA B CA 1
ATOM 3155 C C . ALA B 1 43 ? -14.852 -36.875 -15.258 1 89.88 43 ALA B C 1
ATOM 3157 O O . ALA B 1 43 ? -14.312 -36.438 -14.234 1 89.88 43 ALA B O 1
ATOM 3158 N N . GLY B 1 44 ? -15.883 -36.188 -15.836 1 89.75 44 GLY B N 1
ATOM 3159 C CA . GLY B 1 44 ? -16.547 -35.125 -15.133 1 89.75 44 GLY B CA 1
ATOM 3160 C C . GLY B 1 44 ? -16.281 -33.75 -15.734 1 89.75 44 GLY B C 1
ATOM 3161 O O . GLY B 1 44 ? -16.75 -32.719 -15.219 1 89.75 44 GLY B O 1
ATOM 3162 N N . TYR B 1 45 ? -15.5 -33.75 -16.859 1 91.69 45 TYR B N 1
ATOM 3163 C CA . TYR B 1 45 ? -15.258 -32.469 -17.516 1 91.69 45 TYR B CA 1
ATOM 3164 C C . TYR B 1 45 ? -16.453 -32.062 -18.375 1 91.69 45 TYR B C 1
ATOM 3166 O O . TYR B 1 45 ? -16.953 -32.875 -19.172 1 91.69 45 TYR B O 1
ATOM 3174 N N . GLY B 1 46 ? -17.016 -30.906 -18.109 1 83.81 46 GLY B N 1
ATOM 3175 C CA . GLY B 1 46 ? -18.266 -30.531 -18.734 1 83.81 46 GLY B CA 1
ATOM 3176 C C . GLY B 1 46 ? -18.094 -29.797 -20.031 1 83.81 46 GLY B C 1
ATOM 3177 O O . GLY B 1 46 ? -18.922 -29.891 -20.938 1 83.81 46 GLY B O 1
ATOM 3178 N N . GLU B 1 47 ? -17.094 -29.047 -20.281 1 92.06 47 GLU B N 1
ATOM 3179 C CA . GLU B 1 47 ? -16.969 -28.203 -21.453 1 92.06 47 GLU B CA 1
ATOM 3180 C C . GLU B 1 47 ? -15.812 -28.641 -22.344 1 92.06 47 GLU B C 1
ATOM 3182 O O . GLU B 1 47 ? -14.734 -28.062 -22.297 1 92.06 47 GLU B O 1
ATOM 3187 N N . VAL B 1 48 ? -16.094 -29.672 -23.094 1 95.75 48 VAL B N 1
ATOM 3188 C CA . VAL B 1 48 ? -15.094 -30.172 -24.031 1 95.75 48 VAL B CA 1
ATOM 3189 C C . VAL B 1 48 ? -15.531 -29.875 -25.453 1 95.75 48 VAL B C 1
ATOM 3191 O O . VAL B 1 48 ? -16.609 -30.297 -25.891 1 95.75 48 VAL B O 1
ATOM 3194 N N . ILE B 1 49 ? -14.773 -29.125 -26.125 1 95.25 49 ILE B N 1
ATOM 3195 C CA . ILE B 1 49 ? -15.078 -28.766 -27.5 1 95.25 49 ILE B CA 1
ATOM 3196 C C . ILE B 1 49 ? -13.969 -29.266 -28.422 1 95.25 49 ILE B C 1
ATOM 3198 O O . ILE B 1 49 ? -12.82 -29.422 -27.984 1 95.25 49 ILE B O 1
ATOM 3202 N N . SER B 1 50 ? -14.352 -29.594 -29.656 1 95.94 50 SER B N 1
ATOM 3203 C CA . SER B 1 50 ? -13.352 -30.125 -30.578 1 95.94 50 SER B CA 1
ATOM 3204 C C . SER B 1 50 ? -13.539 -29.547 -31.984 1 95.94 50 SER B C 1
ATOM 3206 O O . SER B 1 50 ? -14.625 -29.094 -32.344 1 95.94 50 SER B O 1
ATOM 3208 N N . THR B 1 51 ? -12.445 -29.453 -32.688 1 94.44 51 THR B N 1
ATOM 3209 C CA . THR B 1 51 ? -12.461 -29.047 -34.094 1 94.44 51 THR B CA 1
ATOM 3210 C C . THR B 1 51 ? -11.367 -29.766 -34.875 1 94.44 51 THR B C 1
ATOM 3212 O O . THR B 1 51 ? -10.352 -30.172 -34.281 1 94.44 51 THR B O 1
ATOM 3215 N N . GLN B 1 52 ? -11.57 -29.922 -36.156 1 93 52 GLN B N 1
ATOM 3216 C CA . GLN B 1 52 ? -10.594 -30.547 -37.031 1 93 52 GLN B CA 1
ATOM 3217 C C . GLN B 1 52 ? -9.836 -29.5 -37.844 1 93 52 GLN B C 1
ATOM 3219 O O . GLN B 1 52 ? -8.906 -29.828 -38.562 1 93 52 GLN B O 1
ATOM 3224 N N . ASN B 1 53 ? -10.25 -28.297 -37.625 1 91.06 53 ASN B N 1
ATOM 3225 C CA . ASN B 1 53 ? -9.727 -27.188 -38.438 1 91.06 53 ASN B CA 1
ATOM 3226 C C . ASN B 1 53 ? -8.875 -26.234 -37.594 1 91.06 53 ASN B C 1
ATOM 3228 O O . ASN B 1 53 ? -9.383 -25.594 -36.656 1 91.06 53 ASN B O 1
ATOM 3232 N N . PRO B 1 54 ? -7.613 -26.094 -37.969 1 91.88 54 PRO B N 1
ATOM 3233 C CA . PRO B 1 54 ? -6.738 -25.203 -37.219 1 91.88 54 PRO B CA 1
ATOM 3234 C C . PRO B 1 54 ? -7.246 -23.75 -37.219 1 91.88 54 PRO B C 1
ATOM 3236 O O . PRO B 1 54 ? -7.102 -23.062 -36.219 1 91.88 54 PRO B O 1
ATOM 3239 N N . GLU B 1 55 ? -7.848 -23.281 -38.219 1 88.88 55 GLU B N 1
ATOM 3240 C CA . GLU B 1 55 ? -8.352 -21.906 -38.312 1 88.88 55 GLU B CA 1
ATOM 3241 C C . GLU B 1 55 ? -9.461 -21.672 -37.281 1 88.88 55 GLU B C 1
ATOM 3243 O O . GLU B 1 55 ? -9.5 -20.625 -36.625 1 88.88 55 GLU B O 1
ATOM 3248 N N . THR B 1 56 ? -10.328 -22.625 -37.188 1 91.19 56 THR B N 1
ATOM 3249 C CA . THR B 1 56 ? -11.398 -22.531 -36.219 1 91.19 56 THR B CA 1
ATOM 3250 C C . THR B 1 56 ? -10.836 -22.484 -34.781 1 91.19 56 THR B C 1
ATOM 3252 O O . THR B 1 56 ? -11.305 -21.719 -33.938 1 91.19 56 THR B O 1
ATOM 3255 N N . ALA B 1 57 ? -9.875 -23.328 -34.531 1 91.88 57 ALA B N 1
ATOM 3256 C CA . ALA B 1 57 ? -9.227 -23.359 -33.219 1 91.88 57 ALA B CA 1
ATOM 3257 C C . ALA B 1 57 ? -8.617 -22 -32.875 1 91.88 57 ALA B C 1
ATOM 3259 O O . ALA B 1 57 ? -8.781 -21.5 -31.766 1 91.88 57 ALA B O 1
ATOM 3260 N N . LEU B 1 58 ? -7.961 -21.406 -33.844 1 89.94 58 LEU B N 1
ATOM 3261 C CA . LEU B 1 58 ? -7.316 -20.109 -33.656 1 89.94 58 LEU B CA 1
ATOM 3262 C C . LEU B 1 58 ? -8.352 -19.031 -33.375 1 89.94 58 LEU B C 1
ATOM 3264 O O . LEU B 1 58 ? -8.117 -18.109 -32.594 1 89.94 58 LEU B O 1
ATOM 3268 N N . GLU B 1 59 ? -9.406 -19.141 -34.031 1 91.62 59 GLU B N 1
ATOM 3269 C CA . GLU B 1 59 ? -10.508 -18.203 -33.812 1 91.62 59 GLU B CA 1
ATOM 3270 C C . GLU B 1 59 ? -11.055 -18.312 -32.406 1 91.62 59 GLU B C 1
ATOM 3272 O O . GLU B 1 59 ? -11.266 -17.312 -31.719 1 91.62 59 GLU B O 1
ATOM 3277 N N . TRP B 1 60 ? -11.258 -19.547 -31.984 1 92.19 60 TRP B N 1
ATOM 3278 C CA . TRP B 1 60 ? -11.789 -19.781 -30.641 1 92.19 60 TRP B CA 1
ATOM 3279 C C . TRP B 1 60 ? -10.805 -19.297 -29.578 1 92.19 60 TRP B C 1
ATOM 3281 O O . TRP B 1 60 ? -11.219 -18.844 -28.5 1 92.19 60 TRP B O 1
ATOM 3291 N N . LEU B 1 61 ? -9.531 -19.312 -29.875 1 91.31 61 LEU B N 1
ATOM 3292 C CA . LEU B 1 61 ? -8.492 -18.875 -28.953 1 91.31 61 LEU B CA 1
ATOM 3293 C C . LEU B 1 61 ? -8.328 -17.359 -29 1 91.31 61 LEU B C 1
ATOM 3295 O O . LEU B 1 61 ? -7.574 -16.781 -28.203 1 91.31 61 LEU B O 1
ATOM 3299 N N . GLY B 1 62 ? -9.008 -16.734 -29.984 1 87.81 62 GLY B N 1
ATOM 3300 C CA . GLY B 1 62 ? -8.977 -15.281 -30.094 1 87.81 62 GLY B CA 1
ATOM 3301 C C . GLY B 1 62 ? -7.773 -14.766 -30.859 1 87.81 62 GLY B C 1
ATOM 3302 O O . GLY B 1 62 ? -7.398 -13.602 -30.703 1 87.81 62 GLY B O 1
ATOM 3303 N N . LEU B 1 63 ? -7.102 -15.594 -31.578 1 86.25 63 LEU B N 1
ATOM 3304 C CA . LEU B 1 63 ? -5.879 -15.203 -32.281 1 86.25 63 LEU B CA 1
ATOM 3305 C C . LEU B 1 63 ? -6.191 -14.742 -33.688 1 86.25 63 LEU B C 1
ATOM 3307 O O . LEU B 1 63 ? -5.367 -14.086 -34.312 1 86.25 63 LEU B O 1
ATOM 3311 N N . SER B 1 64 ? -7.324 -15.156 -34.156 1 83.25 64 SER B N 1
ATOM 3312 C CA . SER B 1 64 ? -7.738 -14.758 -35.5 1 83.25 64 SER B CA 1
ATOM 3313 C C . SER B 1 64 ? -9.25 -14.609 -35.594 1 83.25 64 SER B C 1
ATOM 3315 O O . SER B 1 64 ? -9.977 -15.039 -34.688 1 83.25 64 SER B O 1
ATOM 3317 N N . GLY B 1 65 ? -9.672 -13.875 -36.562 1 83.44 65 GLY B N 1
ATOM 3318 C CA . GLY B 1 65 ? -11.086 -13.812 -36.875 1 83.44 65 GLY B CA 1
ATOM 3319 C C . GLY B 1 65 ? -11.852 -12.836 -36 1 83.44 65 GLY B C 1
ATOM 3320 O O . GLY B 1 65 ? -11.336 -11.781 -35.656 1 83.44 65 GLY B O 1
ATOM 3321 N N . ASP B 1 66 ? -13.062 -13.141 -35.75 1 84.25 66 ASP B N 1
ATOM 3322 C CA . ASP B 1 66 ? -14.008 -12.305 -35 1 84.25 66 ASP B CA 1
ATOM 3323 C C . ASP B 1 66 ? -13.789 -12.422 -33.5 1 84.25 66 ASP B C 1
ATOM 3325 O O . ASP B 1 66 ? -13.93 -13.5 -32.938 1 84.25 66 ASP B O 1
ATOM 3329 N N . PRO B 1 67 ? -13.484 -11.438 -32.875 1 84.06 67 PRO B N 1
ATOM 3330 C CA . PRO B 1 67 ? -13.273 -11.477 -31.406 1 84.06 67 PRO B CA 1
ATOM 3331 C C . PRO B 1 67 ? -14.492 -11.969 -30.641 1 84.06 67 PRO B C 1
ATOM 3333 O O . PRO B 1 67 ? -14.359 -12.484 -29.531 1 84.06 67 PRO B O 1
ATOM 3336 N N . LYS B 1 68 ? -15.625 -11.789 -31.203 1 84.62 68 LYS B N 1
ATOM 3337 C CA . LYS B 1 68 ? -16.859 -12.211 -30.547 1 84.62 68 LYS B CA 1
ATOM 3338 C C . LYS B 1 68 ? -16.938 -13.734 -30.453 1 84.62 68 LYS B C 1
ATOM 3340 O O . LYS B 1 68 ? -17.688 -14.273 -29.641 1 84.62 68 LYS B O 1
ATOM 3345 N N . LYS B 1 69 ? -16.141 -14.414 -31.172 1 87.62 69 LYS B N 1
ATOM 3346 C CA . LYS B 1 69 ? -16.172 -15.867 -31.203 1 87.62 69 LYS B CA 1
ATOM 3347 C C . LYS B 1 69 ? -15.133 -16.453 -30.25 1 87.62 69 LYS B C 1
ATOM 3349 O O . LYS B 1 69 ? -15.016 -17.688 -30.125 1 87.62 69 LYS B O 1
ATOM 3354 N N . ARG B 1 70 ? -14.461 -15.609 -29.625 1 88.5 70 ARG B N 1
ATOM 3355 C CA . ARG B 1 70 ? -13.461 -16.078 -28.672 1 88.5 70 ARG B CA 1
ATOM 3356 C C . ARG B 1 70 ? -14.109 -16.859 -27.531 1 88.5 70 ARG B C 1
ATOM 3358 O O . ARG B 1 70 ? -15.148 -16.469 -27.016 1 88.5 70 ARG B O 1
ATOM 3365 N N . ARG B 1 71 ? -13.484 -17.984 -27.297 1 87.12 71 ARG B N 1
ATOM 3366 C CA . ARG B 1 71 ? -13.906 -18.828 -26.172 1 87.12 71 ARG B CA 1
ATOM 3367 C C . ARG B 1 71 ? -12.773 -19.016 -25.172 1 87.12 71 ARG B C 1
ATOM 3369 O O . ARG B 1 71 ? -11.672 -19.438 -25.531 1 87.12 71 ARG B O 1
ATOM 3376 N N . PRO B 1 72 ? -13.055 -18.719 -23.953 1 88.75 72 PRO B N 1
ATOM 3377 C CA . PRO B 1 72 ? -12 -18.922 -22.953 1 88.75 72 PRO B CA 1
ATOM 3378 C C . PRO B 1 72 ? -11.625 -20.391 -22.781 1 88.75 72 PRO B C 1
ATOM 3380 O O . PRO B 1 72 ? -12.422 -21.172 -22.25 1 88.75 72 PRO B O 1
ATOM 3383 N N . VAL B 1 73 ? -10.547 -20.766 -23.297 1 94.25 73 VAL B N 1
ATOM 3384 C CA . VAL B 1 73 ? -10.055 -22.141 -23.25 1 94.25 73 VAL B CA 1
ATOM 3385 C C . VAL B 1 73 ? -9.039 -22.297 -22.109 1 94.25 73 VAL B C 1
ATOM 3387 O O . VAL B 1 73 ? -8.156 -21.453 -21.953 1 94.25 73 VAL B O 1
ATOM 3390 N N . SER B 1 74 ? -9.195 -23.391 -21.391 1 95.56 74 SER B N 1
ATOM 3391 C CA . SER B 1 74 ? -8.32 -23.625 -20.25 1 95.56 74 SER B CA 1
ATOM 3392 C C . SER B 1 74 ? -7.188 -24.594 -20.609 1 95.56 74 SER B C 1
ATOM 3394 O O . SER B 1 74 ? -6.141 -24.609 -19.953 1 95.56 74 SER B O 1
ATOM 3396 N N . LEU B 1 75 ? -7.43 -25.391 -21.578 1 97.19 75 LEU B N 1
ATOM 3397 C CA . LEU B 1 75 ? -6.473 -26.406 -21.984 1 97.19 75 LEU B CA 1
ATOM 3398 C C . LEU B 1 75 ? -6.645 -26.75 -23.453 1 97.19 75 LEU B C 1
ATOM 3400 O O . LEU B 1 75 ? -7.77 -26.875 -23.953 1 97.19 75 LEU B O 1
ATOM 3404 N N . LEU B 1 76 ? -5.582 -26.875 -24.141 1 97 76 LEU B N 1
ATOM 3405 C CA . LEU B 1 76 ? -5.605 -27.266 -25.547 1 97 76 LEU B CA 1
ATOM 3406 C C . LEU B 1 76 ? -4.945 -28.625 -25.75 1 97 76 LEU B C 1
ATOM 3408 O O . LEU B 1 76 ? -3.799 -28.828 -25.344 1 97 76 LEU B O 1
ATOM 3412 N N . LEU B 1 77 ? -5.656 -29.562 -26.25 1 97.31 77 LEU B N 1
ATOM 3413 C CA . LEU B 1 77 ? -5.113 -30.812 -26.766 1 97.31 77 LEU B CA 1
ATOM 3414 C C . LEU B 1 77 ? -4.84 -30.719 -28.266 1 97.31 77 LEU B C 1
ATOM 3416 O O . LEU B 1 77 ? -5.77 -30.562 -29.062 1 97.31 77 LEU B O 1
ATOM 3420 N N . LEU B 1 78 ? -3.596 -30.875 -28.609 1 95.75 78 LEU B N 1
ATOM 3421 C CA . LEU B 1 78 ? -3.186 -30.531 -29.953 1 95.75 78 LEU B CA 1
ATOM 3422 C C . LEU B 1 78 ? -2.504 -31.719 -30.641 1 95.75 78 LEU B C 1
ATOM 3424 O O . LEU B 1 78 ? -1.477 -32.219 -30.156 1 95.75 78 LEU B O 1
ATOM 3428 N N . ASP B 1 79 ? -3.012 -32.125 -31.703 1 93.94 79 ASP B N 1
ATOM 3429 C CA . ASP B 1 79 ? -2.383 -33.156 -32.5 1 93.94 79 ASP B CA 1
ATOM 3430 C C . ASP B 1 79 ? -1.179 -32.625 -33.281 1 93.94 79 ASP B C 1
ATOM 3432 O O . ASP B 1 79 ? -1.188 -31.469 -33.719 1 93.94 79 ASP B O 1
ATOM 3436 N N . ILE B 1 80 ? -0.172 -33.406 -33.438 1 88.69 80 ILE B N 1
ATOM 3437 C CA . ILE B 1 80 ? 1.022 -33 -34.188 1 88.69 80 ILE B CA 1
ATOM 3438 C C . ILE B 1 80 ? 0.713 -32.906 -35.656 1 88.69 80 ILE B C 1
ATOM 3440 O O . ILE B 1 80 ? 1.106 -31.953 -36.344 1 88.69 80 ILE B O 1
ATOM 3444 N N . LEU B 1 81 ? 0.033 -34 -36.125 1 86.44 81 LEU B N 1
ATOM 3445 C CA . LEU B 1 81 ? -0.309 -34.031 -37.531 1 86.44 81 LEU B CA 1
ATOM 3446 C C . LEU B 1 81 ? -1.689 -33.438 -37.781 1 86.44 81 LEU B C 1
ATOM 3448 O O . LEU B 1 81 ? -2.695 -33.969 -37.312 1 86.44 81 LEU B O 1
ATOM 3452 N N . LEU B 1 82 ? -1.716 -32.406 -38.531 1 85.06 82 LEU B N 1
ATOM 3453 C CA . LEU B 1 82 ? -2.959 -31.703 -38.844 1 85.06 82 LEU B CA 1
ATOM 3454 C C . LEU B 1 82 ? -3.256 -31.75 -40.312 1 85.06 82 LEU B C 1
ATOM 3456 O O . LEU B 1 82 ? -2.402 -32.156 -41.125 1 85.06 82 LEU B O 1
ATOM 3460 N N . PRO B 1 83 ? -4.504 -31.422 -40.625 1 80.88 83 PRO B N 1
ATOM 3461 C CA . PRO B 1 83 ? -4.848 -31.469 -42.031 1 80.88 83 PRO B CA 1
ATOM 3462 C C . PRO B 1 83 ? -4.027 -30.484 -42.875 1 80.88 83 PRO B C 1
ATOM 3464 O O . PRO B 1 83 ? -3.633 -29.422 -42.375 1 80.88 83 PRO B O 1
ATOM 3467 N N . GLY B 1 84 ? -3.867 -30.844 -44.219 1 75.25 84 GLY B N 1
ATOM 3468 C CA . GLY B 1 84 ? -3.209 -29.969 -45.156 1 75.25 84 GLY B CA 1
ATOM 3469 C C . GLY B 1 84 ? -1.704 -29.906 -45 1 75.25 84 GLY B C 1
ATOM 3470 O O . GLY B 1 84 ? -1.052 -28.984 -45.469 1 75.25 84 GLY B O 1
ATOM 3471 N N . GLY B 1 85 ? -1.129 -30.844 -44.156 1 75.88 85 GLY B N 1
ATOM 3472 C CA . GLY B 1 85 ? 0.313 -30.906 -44 1 75.88 85 GLY B CA 1
ATOM 3473 C C . GLY B 1 85 ? 0.821 -29.969 -42.906 1 75.88 85 GLY B C 1
ATOM 3474 O O . GLY B 1 85 ? 2.031 -29.828 -42.719 1 75.88 85 GLY B O 1
ATOM 3475 N N . GLN B 1 86 ? -0.152 -29.375 -42.25 1 82.25 86 GLN B N 1
ATOM 3476 C CA . GLN B 1 86 ? 0.277 -28.469 -41.156 1 82.25 86 GLN B CA 1
ATOM 3477 C C . GLN B 1 86 ? 0.73 -29.266 -39.938 1 82.25 86 GLN B C 1
ATOM 3479 O O . GLN B 1 86 ? 0.147 -30.297 -39.625 1 82.25 86 GLN B O 1
ATOM 3484 N N . ASN B 1 87 ? 1.812 -28.797 -39.344 1 86.31 87 ASN B N 1
ATOM 3485 C CA . ASN B 1 87 ? 2.379 -29.406 -38.156 1 86.31 87 ASN B CA 1
ATOM 3486 C C . ASN B 1 87 ? 1.892 -28.703 -36.875 1 86.31 87 ASN B C 1
ATOM 3488 O O . ASN B 1 87 ? 2.041 -27.484 -36.75 1 86.31 87 ASN B O 1
ATOM 3492 N N . GLY B 1 88 ? 1.241 -29.422 -36.062 1 89.44 88 GLY B N 1
ATOM 3493 C CA . GLY B 1 88 ? 0.724 -28.875 -34.812 1 89.44 88 GLY B CA 1
ATOM 3494 C C . GLY B 1 88 ? 1.771 -28.141 -34 1 89.44 88 GLY B C 1
ATOM 3495 O O . GLY B 1 88 ? 1.46 -27.156 -33.312 1 89.44 88 GLY B O 1
ATOM 3496 N N . LEU B 1 89 ? 3.014 -28.562 -34.094 1 89.5 89 LEU B N 1
ATOM 3497 C CA . LEU B 1 89 ? 4.09 -27.922 -33.344 1 89.5 89 LEU B CA 1
ATOM 3498 C C . LEU B 1 89 ? 4.355 -26.516 -33.875 1 89.5 89 LEU B C 1
ATOM 3500 O O . LEU B 1 89 ? 4.664 -25.594 -33.125 1 89.5 89 LEU B O 1
ATOM 3504 N N . ASP B 1 90 ? 4.273 -26.391 -35.188 1 88.75 90 ASP B N 1
ATOM 3505 C CA . ASP B 1 90 ? 4.434 -25.078 -35.781 1 88.75 90 ASP B CA 1
ATOM 3506 C C . ASP B 1 90 ? 3.34 -24.125 -35.344 1 88.75 90 ASP B C 1
ATOM 3508 O O . ASP B 1 90 ? 3.605 -22.938 -35.094 1 88.75 90 ASP B O 1
ATOM 3512 N N . LEU B 1 91 ? 2.229 -24.672 -35.281 1 88.44 91 LEU B N 1
ATOM 3513 C CA . LEU B 1 91 ? 1.106 -23.875 -34.812 1 88.44 91 LEU B CA 1
ATOM 3514 C C . LEU B 1 91 ? 1.355 -23.406 -33.375 1 88.44 91 LEU B C 1
ATOM 3516 O O . LEU B 1 91 ? 1.126 -22.234 -33.062 1 88.44 91 LEU B O 1
ATOM 3520 N N . LEU B 1 92 ? 1.78 -24.312 -32.531 1 90.75 92 LEU B N 1
ATOM 3521 C CA . LEU B 1 92 ? 2.078 -23.984 -31.141 1 90.75 92 LEU B CA 1
ATOM 3522 C C . LEU B 1 92 ? 3.131 -22.891 -31.047 1 90.75 92 LEU B C 1
ATOM 3524 O O . LEU B 1 92 ? 2.988 -21.953 -30.25 1 90.75 92 LEU B O 1
ATOM 3528 N N . ARG B 1 93 ? 4.133 -22.938 -31.828 1 88.06 93 ARG B N 1
ATOM 3529 C CA . ARG B 1 93 ? 5.207 -21.953 -31.828 1 88.06 93 ARG B CA 1
ATOM 3530 C C . ARG B 1 93 ? 4.68 -20.578 -32.219 1 88.06 93 ARG B C 1
ATOM 3532 O O . ARG B 1 93 ? 5.191 -19.547 -31.766 1 88.06 93 ARG B O 1
ATOM 3539 N N . GLN B 1 94 ? 3.754 -20.562 -33.031 1 82.62 94 GLN B N 1
ATOM 3540 C CA . GLN B 1 94 ? 3.193 -19.312 -33.531 1 82.62 94 GLN B CA 1
ATOM 3541 C C . GLN B 1 94 ? 2.482 -18.547 -32.406 1 82.62 94 GLN B C 1
ATOM 3543 O O . GLN B 1 94 ? 2.566 -17.312 -32.344 1 82.62 94 GLN B O 1
ATOM 3548 N N . PHE B 1 95 ? 1.806 -19.281 -31.484 1 80 95 PHE B N 1
ATOM 3549 C CA . PHE B 1 95 ? 1.051 -18.5 -30.516 1 80 95 PHE B CA 1
ATOM 3550 C C . PHE B 1 95 ? 1.618 -18.672 -29.109 1 80 95 PHE B C 1
ATOM 3552 O O . PHE B 1 95 ? 1.152 -18.031 -28.172 1 80 95 PHE B O 1
ATOM 3559 N N . GLY B 1 96 ? 2.656 -19.406 -28.984 1 76.12 96 GLY B N 1
ATOM 3560 C CA . GLY B 1 96 ? 3.24 -19.688 -27.672 1 76.12 96 GLY B CA 1
ATOM 3561 C C . GLY B 1 96 ? 3.816 -18.453 -27.016 1 76.12 96 GLY B C 1
ATOM 3562 O O . GLY B 1 96 ? 3.879 -18.375 -25.781 1 76.12 96 GLY B O 1
ATOM 3563 N N . ASP B 1 97 ? 4.109 -17.469 -27.812 1 76.5 97 ASP B N 1
ATOM 3564 C CA . ASP B 1 97 ? 4.777 -16.281 -27.281 1 76.5 97 ASP B CA 1
ATOM 3565 C C . ASP B 1 97 ? 3.775 -15.156 -27.016 1 76.5 97 ASP B C 1
ATOM 3567 O O . ASP B 1 97 ? 4.148 -14.094 -26.516 1 76.5 97 ASP B O 1
ATOM 3571 N N . ARG B 1 98 ? 2.627 -15.492 -27.281 1 81.81 98 ARG B N 1
ATOM 3572 C CA . ARG B 1 98 ? 1.625 -14.445 -27.094 1 81.81 98 ARG B CA 1
ATOM 3573 C C . ARG B 1 98 ? 1.22 -14.336 -25.625 1 81.81 98 ARG B C 1
ATOM 3575 O O . ARG B 1 98 ? 0.921 -15.352 -24.984 1 81.81 98 ARG B O 1
ATOM 3582 N N . GLU B 1 99 ? 1.177 -13.211 -25.172 1 80.5 99 GLU B N 1
ATOM 3583 C CA . GLU B 1 99 ? 0.888 -12.945 -23.766 1 80.5 99 GLU B CA 1
ATOM 3584 C C . GLU B 1 99 ? -0.524 -13.391 -23.391 1 80.5 99 GLU B C 1
ATOM 3586 O O . GLU B 1 99 ? -0.759 -13.883 -22.297 1 80.5 99 GLU B O 1
ATOM 3591 N N . GLU B 1 100 ? -1.367 -13.297 -24.391 1 79.81 100 GLU B N 1
ATOM 3592 C CA . GLU B 1 100 ? -2.771 -13.617 -24.172 1 79.81 100 GLU B CA 1
ATOM 3593 C C . GLU B 1 100 ? -2.953 -15.102 -23.875 1 79.81 100 GLU B C 1
ATOM 3595 O O . GLU B 1 100 ? -3.928 -15.5 -23.219 1 79.81 100 GLU B O 1
ATOM 3600 N N . LEU B 1 101 ? -1.994 -15.875 -24.328 1 85.19 101 LEU B N 1
ATOM 3601 C CA . LEU B 1 101 ? -2.113 -17.328 -24.172 1 85.19 101 LEU B CA 1
ATOM 3602 C C . LEU B 1 101 ? -0.977 -17.875 -23.328 1 85.19 101 LEU B C 1
ATOM 3604 O O . LEU B 1 101 ? -0.685 -19.062 -23.375 1 85.19 101 LEU B O 1
ATOM 3608 N N . ALA B 1 102 ? -0.436 -16.984 -22.578 1 82.31 102 ALA B N 1
ATOM 3609 C CA . ALA B 1 102 ? 0.731 -17.359 -21.781 1 82.31 102 ALA B CA 1
ATOM 3610 C C . ALA B 1 102 ? 0.357 -18.359 -20.703 1 82.31 102 ALA B C 1
ATOM 3612 O O . ALA B 1 102 ? 1.189 -19.172 -20.281 1 82.31 102 ALA B O 1
ATOM 3613 N N . ASP B 1 103 ? -0.903 -18.391 -20.375 1 89 103 ASP B N 1
ATOM 3614 C CA . ASP B 1 103 ? -1.314 -19.297 -19.312 1 89 103 ASP B CA 1
ATOM 3615 C C . ASP B 1 103 ? -2.107 -20.469 -19.859 1 89 103 ASP B C 1
ATOM 3617 O O . ASP B 1 103 ? -2.818 -21.156 -19.125 1 89 103 ASP B O 1
ATOM 3621 N N . LEU B 1 104 ? -2.025 -20.734 -21.109 1 93.88 104 LEU B N 1
ATOM 3622 C CA . LEU B 1 104 ? -2.734 -21.844 -21.734 1 93.88 104 LEU B CA 1
ATOM 3623 C C . LEU B 1 104 ? -1.826 -23.062 -21.859 1 93.88 104 LEU B C 1
ATOM 3625 O O . LEU B 1 104 ? -0.95 -23.094 -22.734 1 93.88 104 LEU B O 1
ATOM 3629 N N . PRO B 1 105 ? -2.021 -23.984 -21.031 1 95.88 105 PRO B N 1
ATOM 3630 C CA . PRO B 1 105 ? -1.24 -25.219 -21.234 1 95.88 105 PRO B CA 1
ATOM 3631 C C . PRO B 1 105 ? -1.662 -25.984 -22.469 1 95.88 105 PRO B C 1
ATOM 3633 O O . PRO B 1 105 ? -2.85 -26.031 -22.812 1 95.88 105 PRO B O 1
ATOM 3636 N N . VAL B 1 106 ? -0.705 -26.578 -23.156 1 96.19 106 VAL B N 1
ATOM 3637 C CA . VAL B 1 106 ? -0.947 -27.359 -24.359 1 96.19 106 VAL B CA 1
ATOM 3638 C C . VAL B 1 106 ? -0.395 -28.781 -24.188 1 96.19 106 VAL B C 1
ATOM 3640 O O . VAL B 1 106 ? 0.77 -28.953 -23.828 1 96.19 106 VAL B O 1
ATOM 3643 N N . ILE B 1 107 ? -1.24 -29.766 -24.359 1 96.12 107 ILE B N 1
ATOM 3644 C CA . ILE B 1 107 ? -0.832 -31.156 -24.391 1 96.12 107 ILE B CA 1
ATOM 3645 C C . ILE B 1 107 ? -0.79 -31.656 -25.844 1 96.12 107 ILE B C 1
ATOM 3647 O O . ILE B 1 107 ? -1.782 -31.547 -26.562 1 96.12 107 ILE B O 1
ATOM 3651 N N . ILE B 1 108 ? 0.3 -32.219 -26.219 1 94.5 108 ILE B N 1
ATOM 3652 C CA . ILE B 1 108 ? 0.452 -32.719 -27.578 1 94.5 108 ILE B CA 1
ATOM 3653 C C . ILE B 1 108 ? -0.058 -34.125 -27.672 1 94.5 108 ILE B C 1
ATOM 3655 O O . ILE B 1 108 ? 0.222 -34.969 -26.812 1 94.5 108 ILE B O 1
ATOM 3659 N N . ILE B 1 109 ? -0.861 -34.344 -28.609 1 92.06 109 ILE B N 1
ATOM 3660 C CA . ILE B 1 109 ? -1.311 -35.719 -28.938 1 92.06 109 ILE B CA 1
ATOM 3661 C C . ILE B 1 109 ? -0.464 -36.25 -30.078 1 92.06 109 ILE B C 1
ATOM 3663 O O . ILE B 1 109 ? -0.321 -35.625 -31.125 1 92.06 109 ILE B O 1
ATOM 3667 N N . THR B 1 110 ? 0.105 -37.469 -29.875 1 86.5 110 THR B N 1
ATOM 3668 C CA . THR B 1 110 ? 1.006 -37.969 -30.906 1 86.5 110 THR B CA 1
ATOM 3669 C C . THR B 1 110 ? 0.874 -39.469 -31.062 1 86.5 110 THR B C 1
ATOM 3671 O O . THR B 1 110 ? 0.517 -40.156 -30.109 1 86.5 110 THR B O 1
ATOM 3674 N N . ALA B 1 111 ? 1.102 -40 -32.281 1 81.69 111 ALA B N 1
ATOM 3675 C CA . ALA B 1 111 ? 1.216 -41.438 -32.531 1 81.69 111 ALA B CA 1
ATOM 3676 C C . ALA B 1 111 ? 2.668 -41.875 -32.469 1 81.69 111 ALA B C 1
ATOM 3678 O O . ALA B 1 111 ? 2.941 -43.094 -32.312 1 81.69 111 ALA B O 1
ATOM 3679 N N . ILE B 1 112 ? 3.475 -40.938 -32.562 1 72.06 112 ILE B N 1
ATOM 3680 C CA . ILE B 1 112 ? 4.902 -41.219 -32.688 1 72.06 112 ILE B CA 1
ATOM 3681 C C . ILE B 1 112 ? 5.555 -41.094 -31.297 1 72.06 112 ILE B C 1
ATOM 3683 O O . ILE B 1 112 ? 5.258 -40.156 -30.547 1 72.06 112 ILE B O 1
ATOM 3687 N N . HIS B 1 113 ? 6.426 -42 -30.938 1 71.94 113 HIS B N 1
ATOM 3688 C CA . HIS B 1 113 ? 7.098 -42.062 -29.641 1 71.94 113 HIS B CA 1
ATOM 3689 C C . HIS B 1 113 ? 8.562 -41.625 -29.766 1 71.94 113 HIS B C 1
ATOM 3691 O O . HIS B 1 113 ? 9.375 -41.938 -28.891 1 71.94 113 HIS B O 1
ATOM 3697 N N . ASP B 1 114 ? 8.781 -40.875 -30.797 1 78.94 114 ASP B N 1
ATOM 3698 C CA . ASP B 1 114 ? 10.203 -40.531 -30.938 1 78.94 114 ASP B CA 1
ATOM 3699 C C . ASP B 1 114 ? 10.586 -39.375 -30.047 1 78.94 114 ASP B C 1
ATOM 3701 O O . ASP B 1 114 ? 9.852 -38.375 -29.938 1 78.94 114 ASP B O 1
ATOM 3705 N N . THR B 1 115 ? 11.727 -39.531 -29.406 1 81.69 115 THR B N 1
ATOM 3706 C CA . THR B 1 115 ? 12.242 -38.594 -28.422 1 81.69 115 THR B CA 1
ATOM 3707 C C . THR B 1 115 ? 12.43 -37.188 -29.016 1 81.69 115 THR B C 1
ATOM 3709 O O . THR B 1 115 ? 12.117 -36.188 -28.391 1 81.69 115 THR B O 1
ATOM 3712 N N . HIS B 1 116 ? 12.875 -37.156 -30.203 1 85.56 116 HIS B N 1
ATOM 3713 C CA . HIS B 1 116 ? 13.164 -35.906 -30.844 1 85.56 116 HIS B CA 1
ATOM 3714 C C . HIS B 1 116 ? 11.898 -35.062 -31.031 1 85.56 116 HIS B C 1
ATOM 3716 O O . HIS B 1 116 ? 11.891 -33.875 -30.75 1 85.56 116 HIS B O 1
ATOM 3722 N N . THR B 1 117 ? 10.875 -35.719 -31.469 1 85.06 117 THR B N 1
ATOM 3723 C CA . THR B 1 117 ? 9.602 -35.031 -31.688 1 85.06 117 THR B CA 1
ATOM 3724 C C . THR B 1 117 ? 9.047 -34.5 -30.375 1 85.06 117 THR B C 1
ATOM 3726 O O . THR B 1 117 ? 8.57 -33.375 -30.297 1 85.06 117 THR B O 1
ATOM 3729 N N . LEU B 1 118 ? 9.164 -35.25 -29.406 1 87.5 118 LEU B N 1
ATOM 3730 C CA . LEU B 1 118 ? 8.625 -34.844 -28.094 1 87.5 118 LEU B CA 1
ATOM 3731 C C . LEU B 1 118 ? 9.43 -33.719 -27.5 1 87.5 118 LEU B C 1
ATOM 3733 O O . LEU B 1 118 ? 8.852 -32.781 -26.922 1 87.5 118 LEU B O 1
ATOM 3737 N N . GLU B 1 119 ? 10.734 -33.75 -27.656 1 87.06 119 GLU B N 1
ATOM 3738 C CA . GLU B 1 119 ? 11.57 -32.656 -27.188 1 87.06 119 GLU B CA 1
ATOM 3739 C C . GLU B 1 119 ? 11.219 -31.344 -27.891 1 87.06 119 GLU B C 1
ATOM 3741 O O . GLU B 1 119 ? 11.172 -30.297 -27.266 1 87.06 119 GLU B O 1
ATOM 3746 N N . SER B 1 120 ? 11 -31.484 -29.156 1 88.81 120 SER B N 1
ATOM 3747 C CA . SER B 1 120 ? 10.602 -30.312 -29.938 1 88.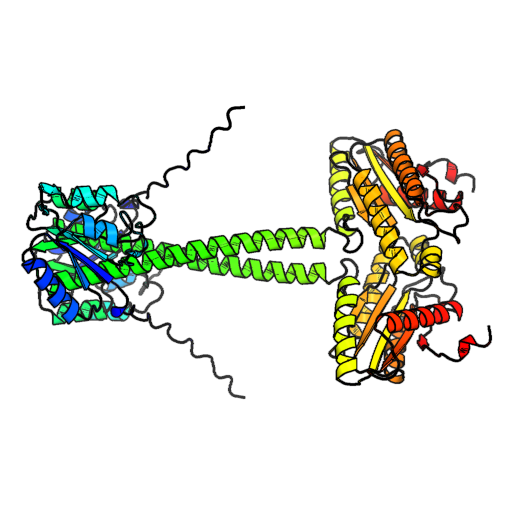81 120 SER B CA 1
ATOM 3748 C C . SER B 1 120 ? 9.273 -29.75 -29.453 1 88.81 120 SER B C 1
ATOM 3750 O O . SER B 1 120 ? 9.086 -28.531 -29.422 1 88.81 120 SER B O 1
ATOM 3752 N N . ALA B 1 121 ? 8.383 -30.625 -29.109 1 90.31 121 ALA B N 1
ATOM 3753 C CA . ALA B 1 121 ? 7.078 -30.203 -28.594 1 90.31 121 ALA B CA 1
ATOM 3754 C C . ALA B 1 121 ? 7.223 -29.406 -27.312 1 90.31 121 ALA B C 1
ATOM 3756 O O . ALA B 1 121 ? 6.59 -28.359 -27.156 1 90.31 121 ALA B O 1
ATOM 3757 N N . PHE B 1 122 ? 8.07 -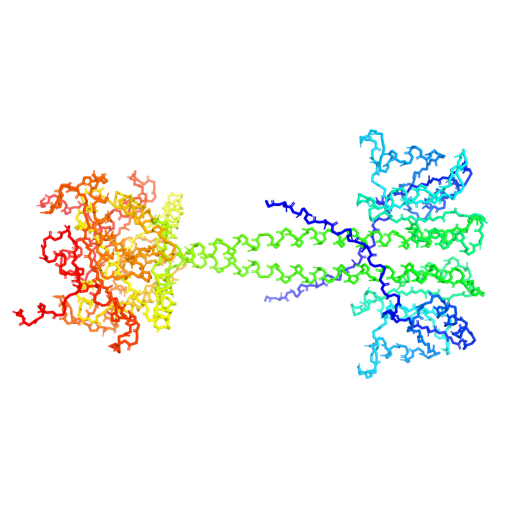29.844 -26.484 1 88.56 122 PHE B N 1
ATOM 3758 C CA . PHE B 1 122 ? 8.297 -29.156 -25.219 1 88.56 122 PHE B CA 1
ATOM 3759 C C . PHE B 1 122 ? 8.984 -27.812 -25.438 1 88.56 122 PHE B C 1
ATOM 3761 O O . PHE B 1 122 ? 8.656 -26.828 -24.766 1 88.56 122 PHE B O 1
ATOM 3768 N N . GLU B 1 123 ? 9.914 -27.797 -26.312 1 87.81 123 GLU B N 1
ATOM 3769 C CA . GLU B 1 123 ? 10.594 -26.547 -26.656 1 87.81 123 GLU B CA 1
ATOM 3770 C C . GLU B 1 123 ? 9.617 -25.531 -27.219 1 87.81 123 GLU B C 1
ATOM 3772 O O . GLU B 1 123 ? 9.781 -24.312 -27.031 1 87.81 123 GLU B O 1
ATOM 3777 N N . ALA B 1 124 ? 8.688 -26.094 -27.922 1 89.31 124 ALA B N 1
ATOM 3778 C CA . ALA B 1 124 ? 7.691 -25.219 -28.531 1 89.31 124 ALA B CA 1
ATOM 3779 C C . ALA B 1 124 ? 6.723 -24.672 -27.484 1 89.31 124 ALA B C 1
ATOM 3781 O O . ALA B 1 124 ? 5.965 -23.734 -27.75 1 89.31 124 ALA B O 1
ATOM 3782 N N . GLY B 1 125 ? 6.68 -25.328 -26.328 1 89.56 125 GLY B N 1
ATOM 3783 C CA . GLY B 1 125 ? 5.867 -24.781 -25.25 1 89.56 125 GLY B CA 1
ATOM 3784 C C . GLY B 1 125 ? 4.859 -25.781 -24.703 1 89.56 125 GLY B C 1
ATOM 3785 O O . GLY B 1 125 ? 4.066 -25.438 -23.828 1 89.56 125 GLY B O 1
ATOM 3786 N N . ALA B 1 126 ? 4.871 -26.984 -25.219 1 93.44 126 ALA B N 1
ATOM 3787 C CA . ALA B 1 126 ? 3.967 -28 -24.688 1 93.44 126 ALA B CA 1
ATOM 3788 C C . ALA B 1 126 ? 4.305 -28.344 -23.25 1 93.44 126 ALA B C 1
ATOM 3790 O O . ALA B 1 126 ? 5.477 -28.375 -22.859 1 93.44 126 ALA B O 1
ATOM 3791 N N . VAL B 1 127 ? 3.283 -28.578 -22.5 1 92.88 127 VAL B N 1
ATOM 3792 C CA . VAL B 1 127 ? 3.531 -28.875 -21.094 1 92.88 127 VAL B CA 1
ATOM 3793 C C . VAL B 1 127 ? 3.578 -30.391 -20.891 1 92.88 127 VAL B C 1
ATOM 3795 O O . VAL B 1 127 ? 4.102 -30.859 -19.875 1 92.88 127 VAL B O 1
ATOM 3798 N N . ASP B 1 128 ? 2.938 -31.094 -21.812 1 93.38 128 ASP B N 1
ATOM 3799 C CA . ASP B 1 128 ? 2.865 -32.531 -21.734 1 93.38 128 ASP B CA 1
ATOM 3800 C C . ASP B 1 128 ? 2.48 -33.156 -23.078 1 93.38 128 ASP B C 1
ATOM 3802 O O . ASP B 1 128 ? 2.318 -32.438 -24.062 1 93.38 128 ASP B O 1
ATOM 3806 N N . TYR B 1 129 ? 2.416 -34.5 -23.062 1 92.56 129 TYR B N 1
ATOM 3807 C CA . TYR B 1 129 ? 1.987 -35.188 -24.266 1 92.56 129 TYR B CA 1
ATOM 3808 C C . TYR B 1 129 ? 1.215 -36.469 -23.922 1 92.56 129 TYR B C 1
ATOM 3810 O O . TYR B 1 129 ? 1.284 -36.938 -22.797 1 92.56 129 TYR B O 1
ATOM 3818 N N . VAL B 1 130 ? 0.382 -36.938 -24.828 1 91.31 130 VAL B N 1
ATOM 3819 C CA . VAL B 1 130 ? -0.31 -38.219 -24.75 1 91.31 130 VAL B CA 1
ATOM 3820 C C . VAL B 1 130 ? -0.173 -38.969 -26.078 1 91.31 130 VAL B C 1
ATOM 3822 O O . VAL B 1 130 ? -0.152 -38.375 -27.141 1 91.31 130 VAL B O 1
ATOM 3825 N N . THR B 1 131 ? -0.114 -40.281 -25.922 1 89 131 THR B N 1
ATOM 3826 C CA . THR B 1 131 ? 0.108 -41.062 -27.141 1 89 131 THR B CA 1
ATOM 3827 C C . THR B 1 131 ? -1.196 -41.719 -27.609 1 89 131 THR B C 1
ATOM 3829 O O . THR B 1 131 ? -2.094 -41.969 -26.812 1 89 131 THR B O 1
ATOM 3832 N N . LYS B 1 132 ? -1.326 -41.875 -28.906 1 88.25 132 LYS B N 1
ATOM 3833 C CA . LYS B 1 132 ? -2.373 -42.656 -29.531 1 88.25 132 LYS B CA 1
ATOM 3834 C C . LYS B 1 132 ? -1.921 -44.094 -29.734 1 88.25 132 LYS B C 1
ATOM 3836 O O . LYS B 1 132 ? -0.761 -44.344 -30.062 1 88.25 132 LYS B O 1
ATOM 3841 N N . PRO B 1 133 ? -2.766 -45.188 -29.469 1 88.62 133 PRO B N 1
ATOM 3842 C CA . PRO B 1 133 ? -4.145 -45.062 -29 1 88.62 133 PRO B CA 1
ATOM 3843 C C . PRO B 1 133 ? -4.234 -44.594 -27.547 1 88.62 133 PRO B C 1
ATOM 3845 O O . PRO B 1 133 ? -3.369 -44.906 -26.734 1 88.62 133 PRO B O 1
ATOM 3848 N N . PHE B 1 134 ? -5.32 -43.969 -27.25 1 87.94 134 PHE B N 1
ATOM 3849 C CA . PHE B 1 134 ? -5.469 -43.281 -25.969 1 87.94 134 PHE B CA 1
ATOM 3850 C C . PHE B 1 134 ? -5.727 -44.281 -24.859 1 87.94 134 PHE B C 1
ATOM 3852 O O . PHE B 1 134 ? -6.582 -45.156 -25 1 87.94 134 PHE B O 1
ATOM 3859 N N . ASP B 1 135 ? -4.934 -44.156 -23.891 1 87.69 135 ASP B N 1
ATOM 3860 C CA . ASP B 1 135 ? -5.277 -44.75 -22.594 1 87.69 135 ASP B CA 1
ATOM 3861 C C . ASP B 1 135 ? -6.09 -43.781 -21.75 1 87.69 135 ASP B C 1
ATOM 3863 O O . ASP B 1 135 ? -5.625 -42.688 -21.422 1 87.69 135 ASP B O 1
ATOM 3867 N N . ALA B 1 136 ? -7.27 -44.25 -21.438 1 91.06 136 ALA B N 1
ATOM 3868 C CA . ALA B 1 136 ? -8.195 -43.375 -20.75 1 91.06 136 ALA B CA 1
ATOM 3869 C C . ALA B 1 136 ? -7.602 -42.875 -19.438 1 91.06 136 ALA B C 1
ATOM 3871 O O . ALA B 1 136 ? -7.723 -41.688 -19.094 1 91.06 136 ALA B O 1
ATOM 3872 N N . THR B 1 137 ? -6.973 -43.75 -18.734 1 88.06 137 THR B N 1
ATOM 3873 C CA . THR B 1 137 ? -6.402 -43.406 -17.438 1 88.06 137 THR B CA 1
ATOM 3874 C C . THR B 1 137 ? -5.27 -42.375 -17.594 1 88.06 137 THR B C 1
ATOM 3876 O O . THR B 1 137 ? -5.188 -41.406 -16.828 1 88.06 137 THR B O 1
ATOM 3879 N N . GLU B 1 138 ? -4.473 -42.594 -18.547 1 88.38 138 GLU B N 1
ATOM 3880 C CA . GLU B 1 138 ? -3.354 -41.688 -18.797 1 88.38 138 GLU B CA 1
ATOM 3881 C C . GLU B 1 138 ? -3.844 -40.312 -19.234 1 88.38 138 GLU B C 1
ATOM 3883 O O . GLU B 1 138 ? -3.357 -39.312 -18.734 1 88.38 138 GLU B O 1
ATOM 3888 N N . LEU B 1 139 ? -4.75 -40.312 -20.141 1 93.19 139 LEU B N 1
ATOM 3889 C CA . LEU B 1 139 ? -5.293 -39.062 -20.641 1 93.19 139 LEU B CA 1
ATOM 3890 C C . LEU B 1 139 ? -5.883 -38.219 -19.5 1 93.19 139 LEU B C 1
ATOM 3892 O O . LEU B 1 139 ? -5.609 -37.031 -19.391 1 93.19 139 LEU B O 1
ATOM 3896 N N . ARG B 1 140 ? -6.645 -38.844 -18.656 1 92.38 140 ARG B N 1
ATOM 3897 C CA . ARG B 1 140 ? -7.266 -38.188 -17.531 1 92.38 140 ARG B CA 1
ATOM 3898 C C . ARG B 1 140 ? -6.215 -37.562 -16.609 1 92.38 140 ARG B C 1
ATOM 3900 O O . ARG B 1 140 ? -6.367 -36.438 -16.125 1 92.38 140 ARG B O 1
ATOM 3907 N N . ALA B 1 141 ? -5.203 -38.312 -16.359 1 91 141 ALA B N 1
ATOM 3908 C CA . ALA B 1 141 ? -4.141 -37.844 -15.469 1 91 141 ALA B CA 1
ATOM 3909 C C . ALA B 1 141 ? -3.436 -36.625 -16.031 1 91 141 ALA B C 1
ATOM 3911 O O . ALA B 1 141 ? -3.18 -35.656 -15.305 1 91 141 ALA B O 1
ATOM 3912 N N . ARG B 1 142 ? -3.156 -36.656 -17.297 1 92.88 142 ARG B N 1
ATOM 3913 C CA . ARG B 1 142 ? -2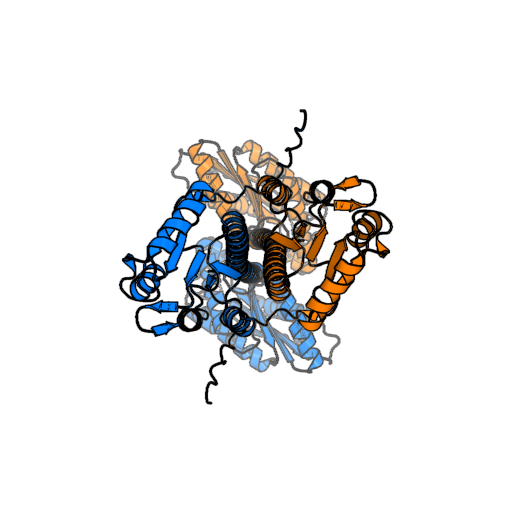.441 -35.531 -17.938 1 92.88 142 ARG B CA 1
ATOM 3914 C C . ARG B 1 142 ? -3.289 -34.281 -17.953 1 92.88 142 ARG B C 1
ATOM 3916 O O . ARG B 1 142 ? -2.787 -33.188 -17.688 1 92.88 142 ARG B O 1
ATOM 3923 N N . VAL B 1 143 ? -4.473 -34.469 -18.297 1 94.94 143 VAL B N 1
ATOM 3924 C CA . VAL B 1 143 ? -5.395 -33.344 -18.344 1 94.94 143 VAL B CA 1
ATOM 3925 C C . VAL B 1 143 ? -5.531 -32.719 -16.953 1 94.94 143 VAL B C 1
ATOM 3927 O O . VAL B 1 143 ? -5.492 -31.5 -16.812 1 94.94 143 VAL B O 1
ATOM 3930 N N . ARG B 1 144 ? -5.664 -33.531 -15.969 1 92.56 144 ARG B N 1
ATOM 3931 C CA . ARG B 1 144 ? -5.762 -33.062 -14.586 1 92.56 144 ARG B CA 1
ATOM 3932 C C . ARG B 1 144 ? -4.543 -32.25 -14.203 1 92.56 144 ARG B C 1
ATOM 3934 O O . ARG B 1 144 ? -4.676 -31.156 -13.648 1 92.56 144 ARG B O 1
ATOM 3941 N N . SER B 1 145 ? -3.402 -32.75 -14.492 1 92.94 145 SER B N 1
ATOM 3942 C CA . SER B 1 145 ? -2.152 -32.062 -14.164 1 92.94 145 SER B CA 1
ATOM 3943 C C . SER B 1 145 ? -2.031 -30.734 -14.906 1 92.94 145 SER B C 1
ATOM 3945 O O . SER B 1 145 ? -1.631 -29.734 -14.32 1 92.94 145 SER B O 1
ATOM 3947 N N . ALA B 1 146 ? -2.328 -30.766 -16.125 1 95.06 146 ALA B N 1
ATOM 3948 C CA . ALA B 1 146 ? -2.229 -29.547 -16.938 1 95.06 146 ALA B CA 1
ATOM 3949 C C . ALA B 1 146 ? -3.188 -28.469 -16.438 1 95.06 146 ALA B C 1
ATOM 3951 O O . ALA B 1 146 ? -2.836 -27.297 -16.406 1 95.06 146 ALA B O 1
ATOM 3952 N N . LEU B 1 147 ? -4.355 -28.859 -16.094 1 94.75 147 LEU B N 1
ATOM 3953 C CA . LEU B 1 147 ? -5.332 -27.906 -15.602 1 94.75 147 LEU B CA 1
ATOM 3954 C C . LEU B 1 147 ? -4.922 -27.344 -14.242 1 94.75 147 LEU B C 1
ATOM 3956 O O . LEU B 1 147 ? -5.152 -26.172 -13.945 1 94.75 147 LEU B O 1
ATOM 3960 N N . ARG B 1 148 ? -4.375 -28.172 -13.422 1 93.31 148 ARG B N 1
ATOM 3961 C CA . ARG B 1 148 ? -3.824 -27.688 -12.164 1 93.31 148 ARG B CA 1
ATOM 3962 C C . ARG B 1 148 ? -2.766 -26.609 -12.414 1 93.31 148 ARG B C 1
ATOM 3964 O O . ARG B 1 148 ? -2.75 -25.578 -11.742 1 93.31 148 ARG B O 1
ATOM 3971 N N . LEU B 1 149 ? -1.937 -26.922 -13.328 1 94.5 149 LEU B N 1
ATOM 3972 C CA . LEU B 1 149 ? -0.923 -25.953 -13.719 1 94.5 149 LEU B CA 1
ATOM 3973 C C . LEU B 1 149 ? -1.569 -24.641 -14.164 1 94.5 149 LEU B C 1
ATOM 3975 O O . LEU B 1 149 ? -1.162 -23.562 -13.734 1 94.5 149 LEU B O 1
ATOM 3979 N N . ARG B 1 150 ? -2.52 -24.75 -14.977 1 94.94 150 ARG B N 1
ATOM 3980 C CA . ARG B 1 150 ? -3.25 -23.578 -15.461 1 94.94 150 ARG B CA 1
ATOM 3981 C C . ARG B 1 150 ? -3.793 -22.766 -14.297 1 94.94 150 ARG B C 1
ATOM 3983 O O . ARG B 1 150 ? -3.652 -21.531 -14.273 1 94.94 150 ARG B O 1
ATOM 3990 N N . HIS B 1 151 ? -4.375 -23.438 -13.406 1 94.19 151 HIS B N 1
ATOM 3991 C CA . HIS B 1 151 ? -4.977 -22.75 -12.266 1 94.19 151 HIS B CA 1
ATOM 3992 C C . HIS B 1 151 ? -3.924 -22.016 -11.445 1 94.19 151 HIS B C 1
ATOM 3994 O O . HIS B 1 151 ? -4.141 -20.875 -11.023 1 94.19 151 HIS B O 1
ATOM 4000 N N . GLU B 1 152 ? -2.861 -22.625 -11.25 1 93.81 152 GLU B N 1
ATOM 4001 C CA . GLU B 1 152 ? -1.773 -21.969 -10.531 1 93.81 152 GLU B CA 1
ATOM 4002 C C . GLU B 1 152 ? -1.256 -20.75 -11.289 1 93.81 152 GLU B C 1
ATOM 4004 O O . GLU B 1 152 ? -0.99 -19.703 -10.695 1 93.81 152 GLU B O 1
ATOM 4009 N N . MET B 1 153 ? -1.118 -20.891 -12.539 1 94 153 MET B N 1
ATOM 4010 C CA . MET B 1 153 ? -0.639 -19.797 -13.383 1 94 153 MET B CA 1
ATOM 4011 C C . MET B 1 153 ? -1.6 -18.609 -13.344 1 94 153 MET B C 1
ATOM 4013 O O . MET B 1 153 ? -1.175 -17.469 -13.18 1 94 153 MET B O 1
ATOM 4017 N N . VAL B 1 154 ? -2.82 -18.922 -13.469 1 93.69 154 VAL B N 1
ATOM 4018 C CA . VAL B 1 154 ? -3.842 -17.891 -13.477 1 93.69 154 VAL B CA 1
ATOM 4019 C C . VAL B 1 154 ? -3.852 -17.156 -12.125 1 93.69 154 VAL B C 1
ATOM 4021 O O . VAL B 1 154 ? -3.891 -15.93 -12.07 1 93.69 154 VAL B O 1
ATOM 4024 N N . GLN B 1 155 ? -3.779 -17.922 -11.086 1 94.69 155 GLN B N 1
ATOM 4025 C CA . GLN B 1 155 ? -3.771 -17.312 -9.75 1 94.69 155 GLN B CA 1
ATOM 4026 C C . GLN B 1 155 ? -2.533 -16.453 -9.539 1 94.69 155 GLN B C 1
ATOM 4028 O O . GLN B 1 155 ? -2.621 -15.359 -8.969 1 94.69 155 GLN B O 1
ATOM 4033 N N . ARG B 1 156 ? -1.474 -16.922 -9.945 1 94 156 ARG B N 1
ATOM 4034 C CA . ARG B 1 156 ? -0.24 -16.156 -9.836 1 94 156 ARG B CA 1
ATOM 4035 C C . ARG B 1 156 ? -0.357 -14.828 -10.586 1 94 156 ARG B C 1
ATOM 4037 O O . ARG B 1 156 ? -0.012 -13.773 -10.047 1 94 156 ARG B O 1
ATOM 4044 N N . ARG B 1 157 ? -0.822 -14.891 -11.734 1 93.06 157 ARG B N 1
ATOM 4045 C CA . ARG B 1 157 ? -0.973 -13.688 -12.531 1 93.06 157 ARG B CA 1
ATOM 4046 C C . ARG B 1 157 ? -1.947 -12.711 -11.883 1 93.06 157 ARG B C 1
ATOM 4048 O O . ARG B 1 157 ? -1.719 -11.5 -11.883 1 93.06 157 ARG B O 1
ATOM 4055 N N . ARG B 1 158 ? -2.955 -13.25 -11.422 1 93.88 158 ARG B N 1
ATOM 4056 C CA . ARG B 1 158 ? -3.912 -12.406 -10.711 1 93.88 158 ARG B CA 1
ATOM 4057 C C . ARG B 1 158 ? -3.256 -11.719 -9.523 1 93.88 158 ARG B C 1
ATOM 4059 O O . ARG B 1 158 ? -3.453 -10.516 -9.312 1 93.88 158 ARG B O 1
ATOM 4066 N N . ARG B 1 159 ? -2.514 -12.43 -8.82 1 95.31 159 ARG B N 1
ATOM 4067 C CA . ARG B 1 159 ? -1.828 -11.859 -7.664 1 95.31 159 ARG B CA 1
ATOM 4068 C C . ARG B 1 159 ? -0.829 -10.789 -8.094 1 95.31 159 ARG B C 1
ATOM 4070 O O . ARG B 1 159 ? -0.662 -9.781 -7.406 1 95.31 159 ARG B O 1
ATOM 4077 N N . GLU B 1 160 ? -0.25 -11.023 -9.148 1 94 160 GLU B N 1
ATOM 4078 C CA . GLU B 1 160 ? 0.69 -10.047 -9.68 1 94 160 GLU B CA 1
ATOM 4079 C C . GLU B 1 160 ? -0.015 -8.734 -10.031 1 94 160 GLU B C 1
ATOM 4081 O O . GLU B 1 160 ? 0.484 -7.652 -9.719 1 94 160 GLU B O 1
ATOM 4086 N N . LYS B 1 161 ? -1.131 -8.914 -10.633 1 94.25 161 LYS B N 1
ATOM 4087 C CA . LYS B 1 161 ? -1.919 -7.723 -10.945 1 94.25 161 LYS B CA 1
ATOM 4088 C C . LYS B 1 161 ? -2.367 -7.004 -9.68 1 94.25 161 LYS B C 1
ATOM 4090 O O . LYS B 1 161 ? -2.307 -5.777 -9.602 1 94.25 161 LYS B O 1
ATOM 4095 N N . ASP B 1 162 ? -2.811 -7.754 -8.711 1 94.75 162 ASP B N 1
ATOM 4096 C CA . ASP B 1 162 ? -3.188 -7.191 -7.418 1 94.75 162 ASP B CA 1
ATOM 4097 C C . ASP B 1 162 ? -2.018 -6.441 -6.785 1 94.75 162 ASP B C 1
ATOM 4099 O O . ASP B 1 162 ? -2.195 -5.348 -6.246 1 94.75 162 ASP B O 1
ATOM 4103 N N . LEU B 1 163 ? -0.875 -7.055 -6.805 1 95.25 163 LEU B N 1
ATOM 4104 C CA . LEU B 1 163 ? 0.326 -6.453 -6.238 1 95.25 163 LEU B CA 1
ATOM 4105 C C . LEU B 1 163 ? 0.63 -5.117 -6.906 1 95.25 163 LEU B C 1
ATOM 4107 O O . LEU B 1 163 ? 0.954 -4.137 -6.23 1 95.25 163 LEU B O 1
ATOM 4111 N N . GLU B 1 164 ? 0.55 -5.109 -8.195 1 93.75 164 GLU B N 1
ATOM 4112 C CA . GLU B 1 164 ? 0.787 -3.875 -8.938 1 93.75 164 GLU B CA 1
ATOM 4113 C C . GLU B 1 164 ? -0.182 -2.777 -8.5 1 93.75 164 GLU B C 1
ATOM 4115 O O . GLU B 1 164 ? 0.233 -1.649 -8.227 1 93.75 164 GLU B O 1
ATOM 4120 N N . GLU B 1 165 ? -1.385 -3.098 -8.406 1 93.38 165 GLU B N 1
ATOM 4121 C CA . GLU B 1 165 ? -2.42 -2.139 -8.031 1 93.38 165 GLU B CA 1
ATOM 4122 C C . GLU B 1 165 ? -2.201 -1.62 -6.613 1 93.38 165 GLU B C 1
ATOM 4124 O O . GLU B 1 165 ? -2.271 -0.414 -6.371 1 93.38 165 GLU B O 1
ATOM 4129 N N . ILE B 1 166 ? -1.941 -2.553 -5.727 1 94.25 166 ILE B N 1
ATOM 4130 C CA . ILE B 1 166 ? -1.783 -2.162 -4.332 1 94.25 166 ILE B CA 1
ATOM 4131 C C . ILE B 1 166 ? -0.52 -1.32 -4.172 1 94.25 166 ILE B C 1
ATOM 4133 O O . ILE B 1 166 ? -0.497 -0.367 -3.389 1 94.25 166 ILE B O 1
ATOM 4137 N N . THR B 1 167 ? 0.464 -1.646 -4.832 1 92.25 167 THR B N 1
ATOM 4138 C CA . THR B 1 167 ? 1.7 -0.872 -4.797 1 92.25 167 THR B CA 1
ATOM 4139 C C . THR B 1 167 ? 1.46 0.555 -5.285 1 92.25 167 THR B C 1
ATOM 4141 O O . THR B 1 167 ? 1.99 1.509 -4.711 1 92.25 167 THR B O 1
ATOM 4144 N N . ASP B 1 168 ? 0.718 0.731 -6.277 1 90 168 ASP B N 1
ATOM 4145 C CA . ASP B 1 168 ? 0.361 2.055 -6.781 1 90 168 ASP B CA 1
ATOM 4146 C C . ASP B 1 168 ? -0.402 2.854 -5.727 1 90 168 ASP B C 1
ATOM 4148 O O . ASP B 1 168 ? -0.12 4.035 -5.508 1 90 168 ASP B O 1
ATOM 4152 N N . LYS B 1 169 ? -1.346 2.205 -5.117 1 89.06 169 LYS B N 1
ATOM 4153 C CA . LYS B 1 169 ? -2.115 2.85 -4.059 1 89.06 169 LYS B CA 1
ATOM 4154 C C . LYS B 1 169 ? -1.212 3.285 -2.908 1 89.06 169 LYS B C 1
ATOM 4156 O O . LYS B 1 169 ? -1.399 4.359 -2.338 1 89.06 169 LYS B O 1
ATOM 4161 N N . LEU B 1 170 ? -0.312 2.465 -2.543 1 89.38 170 LEU B N 1
ATOM 4162 C CA . LEU B 1 170 ? 0.633 2.793 -1.482 1 89.38 170 LEU B CA 1
ATOM 4163 C C . LEU B 1 170 ? 1.465 4.016 -1.854 1 89.38 170 LEU B C 1
ATOM 4165 O O . LEU B 1 170 ? 1.656 4.914 -1.033 1 89.38 170 LEU B O 1
ATOM 4169 N N . SER B 1 171 ? 1.944 4 -3.043 1 88.69 171 SER B N 1
ATOM 4170 C CA . SER B 1 171 ? 2.709 5.137 -3.541 1 88.69 171 SER B CA 1
ATOM 4171 C C . SER B 1 171 ? 1.905 6.43 -3.441 1 88.69 171 SER B C 1
ATOM 4173 O O . SER B 1 171 ? 2.416 7.449 -2.975 1 88.69 171 SER B O 1
ATOM 4175 N N . GLU B 1 172 ? 0.708 6.367 -3.814 1 84.25 172 GLU B N 1
ATOM 4176 C CA . GLU B 1 172 ? -0.179 7.523 -3.75 1 84.25 172 GLU B CA 1
ATOM 4177 C C . GLU B 1 172 ? -0.409 7.965 -2.307 1 84.25 172 GLU B C 1
ATOM 4179 O O . GLU B 1 172 ? -0.41 9.156 -2.01 1 84.25 172 GLU B O 1
ATOM 4184 N N . ALA B 1 173 ? -0.674 7.035 -1.479 1 82.31 173 ALA B N 1
ATOM 4185 C CA . ALA B 1 173 ? -0.875 7.34 -0.064 1 82.31 173 ALA B CA 1
ATOM 4186 C C . ALA B 1 173 ? 0.342 8.047 0.522 1 82.31 173 ALA B C 1
ATOM 4188 O O . ALA B 1 173 ? 0.203 9.031 1.26 1 82.31 173 ALA B O 1
ATOM 4189 N N . TYR B 1 174 ? 1.476 7.641 0.177 1 81.19 174 TYR B N 1
ATOM 4190 C CA . TYR B 1 174 ? 2.709 8.234 0.681 1 81.19 174 TYR B CA 1
ATOM 4191 C C . TYR B 1 174 ? 2.883 9.656 0.159 1 81.19 174 TYR B C 1
ATOM 4193 O O . TYR B 1 174 ? 3.277 10.555 0.906 1 81.19 174 TYR B O 1
ATOM 4201 N N . GLN B 1 175 ? 2.555 9.789 -1.044 1 78.81 175 GLN B N 1
ATOM 4202 C CA . GLN B 1 175 ? 2.633 11.133 -1.605 1 78.81 175 GLN B CA 1
ATOM 4203 C C . GLN B 1 175 ? 1.666 12.078 -0.903 1 78.81 175 GLN B C 1
ATOM 4205 O O . GLN B 1 175 ? 2.018 13.219 -0.597 1 78.81 175 GLN B O 1
ATOM 4210 N N . THR B 1 176 ? 0.498 11.594 -0.713 1 78.06 176 THR B N 1
ATOM 4211 C CA . THR B 1 176 ? -0.498 12.383 0.007 1 78.06 176 THR B CA 1
ATOM 4212 C C . THR B 1 176 ? -0.03 12.68 1.429 1 78.06 176 THR B C 1
ATOM 4214 O O . THR B 1 176 ? -0.174 13.797 1.915 1 78.06 176 THR B O 1
ATOM 4217 N N . LEU B 1 177 ? 0.452 11.703 2.109 1 75.38 177 LEU B N 1
ATOM 4218 C CA . LEU B 1 177 ? 0.982 11.867 3.459 1 75.38 177 LEU B CA 1
ATOM 4219 C C . LEU B 1 177 ? 2.062 12.938 3.492 1 75.38 177 LEU B C 1
ATOM 4221 O O . LEU B 1 177 ? 2.072 13.789 4.387 1 75.38 177 LEU B O 1
ATOM 4225 N N . LEU B 1 178 ? 2.898 12.898 2.582 1 72.25 178 LEU B N 1
ATOM 4226 C CA . LEU B 1 178 ? 3.969 13.891 2.504 1 72.25 178 LEU B CA 1
ATOM 4227 C C . LEU B 1 178 ? 3.402 15.289 2.299 1 72.25 178 LEU B C 1
ATOM 4229 O O . LEU B 1 178 ? 3.852 16.25 2.934 1 72.25 178 LEU B O 1
ATOM 4233 N N . ARG B 1 179 ? 2.441 15.336 1.462 1 70.75 179 ARG B N 1
ATOM 4234 C CA . ARG B 1 179 ? 1.806 16.625 1.188 1 70.75 179 ARG B CA 1
ATOM 4235 C C . ARG B 1 179 ? 1.1 17.156 2.428 1 70.75 179 ARG B C 1
ATOM 4237 O O . ARG B 1 179 ? 1.256 18.328 2.777 1 70.75 179 ARG B O 1
ATOM 4244 N N . VAL B 1 180 ? 0.352 16.297 3.072 1 71.06 180 VAL B N 1
ATOM 4245 C CA . VAL B 1 180 ? -0.438 16.719 4.223 1 71.06 180 VAL B CA 1
ATOM 4246 C C . VAL B 1 180 ? 0.485 17.016 5.402 1 71.06 180 VAL B C 1
ATOM 4248 O O . VAL B 1 180 ? 0.225 17.922 6.188 1 71.06 180 VAL B O 1
ATOM 4251 N N . SER B 1 181 ? 1.45 16.219 5.5 1 72.25 181 SER B N 1
ATOM 4252 C CA . SER B 1 181 ? 2.355 16.359 6.637 1 72.25 181 SER B CA 1
ATOM 4253 C C . SER B 1 181 ? 3.283 17.562 6.449 1 72.25 181 SER B C 1
ATOM 4255 O O . SER B 1 181 ? 3.746 18.156 7.426 1 72.25 181 SER B O 1
ATOM 4257 N N . ARG B 1 182 ? 3.334 17.953 5.285 1 75.69 182 ARG B N 1
ATOM 4258 C CA . ARG B 1 182 ? 4.375 18.953 5.043 1 75.69 182 ARG B CA 1
ATOM 4259 C C . ARG B 1 182 ? 3.766 20.297 4.621 1 75.69 182 ARG B C 1
ATOM 4261 O O . ARG B 1 182 ? 4.445 21.312 4.633 1 75.69 182 ARG B O 1
ATOM 4268 N N . THR B 1 183 ? 2.49 20.266 4.352 1 77.31 183 THR B N 1
ATOM 4269 C CA . THR B 1 183 ? 1.876 21.5 3.857 1 77.31 183 THR B CA 1
ATOM 4270 C C . THR B 1 183 ? 0.837 22.016 4.848 1 77.31 183 THR B C 1
ATOM 4272 O O . THR B 1 183 ? 0.271 21.25 5.625 1 77.31 183 THR B O 1
ATOM 4275 N N . ASP B 1 184 ? 0.703 23.312 4.812 1 75.31 184 ASP B N 1
ATOM 4276 C CA . ASP B 1 184 ? -0.352 23.953 5.582 1 75.31 184 ASP B CA 1
ATOM 4277 C C . ASP B 1 184 ? -1.702 23.828 4.879 1 75.31 184 ASP B C 1
ATOM 4279 O O . ASP B 1 184 ? -1.826 24.172 3.699 1 75.31 184 ASP B O 1
ATOM 4283 N N . GLY B 1 185 ? -2.631 23.281 5.543 1 71.69 185 GLY B N 1
ATOM 4284 C CA . GLY B 1 185 ? -3.926 22.969 4.961 1 71.69 185 GLY B CA 1
ATOM 4285 C C . GLY B 1 185 ? -4.66 24.203 4.445 1 71.69 185 GLY B C 1
ATOM 4286 O O . GLY B 1 185 ? -5.484 24.094 3.537 1 71.69 185 GLY B O 1
ATOM 4287 N N . LEU B 1 186 ? -4.387 25.328 5 1 72.69 186 LEU B N 1
ATOM 4288 C CA . LEU B 1 186 ? -5.086 26.547 4.609 1 72.69 186 LEU B CA 1
ATOM 4289 C C . LEU B 1 186 ? -4.414 27.203 3.402 1 72.69 186 LEU B C 1
ATOM 4291 O O . LEU B 1 186 ? -5.07 27.469 2.395 1 72.69 186 LEU B O 1
ATOM 4295 N N . SER B 1 187 ? -3.189 27.359 3.494 1 80.75 187 SER B N 1
ATOM 4296 C CA . SER B 1 187 ? -2.475 28.172 2.512 1 80.75 187 SER B CA 1
ATOM 4297 C C . SER B 1 187 ? -1.903 27.297 1.394 1 80.75 187 SER B C 1
ATOM 4299 O O . SER B 1 187 ? -1.569 27.812 0.32 1 80.75 187 SER B O 1
ATOM 4301 N N . GLY B 1 188 ? -1.678 26 1.685 1 79.94 188 GLY B N 1
ATOM 4302 C CA . GLY B 1 188 ? -1.138 25.109 0.679 1 79.94 188 GLY B CA 1
ATOM 4303 C C . GLY B 1 188 ? 0.377 25.125 0.604 1 79.94 188 GLY B C 1
ATOM 4304 O O . GLY B 1 188 ? 0.984 24.328 -0.106 1 79.94 188 GLY B O 1
ATOM 4305 N N . ILE B 1 189 ? 0.96 26.109 1.2 1 85.44 189 ILE B N 1
ATOM 4306 C CA . ILE B 1 189 ? 2.418 26.141 1.231 1 85.44 189 ILE B CA 1
ATOM 4307 C C . ILE B 1 189 ? 2.926 25.266 2.379 1 85.44 189 ILE B C 1
ATOM 4309 O O . ILE B 1 189 ? 2.137 24.625 3.084 1 85.44 189 ILE B O 1
ATOM 4313 N N . TRP B 1 190 ? 4.227 25.172 2.449 1 85.25 190 TRP B N 1
ATOM 4314 C CA . TRP B 1 190 ? 4.789 24.25 3.439 1 85.25 190 TRP B CA 1
ATOM 4315 C C . TRP B 1 190 ? 4.422 24.688 4.852 1 85.25 190 TRP B C 1
ATOM 4317 O O . TRP B 1 190 ? 4.172 25.875 5.098 1 85.25 190 TRP B O 1
ATOM 4327 N N . ASN B 1 191 ? 4.336 23.734 5.734 1 83.56 191 ASN B N 1
ATOM 4328 C CA . ASN B 1 191 ? 3.957 24.062 7.109 1 83.56 191 ASN B CA 1
ATOM 4329 C C . ASN B 1 191 ? 5.184 24.281 7.992 1 83.56 191 ASN B C 1
ATOM 4331 O O . ASN B 1 191 ? 6.316 24.109 7.539 1 83.56 191 ASN B O 1
ATOM 4335 N N . ARG B 1 192 ? 4.988 24.688 9.18 1 81.75 192 ARG B N 1
ATOM 4336 C CA . ARG B 1 192 ? 6.051 25.062 10.109 1 81.75 192 ARG B CA 1
ATOM 4337 C C . ARG B 1 192 ? 6.965 23.875 10.406 1 81.75 192 ARG B C 1
ATOM 4339 O O . ARG B 1 192 ? 8.188 24.031 10.492 1 81.75 192 ARG B O 1
ATOM 4346 N N . ARG B 1 193 ? 6.332 22.734 10.57 1 76 193 ARG B N 1
ATOM 4347 C CA . ARG B 1 193 ? 7.121 21.547 10.867 1 76 193 ARG B CA 1
ATOM 4348 C C . ARG B 1 193 ? 8.156 21.297 9.773 1 76 193 ARG B C 1
ATOM 4350 O O . ARG B 1 193 ? 9.328 21.031 10.07 1 76 193 ARG B O 1
ATOM 4357 N N . PHE B 1 194 ? 7.652 21.297 8.539 1 82.31 194 PHE B N 1
ATOM 4358 C CA . PHE B 1 194 ? 8.555 21.078 7.41 1 82.31 194 PHE B CA 1
ATOM 4359 C C . PHE B 1 194 ? 9.57 22.203 7.297 1 82.31 194 PHE B C 1
ATOM 4361 O O . PHE B 1 194 ? 10.719 21.969 6.918 1 82.31 194 PHE B O 1
ATOM 4368 N N . PHE B 1 195 ? 9.211 23.406 7.613 1 89.31 195 PHE B N 1
ATOM 4369 C CA . PHE B 1 195 ? 10.133 24.516 7.691 1 89.31 195 PHE B CA 1
ATOM 4370 C C . PHE B 1 195 ? 11.305 24.203 8.609 1 89.31 195 PHE B C 1
ATOM 4372 O O . PHE B 1 195 ? 12.461 24.391 8.242 1 89.31 195 PHE B O 1
ATOM 4379 N N . ASP B 1 196 ? 10.992 23.703 9.797 1 83.44 196 ASP B N 1
ATOM 4380 C CA . ASP B 1 196 ? 12.023 23.406 10.781 1 83.44 196 ASP B CA 1
ATOM 4381 C C . ASP B 1 196 ? 12.984 22.328 10.266 1 83.44 196 ASP B C 1
ATOM 4383 O O . ASP B 1 196 ? 14.195 22.422 10.477 1 83.44 196 ASP B O 1
ATOM 4387 N N . GLU B 1 197 ? 12.461 21.391 9.648 1 81.44 197 GLU B N 1
ATOM 4388 C CA . GLU B 1 197 ? 13.266 20.312 9.086 1 81.44 197 GLU B CA 1
ATOM 4389 C C . GLU B 1 197 ? 14.203 20.828 8.008 1 81.44 197 GLU B C 1
ATOM 4391 O O . GLU B 1 197 ? 15.391 20.5 7.988 1 81.44 197 GLU B O 1
ATOM 4396 N N . ILE B 1 198 ? 13.625 21.609 7.117 1 87.38 198 ILE B N 1
ATOM 4397 C CA . ILE B 1 198 ? 14.398 22.125 5.996 1 87.38 198 ILE B CA 1
ATOM 4398 C C . ILE B 1 198 ? 15.461 23.094 6.508 1 87.38 198 ILE B C 1
ATOM 4400 O O . ILE B 1 198 ? 16.594 23.109 6.004 1 87.38 198 ILE B O 1
ATOM 4404 N N . LEU B 1 199 ? 15.094 23.891 7.453 1 91.5 199 LEU B N 1
ATOM 4405 C CA . LEU B 1 199 ? 16.062 24.844 7.996 1 91.5 199 LEU B CA 1
ATOM 4406 C C . LEU B 1 199 ? 17.266 24.109 8.594 1 91.5 199 LEU B C 1
ATOM 4408 O O . LEU B 1 199 ? 18.406 24.578 8.461 1 91.5 199 LEU B O 1
ATOM 4412 N N . ASP B 1 200 ? 17 23.047 9.273 1 87.25 200 ASP B N 1
ATOM 4413 C CA . ASP B 1 200 ? 18.062 22.25 9.859 1 87.25 200 ASP B CA 1
ATOM 4414 C C . ASP B 1 200 ? 19.016 21.734 8.773 1 87.25 200 ASP B C 1
ATOM 4416 O O . ASP B 1 200 ? 20.234 21.844 8.906 1 87.25 200 ASP B O 1
ATOM 4420 N N . VAL B 1 201 ? 18.5 21.203 7.73 1 85.69 201 VAL B N 1
ATOM 4421 C CA . VAL B 1 201 ? 19.266 20.641 6.625 1 85.69 201 VAL B CA 1
ATOM 4422 C C . VAL B 1 201 ? 20.062 21.75 5.93 1 85.69 201 VAL B C 1
ATOM 4424 O O . VAL B 1 201 ? 21.25 21.594 5.672 1 85.69 201 VAL B O 1
ATOM 4427 N N . GLU B 1 202 ? 19.375 22.844 5.621 1 88.94 202 GLU B N 1
ATOM 4428 C CA . GLU B 1 202 ? 20.016 23.922 4.875 1 88.94 202 GLU B CA 1
ATOM 4429 C C . GLU B 1 202 ? 21.047 24.656 5.723 1 88.94 202 GLU B C 1
ATOM 4431 O O . GLU B 1 202 ? 22.062 25.125 5.199 1 88.94 202 GLU B O 1
ATOM 4436 N N . TRP B 1 203 ? 20.797 24.703 7.012 1 89.94 203 TRP B N 1
ATOM 4437 C CA . TRP B 1 203 ? 21.797 25.297 7.906 1 89.94 203 TRP B CA 1
ATOM 4438 C C . TRP B 1 203 ? 23.078 24.484 7.902 1 89.94 203 TRP B C 1
ATOM 4440 O O . TRP B 1 203 ? 24.172 25.047 7.828 1 89.94 203 TRP B O 1
ATOM 4450 N N . LYS B 1 204 ? 22.953 23.203 8.031 1 86.5 204 LYS B N 1
ATOM 4451 C CA . LYS B 1 204 ? 24.109 22.312 8 1 86.5 204 LYS B CA 1
ATOM 4452 C C . LYS B 1 204 ? 24.844 22.406 6.672 1 86.5 204 LYS B C 1
ATOM 4454 O O . LYS B 1 204 ? 26.078 22.406 6.637 1 86.5 204 LYS B O 1
ATOM 4459 N N . ARG B 1 205 ? 24.094 22.438 5.641 1 84.88 205 ARG B N 1
ATOM 4460 C CA . ARG B 1 205 ? 24.688 22.594 4.312 1 84.88 205 ARG B CA 1
ATOM 4461 C C . ARG B 1 205 ? 25.453 23.906 4.207 1 84.88 205 ARG B C 1
ATOM 4463 O O . ARG B 1 205 ? 26.547 23.953 3.656 1 84.88 205 ARG B O 1
ATOM 4470 N N . ALA B 1 206 ? 24.844 24.984 4.641 1 88.75 206 ALA B N 1
ATOM 4471 C CA . ALA B 1 206 ? 25.5 26.297 4.621 1 88.75 206 ALA B CA 1
ATOM 4472 C C . ALA B 1 206 ? 26.797 26.281 5.414 1 88.75 206 ALA B C 1
ATOM 4474 O O . ALA B 1 206 ? 27.797 26.875 5 1 88.75 206 ALA B O 1
ATOM 4475 N N . ASN B 1 207 ? 26.75 25.547 6.488 1 86.5 207 ASN B N 1
ATOM 4476 C CA . ASN B 1 207 ? 27.953 25.438 7.32 1 86.5 207 ASN B CA 1
ATOM 4477 C C . ASN B 1 207 ? 29.062 24.672 6.605 1 86.5 207 ASN B C 1
ATOM 4479 O O . ASN B 1 207 ? 30.234 25.062 6.672 1 86.5 207 ASN B O 1
ATOM 4483 N N . ARG B 1 208 ? 28.672 23.641 6 1 83.31 208 ARG B N 1
ATOM 4484 C CA . ARG B 1 208 ? 29.641 22.812 5.293 1 83.31 208 ARG B CA 1
ATOM 4485 C C . ARG B 1 208 ? 30.219 23.547 4.09 1 83.31 208 ARG B C 1
ATOM 4487 O O . ARG B 1 208 ? 31.422 23.453 3.814 1 83.31 208 ARG B O 1
ATOM 4494 N N . SER B 1 209 ? 29.406 24.266 3.41 1 85.25 209 SER B N 1
ATOM 4495 C CA . SER B 1 209 ? 29.828 24.922 2.174 1 85.25 209 SER B CA 1
ATOM 4496 C C . SER B 1 209 ? 30.312 26.344 2.441 1 85.25 209 SER B C 1
ATOM 4498 O O . SER B 1 209 ? 30.828 27 1.541 1 85.25 209 SER B O 1
ATOM 4500 N N . GLU B 1 210 ? 30.094 26.828 3.617 1 88.25 210 GLU B N 1
ATOM 4501 C CA . GLU B 1 210 ? 30.484 28.172 4.023 1 88.25 210 GLU B CA 1
ATOM 4502 C C . GLU B 1 210 ? 29.797 29.234 3.158 1 88.25 210 GLU B C 1
ATOM 4504 O O . GLU B 1 210 ? 30.438 30.172 2.693 1 88.25 210 GLU B O 1
ATOM 4509 N N . LYS B 1 211 ? 28.656 28.938 2.777 1 90.12 211 LYS B N 1
ATOM 4510 C CA . LYS B 1 211 ? 27.828 29.875 2.027 1 90.12 211 LYS B CA 1
ATOM 4511 C C . LYS B 1 211 ? 26.766 30.516 2.926 1 90.12 211 LYS B C 1
ATOM 4513 O O . LYS B 1 211 ? 26.406 29.969 3.967 1 90.12 211 LYS B O 1
ATOM 4518 N N . PRO B 1 212 ? 26.359 31.703 2.578 1 93.94 212 PRO B N 1
ATOM 4519 C CA . PRO B 1 212 ? 25.359 32.375 3.42 1 93.94 212 PRO B CA 1
ATOM 4520 C C . PRO B 1 212 ? 23.969 31.734 3.291 1 93.94 212 PRO B C 1
ATOM 4522 O O . PRO B 1 212 ? 23.656 31.141 2.258 1 93.94 212 PRO B O 1
ATOM 4525 N N . ILE B 1 213 ? 23.234 31.766 4.34 1 94.31 213 ILE B N 1
ATOM 4526 C CA . ILE B 1 213 ? 21.828 31.406 4.359 1 94.31 213 ILE B CA 1
ATOM 4527 C C . ILE B 1 213 ? 21.016 32.531 4.988 1 94.31 213 ILE B C 1
ATOM 4529 O O . ILE B 1 213 ? 21.391 33.062 6.035 1 94.31 213 ILE B O 1
ATOM 4533 N N . SER B 1 214 ? 19.969 32.969 4.316 1 96.38 214 SER B N 1
ATOM 4534 C CA . SER B 1 214 ? 19.125 34.031 4.844 1 96.38 214 SER B CA 1
ATOM 4535 C C . SER B 1 214 ? 17.719 33.531 5.152 1 96.38 214 SER B C 1
ATOM 4537 O O . SER B 1 214 ? 17.266 32.562 4.539 1 96.38 214 SER B O 1
ATOM 4539 N N . LEU B 1 215 ? 17.125 34.094 6.121 1 96.88 215 LEU B N 1
ATOM 4540 C CA . LEU B 1 215 ? 15.773 33.781 6.574 1 96.88 215 LEU B CA 1
ATOM 4541 C C . LEU B 1 215 ? 14.891 35.031 6.605 1 96.88 215 LEU B C 1
ATOM 4543 O O . LEU B 1 215 ? 15.312 36.094 7.105 1 96.88 215 LEU B O 1
ATOM 4547 N N . LEU B 1 216 ? 13.727 34.969 5.98 1 98.06 216 LEU B N 1
ATOM 4548 C CA . LEU B 1 216 ? 12.703 36 6.078 1 98.06 216 LEU B CA 1
ATOM 4549 C C . LEU B 1 216 ? 11.57 35.562 6.996 1 98.06 216 LEU B C 1
ATOM 4551 O O . LEU B 1 216 ? 11 34.469 6.809 1 98.06 216 LEU B O 1
ATOM 4555 N N . LEU B 1 217 ? 11.273 36.281 7.949 1 96.94 217 LEU B N 1
ATOM 4556 C CA . LEU B 1 217 ? 10.039 36.125 8.711 1 96.94 217 LEU B CA 1
ATOM 4557 C C . LEU B 1 217 ? 9.039 37.219 8.359 1 96.94 217 LEU B C 1
ATOM 4559 O O . LEU B 1 217 ? 9.391 38.406 8.359 1 96.94 217 LEU B O 1
ATOM 4563 N N . ILE B 1 218 ? 7.832 36.812 8.062 1 97.56 218 ILE B N 1
ATOM 4564 C CA . ILE B 1 218 ? 6.836 37.719 7.488 1 97.56 218 ILE B CA 1
ATOM 4565 C C . ILE B 1 218 ? 5.559 37.656 8.328 1 97.56 218 ILE B C 1
ATOM 4567 O O . ILE B 1 218 ? 5.117 36.594 8.734 1 97.56 218 ILE B O 1
ATOM 4571 N N . ASP B 1 219 ? 4.98 38.719 8.578 1 95.69 219 ASP B N 1
ATOM 4572 C CA . ASP B 1 219 ? 3.73 38.812 9.32 1 95.69 219 ASP B CA 1
ATOM 4573 C C . ASP B 1 219 ? 2.746 39.75 8.609 1 95.69 219 ASP B C 1
ATOM 4575 O O . ASP B 1 219 ? 3.131 40.812 8.117 1 95.69 219 ASP B O 1
ATOM 4579 N N . ILE B 1 220 ? 1.525 39.406 8.562 1 96.69 220 ILE B N 1
ATOM 4580 C CA . ILE B 1 220 ? 0.492 40.25 7.992 1 96.69 220 ILE B CA 1
ATOM 4581 C C . ILE B 1 220 ? 0.133 41.375 8.992 1 96.69 220 ILE B C 1
ATOM 4583 O O . ILE B 1 220 ? -0.283 41.062 10.117 1 96.69 220 ILE B O 1
ATOM 4587 N N . ASP B 1 221 ? 0.195 42.562 8.555 1 96.31 221 ASP B N 1
ATOM 4588 C CA . ASP B 1 221 ? 0.005 43.719 9.438 1 96.31 221 ASP B CA 1
ATOM 4589 C C . ASP B 1 221 ? -1.457 43.844 9.859 1 96.31 221 ASP B C 1
ATOM 4591 O O . ASP B 1 221 ? -2.35 43.906 9.008 1 96.31 221 ASP B O 1
ATOM 4595 N N . PHE B 1 222 ? -1.663 43.875 11.188 1 94.25 222 PHE B N 1
ATOM 4596 C CA . PHE B 1 222 ? -2.971 44.125 11.781 1 94.25 222 PHE B CA 1
ATOM 4597 C C . PHE B 1 222 ? -3.971 43.062 11.336 1 94.25 222 PHE B C 1
ATOM 4599 O O . PHE B 1 222 ? -5.109 43.375 10.992 1 94.25 222 PHE B O 1
ATOM 4606 N N . PHE B 1 223 ? -3.535 41.906 11.328 1 91.44 223 PHE B N 1
ATOM 4607 C CA . PHE B 1 223 ? -4.371 40.844 10.781 1 91.44 223 PHE B CA 1
ATOM 4608 C C . PHE B 1 223 ? -5.559 40.562 11.688 1 91.44 223 PHE B C 1
ATOM 4610 O O . PHE B 1 223 ? -6.648 40.219 11.219 1 91.44 223 PHE B O 1
ATOM 4617 N N . LYS B 1 224 ? -5.281 40.594 12.953 1 81.81 224 LYS B N 1
ATOM 4618 C CA . LYS B 1 224 ? -6.402 40.406 13.875 1 81.81 224 LYS B CA 1
ATOM 4619 C C . LYS B 1 224 ? -7.512 41.406 13.594 1 81.81 224 LYS B C 1
ATOM 4621 O O . LYS B 1 224 ? -8.688 41.031 13.562 1 81.81 224 LYS B O 1
ATOM 4626 N N . ARG B 1 225 ? -7.199 42.625 13.484 1 86.69 225 ARG B N 1
ATOM 4627 C CA . ARG B 1 225 ? -8.172 43.656 13.164 1 86.69 225 ARG B CA 1
ATOM 4628 C C . ARG B 1 225 ? -8.875 43.375 11.844 1 86.69 225 ARG B C 1
ATOM 4630 O O . ARG B 1 225 ? -10.07 43.656 11.688 1 86.69 225 ARG B O 1
ATOM 4637 N N . PHE B 1 226 ? -8.102 42.875 10.906 1 92.19 226 PHE B N 1
ATOM 4638 C CA . PHE B 1 226 ? -8.672 42.469 9.625 1 92.19 226 PHE B CA 1
ATOM 4639 C C . PHE B 1 226 ? -9.75 41.406 9.828 1 92.19 226 PHE B C 1
ATOM 4641 O O . PHE B 1 226 ? -10.867 41.562 9.32 1 92.19 226 PHE B O 1
ATOM 4648 N N . ASN B 1 227 ? -9.422 40.438 10.609 1 82.69 227 ASN B N 1
ATOM 4649 C CA . ASN B 1 227 ? -10.367 39.344 10.875 1 82.69 227 ASN B CA 1
ATOM 4650 C C . ASN B 1 227 ? -11.609 39.875 11.609 1 82.69 227 ASN B C 1
ATOM 4652 O O . ASN B 1 227 ? -12.727 39.406 11.336 1 82.69 227 ASN B O 1
ATOM 4656 N N . ASP B 1 228 ? -11.328 40.688 12.484 1 76.19 228 ASP B N 1
ATOM 4657 C CA . ASP B 1 228 ? -12.414 41.25 13.281 1 76.19 228 ASP B CA 1
ATOM 4658 C C . ASP B 1 228 ? -13.383 42.062 12.414 1 76.19 228 ASP B C 1
ATOM 4660 O O . ASP B 1 228 ? -14.586 42.094 12.68 1 76.19 228 ASP B O 1
ATOM 4664 N N . THR B 1 229 ? -12.891 42.656 11.438 1 85.38 229 THR B N 1
ATOM 4665 C CA . THR B 1 229 ? -13.664 43.562 10.594 1 85.38 229 THR B CA 1
ATOM 4666 C C . THR B 1 229 ? -14.344 42.812 9.469 1 85.38 229 THR B C 1
ATOM 4668 O O . THR B 1 229 ? -15.516 43.062 9.164 1 85.38 229 THR B O 1
ATOM 4671 N N . TYR B 1 230 ? -13.625 41.906 8.852 1 87.5 230 TYR B N 1
ATOM 4672 C CA . TYR B 1 230 ? -14.109 41.281 7.625 1 87.5 230 TYR B CA 1
ATOM 4673 C C . TYR B 1 230 ? -14.516 39.844 7.871 1 87.5 230 TYR B C 1
ATOM 4675 O O . TYR B 1 230 ? -15.141 39.219 7.012 1 87.5 230 TYR B O 1
ATOM 4683 N N . GLY B 1 231 ? -14.172 39.344 8.969 1 79.44 231 GLY B N 1
ATOM 4684 C CA . GLY B 1 231 ? -14.477 37.938 9.297 1 79.44 231 GLY B CA 1
ATOM 4685 C C . GLY B 1 231 ? -13.312 37 9.039 1 79.44 231 GLY B C 1
ATOM 4686 O O . GLY B 1 231 ? -12.414 37.312 8.25 1 79.44 231 GLY B O 1
ATOM 4687 N N . HIS B 1 232 ? -13.336 35.812 9.57 1 73.06 232 HIS B N 1
ATOM 4688 C CA . HIS B 1 232 ? -12.258 34.844 9.492 1 73.06 232 HIS B CA 1
ATOM 4689 C C . HIS B 1 232 ? -12.156 34.25 8.094 1 73.06 232 HIS B C 1
ATOM 4691 O O . HIS B 1 232 ? -11.07 33.844 7.66 1 73.06 232 HIS B O 1
ATOM 4697 N N . GLN B 1 233 ? -13.25 34.125 7.496 1 75.94 233 GLN B N 1
ATOM 4698 C CA . GLN B 1 233 ? -13.203 33.625 6.133 1 75.94 233 GLN B CA 1
ATOM 4699 C C . GLN B 1 233 ? -12.391 34.531 5.227 1 75.94 233 GLN B C 1
ATOM 4701 O O . GLN B 1 233 ? -11.594 34.062 4.406 1 75.94 233 GLN B O 1
ATOM 4706 N N . ALA B 1 234 ? -12.695 35.812 5.387 1 84.75 234 ALA B N 1
ATOM 4707 C CA . ALA B 1 234 ? -11.906 36.781 4.648 1 84.75 234 ALA B CA 1
ATOM 4708 C C . ALA B 1 234 ? -10.43 36.719 5.035 1 84.75 234 ALA B C 1
ATOM 4710 O O . ALA B 1 234 ? -9.547 36.875 4.188 1 84.75 234 ALA B O 1
ATOM 4711 N N . GLY B 1 235 ? -10.203 36.469 6.25 1 89.69 235 GLY B N 1
ATOM 4712 C CA . GLY B 1 235 ? -8.844 36.25 6.719 1 89.69 235 GLY B CA 1
ATOM 4713 C C . GLY B 1 235 ? -8.172 35.062 6.074 1 89.69 235 GLY B C 1
ATOM 4714 O O . GLY B 1 235 ? -7.012 35.125 5.664 1 89.69 235 GLY B O 1
ATOM 4715 N N . ASP B 1 236 ? -8.953 34.031 5.957 1 83.25 236 ASP B N 1
ATOM 4716 C CA . ASP B 1 236 ? -8.438 32.812 5.301 1 83.25 236 ASP B CA 1
ATOM 4717 C C . ASP B 1 236 ? -8.055 33.125 3.85 1 83.25 236 ASP B C 1
ATOM 4719 O O . ASP B 1 236 ? -7.02 32.656 3.371 1 83.25 236 ASP B O 1
ATOM 4723 N N . ASP B 1 237 ? -8.914 33.75 3.197 1 91.81 237 ASP B N 1
ATOM 4724 C CA . ASP B 1 237 ? -8.648 34.125 1.808 1 91.81 237 ASP B CA 1
ATOM 4725 C C . ASP B 1 237 ? -7.406 35 1.695 1 91.81 237 ASP B C 1
ATOM 4727 O O . ASP B 1 237 ? -6.629 34.875 0.748 1 91.81 237 ASP B O 1
ATOM 4731 N N . CYS B 1 238 ? -7.281 35.906 2.607 1 95.31 238 CYS B N 1
ATOM 4732 C CA . CYS B 1 238 ? -6.105 36.781 2.652 1 95.31 238 CYS B CA 1
ATOM 4733 C C . CYS B 1 238 ? -4.832 35.969 2.816 1 95.31 238 CYS B C 1
ATOM 4735 O O . CYS B 1 238 ? -3.861 36.156 2.086 1 95.31 238 CYS B O 1
ATOM 4737 N N . ILE B 1 239 ? -4.883 35.031 3.705 1 94.25 239 ILE B N 1
ATOM 4738 C CA . ILE B 1 239 ? -3.744 34.156 3.971 1 94.25 239 ILE B CA 1
ATOM 4739 C C . ILE B 1 239 ? -3.381 33.375 2.705 1 94.25 239 ILE B C 1
ATOM 4741 O O . ILE B 1 239 ? -2.205 33.281 2.352 1 94.25 239 ILE B O 1
ATOM 4745 N N . ARG B 1 240 ? -4.367 32.875 2.008 1 94.44 240 ARG B N 1
ATOM 4746 C CA . ARG B 1 240 ? -4.141 32.125 0.774 1 94.44 240 ARG B CA 1
ATOM 4747 C C . ARG B 1 240 ? -3.451 33 -0.273 1 94.44 240 ARG B C 1
ATOM 4749 O O . ARG B 1 240 ? -2.518 32.562 -0.944 1 94.44 240 ARG B O 1
ATOM 4756 N N . LYS B 1 241 ? -3.922 34.156 -0.387 1 96.5 241 LYS B N 1
ATOM 4757 C CA . LYS B 1 241 ? -3.377 35.094 -1.383 1 96.5 241 LYS B CA 1
ATOM 4758 C C . LYS B 1 241 ? -1.937 35.469 -1.049 1 96.5 241 LYS B C 1
ATOM 4760 O O . LYS B 1 241 ? -1.084 35.531 -1.937 1 96.5 241 LYS B O 1
ATOM 4765 N N . VAL B 1 242 ? -1.661 35.719 0.156 1 96.88 242 VAL B N 1
ATOM 4766 C CA . VAL B 1 242 ? -0.306 36.062 0.582 1 96.88 242 VAL B CA 1
ATOM 4767 C C . VAL B 1 242 ? 0.618 34.844 0.343 1 96.88 242 VAL B C 1
ATOM 4769 O O . VAL B 1 242 ? 1.738 35.031 -0.146 1 96.88 242 VAL B O 1
ATOM 4772 N N . ALA B 1 243 ? 0.109 33.719 0.713 1 95.75 243 ALA B N 1
ATOM 4773 C CA . ALA B 1 243 ? 0.888 32.5 0.505 1 95.75 243 ALA B CA 1
ATOM 4774 C C . ALA B 1 243 ? 1.251 32.344 -0.967 1 95.75 243 ALA B C 1
ATOM 4776 O O . ALA B 1 243 ? 2.363 31.906 -1.293 1 95.75 243 ALA B O 1
ATOM 4777 N N . SER B 1 244 ? 0.324 32.562 -1.818 1 95.38 244 SER B N 1
ATOM 4778 C CA . SER B 1 244 ? 0.564 32.469 -3.254 1 95.38 244 SER B CA 1
ATOM 4779 C C . SER B 1 244 ? 1.68 33.406 -3.693 1 95.38 244 SER B C 1
ATOM 4781 O O . SER B 1 244 ? 2.51 33.062 -4.531 1 95.38 244 SER B O 1
ATOM 4783 N N . VAL B 1 245 ? 1.701 34.562 -3.184 1 96.31 245 VAL B N 1
ATOM 4784 C CA . VAL B 1 245 ? 2.744 35.562 -3.482 1 96.31 245 VAL B CA 1
ATOM 4785 C C . VAL B 1 245 ? 4.105 35 -3.062 1 96.31 245 VAL B C 1
ATOM 4787 O O . VAL B 1 245 ? 5.082 35.125 -3.805 1 96.31 245 VAL B O 1
ATOM 4790 N N . LEU B 1 246 ? 4.156 34.438 -1.872 1 96.06 246 LEU B N 1
ATOM 4791 C CA . LEU B 1 246 ? 5.418 33.906 -1.369 1 96.06 246 LEU B CA 1
ATOM 4792 C C . LEU B 1 246 ? 5.918 32.75 -2.26 1 96.06 246 LEU B C 1
ATOM 4794 O O . LEU B 1 246 ? 7.105 32.719 -2.596 1 96.06 246 LEU B O 1
ATOM 4798 N N . LYS B 1 247 ? 5.004 31.953 -2.596 1 92.19 247 LYS B N 1
ATOM 4799 C CA . LYS B 1 247 ? 5.344 30.828 -3.457 1 92.19 247 LYS B CA 1
ATOM 4800 C C . LYS B 1 247 ? 5.883 31.297 -4.801 1 92.19 247 LYS B C 1
ATOM 4802 O O . LYS B 1 247 ? 6.832 30.719 -5.336 1 92.19 247 LYS B O 1
ATOM 4807 N N . GLU B 1 248 ? 5.297 32.281 -5.309 1 91.75 248 GLU B N 1
ATOM 4808 C CA . GLU B 1 248 ? 5.672 32.812 -6.613 1 91.75 248 GLU B CA 1
ATOM 4809 C C . GLU B 1 248 ? 6.992 33.594 -6.539 1 91.75 248 GLU B C 1
ATOM 4811 O O . GLU B 1 248 ? 7.711 33.688 -7.535 1 91.75 248 GLU B O 1
ATOM 4816 N N . THR B 1 249 ? 7.281 34.125 -5.434 1 92 249 THR B N 1
ATOM 4817 C CA . THR B 1 249 ? 8.477 34.969 -5.297 1 92 249 THR B CA 1
ATOM 4818 C C . THR B 1 249 ? 9.688 34.094 -4.941 1 92 249 THR B C 1
ATOM 4820 O O . THR B 1 249 ? 10.805 34.406 -5.371 1 92 249 THR B O 1
ATOM 4823 N N . ALA B 1 250 ? 9.445 33.125 -4.102 1 87.12 250 ALA B N 1
ATOM 4824 C CA . ALA B 1 250 ? 10.508 32.188 -3.752 1 87.12 250 ALA B CA 1
ATOM 4825 C C . ALA B 1 250 ? 10.711 31.141 -4.852 1 87.12 250 ALA B C 1
ATOM 4827 O O . ALA B 1 250 ? 10.414 29.969 -4.656 1 87.12 250 ALA B O 1
ATOM 4828 N N . LYS B 1 251 ? 11.203 31.469 -5.945 1 78.56 251 LYS B N 1
ATOM 4829 C CA . LYS B 1 251 ? 11.164 30.641 -7.141 1 78.56 251 LYS B CA 1
ATOM 4830 C C . LYS B 1 251 ? 12.5 29.938 -7.367 1 78.56 251 LYS B C 1
ATOM 4832 O O . LYS B 1 251 ? 12.57 28.953 -8.109 1 78.56 251 LYS B O 1
ATOM 4837 N N . ARG B 1 252 ? 13.539 30.531 -6.832 1 79.56 252 ARG B N 1
ATOM 4838 C CA . ARG B 1 252 ? 14.828 29.906 -7.098 1 79.56 252 ARG B CA 1
ATOM 4839 C C . ARG B 1 252 ? 14.906 28.516 -6.488 1 79.56 252 ARG B C 1
ATOM 4841 O O . ARG B 1 252 ? 14.25 28.234 -5.48 1 79.56 252 ARG B O 1
ATOM 4848 N N . ALA B 1 253 ? 15.734 27.75 -7.168 1 72.19 253 ALA B N 1
ATOM 4849 C CA . ALA B 1 253 ? 15.953 26.391 -6.668 1 72.19 253 ALA B CA 1
ATOM 4850 C C . ALA B 1 253 ? 16.484 26.422 -5.238 1 72.19 253 ALA B C 1
ATOM 4852 O O . ALA B 1 253 ? 17.438 27.141 -4.934 1 72.19 253 ALA B O 1
ATOM 4853 N N . GLY B 1 254 ? 15.734 25.875 -4.281 1 79.19 254 GLY B N 1
ATOM 4854 C CA . GLY B 1 254 ? 16.172 25.766 -2.896 1 79.19 254 GLY B CA 1
ATOM 4855 C C . GLY B 1 254 ? 15.398 26.688 -1.963 1 79.19 254 GLY B C 1
ATOM 4856 O O . GLY B 1 254 ? 15.391 26.484 -0.747 1 79.19 254 GLY B O 1
ATOM 4857 N N . ASP B 1 255 ? 14.805 27.797 -2.625 1 89.44 255 ASP B N 1
ATOM 4858 C CA . ASP B 1 255 ? 13.984 28.672 -1.781 1 89.44 255 ASP B CA 1
ATOM 4859 C C . ASP B 1 255 ? 12.797 27.906 -1.192 1 89.44 255 ASP B C 1
ATOM 4861 O O . ASP B 1 255 ? 12.203 27.062 -1.86 1 89.44 255 ASP B O 1
ATOM 4865 N N . PHE B 1 256 ? 12.594 28.203 0.009 1 91.19 256 PHE B N 1
ATOM 4866 C CA . PHE B 1 256 ? 11.531 27.484 0.696 1 91.19 256 PHE B CA 1
ATOM 4867 C C . PHE B 1 256 ? 10.586 28.438 1.409 1 91.19 256 PHE B C 1
ATOM 4869 O O . PHE B 1 256 ? 11 29.172 2.316 1 91.19 256 PHE B O 1
ATOM 4876 N N . ALA B 1 257 ? 9.32 28.484 0.993 1 94.56 257 ALA B N 1
ATOM 4877 C CA . ALA B 1 257 ? 8.305 29.328 1.627 1 94.56 257 ALA B CA 1
ATOM 4878 C C . ALA B 1 257 ? 7.34 28.5 2.461 1 94.56 257 ALA B C 1
ATOM 4880 O O . ALA B 1 257 ? 6.828 27.469 1.989 1 94.56 257 ALA B O 1
ATOM 4881 N N . ALA B 1 258 ? 7.121 28.875 3.666 1 93.56 258 ALA B N 1
ATOM 4882 C CA . ALA B 1 258 ? 6.27 28.109 4.574 1 93.56 258 ALA B CA 1
ATOM 4883 C C . ALA B 1 258 ? 5.383 29.047 5.402 1 93.56 258 ALA B C 1
ATOM 4885 O O . ALA B 1 258 ? 5.703 30.219 5.582 1 93.56 258 ALA B O 1
ATOM 4886 N N . ARG B 1 259 ? 4.27 28.562 5.848 1 90.88 259 ARG B N 1
ATOM 4887 C CA . ARG B 1 259 ? 3.496 29.234 6.883 1 90.88 259 ARG B CA 1
ATOM 4888 C C . ARG B 1 259 ? 4.047 28.922 8.273 1 90.88 259 ARG B C 1
ATOM 4890 O O . ARG B 1 259 ? 4.129 27.766 8.664 1 90.88 259 ARG B O 1
ATOM 4897 N N . TYR B 1 260 ? 4.484 29.875 8.977 1 85.94 260 TYR B N 1
ATOM 4898 C CA . TYR B 1 260 ? 5.215 29.75 10.227 1 85.94 260 TYR B CA 1
ATOM 4899 C C . TYR B 1 260 ? 4.266 29.797 11.422 1 85.94 260 TYR B C 1
ATOM 4901 O O . TYR B 1 260 ? 4.547 29.203 12.469 1 85.94 260 TYR B O 1
ATOM 4909 N N . GLY B 1 261 ? 3.17 30.422 11.25 1 79.12 261 GLY B N 1
ATOM 4910 C CA . GLY B 1 261 ? 2.137 30.594 12.266 1 79.12 261 GLY B CA 1
ATOM 4911 C C . GLY B 1 261 ? 0.783 30.953 11.68 1 79.12 261 GLY B C 1
ATOM 4912 O O . GLY B 1 261 ? 0.502 30.641 10.516 1 79.12 261 GLY B O 1
ATOM 4913 N N . GLY B 1 262 ? -0.086 31.438 12.57 1 78.88 262 GLY B N 1
ATOM 4914 C CA . GLY B 1 262 ? -1.403 31.828 12.094 1 78.88 262 GLY B CA 1
ATOM 4915 C C . GLY B 1 262 ? -1.354 32.844 10.953 1 78.88 262 GLY B C 1
ATOM 4916 O O . GLY B 1 262 ? -1.891 32.562 9.875 1 78.88 262 GLY B O 1
ATOM 4917 N N . GLU B 1 263 ? -0.71 33.906 11.203 1 89.75 263 GLU B N 1
ATOM 4918 C CA . GLU B 1 263 ? -0.596 34.969 10.219 1 89.75 263 GLU B CA 1
ATOM 4919 C C . GLU B 1 263 ? 0.859 35.219 9.82 1 89.75 263 GLU B C 1
ATOM 4921 O O . GLU B 1 263 ? 1.188 36.219 9.211 1 89.75 263 GLU B O 1
ATOM 4926 N N . GLU B 1 264 ? 1.662 34.25 10.211 1 91.31 264 GLU B N 1
ATOM 4927 C CA . GLU B 1 264 ? 3.096 34.406 9.984 1 91.31 264 GLU B CA 1
ATOM 4928 C C . GLU B 1 264 ? 3.598 33.438 8.922 1 91.31 264 GLU B C 1
ATOM 4930 O O . GLU B 1 264 ? 3.109 32.312 8.836 1 91.31 264 GLU B O 1
ATOM 4935 N N . PHE B 1 265 ? 4.551 33.906 8.172 1 96.06 265 PHE B N 1
ATOM 4936 C CA . PHE B 1 265 ? 5.191 33.125 7.121 1 96.06 265 PHE B CA 1
ATOM 4937 C C . PHE B 1 265 ? 6.711 33.219 7.234 1 96.06 265 PHE B C 1
ATOM 4939 O O . PHE B 1 265 ? 7.234 34.062 7.957 1 96.06 265 PHE B O 1
ATOM 4946 N N . ALA B 1 266 ? 7.348 32.312 6.543 1 96.06 266 ALA B N 1
ATOM 4947 C CA . ALA B 1 266 ? 8.805 32.312 6.508 1 96.06 266 ALA B CA 1
ATOM 4948 C C . ALA B 1 266 ? 9.32 31.859 5.141 1 96.06 266 ALA B C 1
ATOM 4950 O O . ALA B 1 266 ? 8.672 31.078 4.449 1 96.06 266 ALA B O 1
ATOM 4951 N N . ILE B 1 267 ? 10.445 32.375 4.738 1 96.88 267 ILE B N 1
ATOM 4952 C CA . ILE B 1 267 ? 11.141 31.938 3.535 1 96.88 267 ILE B CA 1
ATOM 4953 C C . ILE B 1 267 ? 12.609 31.656 3.863 1 96.88 267 ILE B C 1
ATOM 4955 O O . ILE B 1 267 ? 13.297 32.5 4.441 1 96.88 267 ILE B O 1
ATOM 4959 N N . ILE B 1 268 ? 13.055 30.484 3.543 1 95.81 268 ILE B N 1
ATOM 4960 C CA . ILE B 1 268 ? 14.469 30.125 3.629 1 95.81 268 ILE B CA 1
ATOM 4961 C C . ILE B 1 268 ? 15.148 30.391 2.287 1 95.81 268 ILE B C 1
ATOM 4963 O O . ILE B 1 268 ? 14.68 29.922 1.247 1 95.81 268 ILE B O 1
ATOM 4967 N N . LEU B 1 269 ? 16.203 31.125 2.312 1 96.12 269 LEU B N 1
ATOM 4968 C CA . LEU B 1 269 ? 16.969 31.453 1.116 1 96.12 269 LEU B CA 1
ATOM 4969 C C . LEU B 1 269 ? 18.391 30.938 1.231 1 96.12 269 LEU B C 1
ATOM 4971 O O . LEU B 1 269 ? 19.281 31.672 1.691 1 96.12 269 LEU B O 1
ATOM 4975 N N . PRO B 1 270 ? 18.594 29.719 0.734 1 93.12 270 PRO B N 1
ATOM 4976 C CA . PRO B 1 270 ? 19.969 29.203 0.774 1 93.12 270 PRO B CA 1
ATOM 4977 C C . PRO B 1 270 ? 20.906 29.938 -0.175 1 93.12 270 PRO B C 1
ATOM 4979 O O . PRO B 1 270 ? 20.469 30.438 -1.217 1 93.12 270 PRO B O 1
ATOM 4982 N N . GLU B 1 271 ? 22.125 30 0.24 1 92.19 271 GLU B N 1
ATOM 4983 C CA . GLU B 1 271 ? 23.172 30.609 -0.562 1 92.19 271 GLU B CA 1
ATOM 4984 C C . GLU B 1 271 ? 22.797 32.031 -0.992 1 92.19 271 GLU B C 1
ATOM 4986 O O . GLU B 1 271 ? 22.969 32.375 -2.156 1 92.19 271 GLU B O 1
ATOM 4991 N N . THR B 1 272 ? 22.188 32.656 -0.128 1 94.19 272 THR B N 1
ATOM 4992 C CA . THR B 1 272 ? 21.719 34.031 -0.375 1 94.19 272 THR B CA 1
ATOM 4993 C C . THR B 1 272 ? 22.219 34.969 0.714 1 94.19 272 THR B C 1
ATOM 4995 O O . THR B 1 272 ? 21.969 34.75 1.9 1 94.19 272 THR B O 1
ATOM 4998 N N . ASP B 1 273 ? 22.891 36.031 0.35 1 94.31 273 ASP B N 1
ATOM 4999 C CA . ASP B 1 273 ? 23.406 37 1.328 1 94.31 273 ASP B CA 1
ATOM 5000 C C . ASP B 1 273 ? 22.359 38.031 1.698 1 94.31 273 ASP B C 1
ATOM 5002 O O . ASP B 1 273 ? 21.219 37.969 1.213 1 94.31 273 ASP B O 1
ATOM 5006 N N . GLU B 1 274 ? 22.703 38.906 2.576 1 95.44 274 GLU B N 1
ATOM 5007 C CA . GLU B 1 274 ? 21.75 39.844 3.145 1 95.44 274 GLU B CA 1
ATOM 5008 C C . GLU B 1 274 ? 21.188 40.781 2.068 1 95.44 274 GLU B C 1
ATOM 5010 O O . GLU B 1 274 ? 19.984 41.031 2.039 1 95.44 274 GLU B O 1
ATOM 5015 N N . GLU B 1 275 ? 22.016 41.281 1.219 1 96.19 275 GLU B N 1
ATOM 5016 C CA . GLU B 1 275 ? 21.578 42.219 0.183 1 96.19 275 GLU B CA 1
ATOM 5017 C C . GLU B 1 275 ? 20.531 41.594 -0.727 1 96.19 275 GLU B C 1
ATOM 5019 O O . GLU B 1 275 ? 19.5 42.188 -1.013 1 96.19 275 GLU B O 1
ATOM 5024 N N . ARG B 1 276 ? 20.859 40.406 -1.174 1 95.19 276 ARG B N 1
ATOM 5025 C CA . ARG B 1 276 ? 19.922 39.688 -2.053 1 95.19 276 ARG B CA 1
ATOM 5026 C C . ARG B 1 276 ? 18.656 39.312 -1.309 1 95.19 276 ARG B C 1
ATOM 5028 O O . ARG B 1 276 ? 17.562 39.312 -1.892 1 95.19 276 ARG B O 1
ATOM 5035 N N . ALA B 1 277 ? 18.781 38.938 -0.071 1 97 277 ALA B N 1
ATOM 5036 C CA . ALA B 1 277 ? 17.609 38.594 0.744 1 97 277 ALA B CA 1
ATOM 5037 C C . ALA B 1 277 ? 16.672 39.781 0.887 1 97 277 ALA B C 1
ATOM 5039 O O . ALA B 1 277 ? 15.445 39.625 0.866 1 97 277 ALA B O 1
ATOM 5040 N N . ILE B 1 278 ? 17.266 40.938 1.046 1 97.38 278 ILE B N 1
ATOM 5041 C CA . ILE B 1 278 ? 16.469 42.125 1.186 1 97.38 278 ILE B CA 1
ATOM 5042 C C . ILE B 1 278 ? 15.688 42.406 -0.1 1 97.38 278 ILE B C 1
ATOM 5044 O O . ILE B 1 278 ? 14.531 42.812 -0.057 1 97.38 278 ILE B O 1
ATOM 5048 N N . VAL B 1 279 ? 16.297 42.156 -1.17 1 96.81 279 VAL B N 1
ATOM 5049 C CA . VAL B 1 279 ? 15.641 42.312 -2.459 1 96.81 279 VAL B CA 1
ATOM 5050 C C . VAL B 1 279 ? 14.422 41.406 -2.543 1 96.81 279 VAL B C 1
ATOM 5052 O O . VAL B 1 279 ? 13.344 41.844 -2.965 1 96.81 279 VAL B O 1
ATOM 5055 N N . VAL B 1 280 ? 14.633 40.156 -2.217 1 96.44 280 VAL B N 1
ATOM 5056 C CA . VAL B 1 280 ? 13.523 39.188 -2.232 1 96.44 280 VAL B CA 1
ATOM 5057 C C . VAL B 1 280 ? 12.438 39.656 -1.267 1 96.44 280 VAL B C 1
ATOM 5059 O O . VAL B 1 280 ? 11.25 39.594 -1.588 1 96.44 280 VAL B O 1
ATOM 5062 N N . ALA B 1 281 ? 12.805 40.125 -0.116 1 98.12 281 ALA B N 1
ATOM 5063 C CA . ALA B 1 281 ? 11.867 40.562 0.902 1 98.12 281 ALA B CA 1
ATOM 5064 C C . ALA B 1 281 ? 11.047 41.75 0.393 1 98.12 281 ALA B C 1
ATOM 5066 O O . ALA B 1 281 ? 9.828 41.812 0.586 1 98.12 281 ALA B O 1
ATOM 5067 N N . GLU B 1 282 ? 11.727 42.656 -0.177 1 97.81 282 GLU B N 1
ATOM 5068 C CA . GLU B 1 282 ? 11.039 43.844 -0.708 1 97.81 282 GLU B CA 1
ATOM 5069 C C . GLU B 1 282 ? 10.086 43.469 -1.835 1 97.81 282 GLU B C 1
ATOM 5071 O O . GLU B 1 282 ? 9.031 44.062 -1.995 1 97.81 282 GLU B O 1
ATOM 5076 N N . LYS B 1 283 ? 10.539 42.562 -2.631 1 97.44 283 LYS B N 1
ATOM 5077 C CA . LYS B 1 283 ? 9.656 42.062 -3.686 1 97.44 283 LYS B CA 1
ATOM 5078 C C . LYS B 1 283 ? 8.375 41.469 -3.102 1 97.44 283 LYS B C 1
ATOM 5080 O O . LYS B 1 283 ? 7.277 41.719 -3.615 1 97.44 283 LYS B O 1
ATOM 5085 N N . VAL B 1 284 ? 8.484 40.656 -2.094 1 97.69 284 VAL B N 1
ATOM 5086 C CA . VAL B 1 284 ? 7.332 40.094 -1.418 1 97.69 284 VAL B CA 1
ATOM 5087 C C . VAL B 1 284 ? 6.43 41.188 -0.886 1 97.69 284 VAL B C 1
ATOM 5089 O O . VAL B 1 284 ? 5.215 41.188 -1.106 1 97.69 284 VAL B O 1
ATOM 5092 N N . ARG B 1 285 ? 7.02 42.125 -0.144 1 97.81 285 ARG B N 1
ATOM 5093 C CA . ARG B 1 285 ? 6.266 43.219 0.434 1 97.81 285 ARG B CA 1
ATOM 5094 C C . ARG B 1 285 ? 5.473 43.969 -0.638 1 97.81 285 ARG B C 1
ATOM 5096 O O . ARG B 1 285 ? 4.277 44.219 -0.474 1 97.81 285 ARG B O 1
ATOM 5103 N N . ALA B 1 286 ? 6.137 44.281 -1.679 1 97.44 286 ALA B N 1
ATOM 5104 C CA . ALA B 1 286 ? 5.527 45.031 -2.768 1 97.44 286 ALA B CA 1
ATOM 5105 C C . ALA B 1 286 ? 4.387 44.25 -3.412 1 97.44 286 ALA B C 1
ATOM 5107 O O . ALA B 1 286 ? 3.332 44.812 -3.711 1 97.44 286 ALA B O 1
ATOM 5108 N N . LYS B 1 287 ? 4.613 43.031 -3.66 1 97.62 287 LYS B N 1
ATOM 5109 C CA . LYS B 1 287 ? 3.611 42.188 -4.324 1 97.62 287 LYS B CA 1
ATOM 5110 C C . LYS B 1 287 ? 2.371 42.031 -3.451 1 97.62 287 LYS B C 1
ATOM 5112 O O . LYS B 1 287 ? 1.251 41.938 -3.963 1 97.62 287 LYS B O 1
ATOM 5117 N N . VAL B 1 288 ? 2.543 41.969 -2.18 1 97.81 288 VAL B N 1
ATOM 5118 C CA . VAL B 1 288 ? 1.399 41.844 -1.279 1 97.81 288 VAL B CA 1
ATOM 5119 C C . VAL B 1 288 ? 0.565 43.125 -1.341 1 97.81 288 VAL B C 1
ATOM 5121 O O . VAL B 1 288 ? -0.666 43.062 -1.392 1 97.81 288 VAL B O 1
ATOM 5124 N N . VAL B 1 289 ? 1.232 44.219 -1.311 1 96.56 289 VAL B N 1
ATOM 5125 C CA . VAL B 1 289 ? 0.529 45.5 -1.42 1 96.56 289 VAL B CA 1
ATOM 5126 C C . VAL B 1 289 ? -0.203 45.562 -2.758 1 96.56 289 VAL B C 1
ATOM 5128 O O . VAL B 1 289 ? -1.305 46.125 -2.84 1 96.56 289 VAL B O 1
ATOM 5131 N N . GLU B 1 290 ? 0.397 45 -3.742 1 96 290 GLU B N 1
ATOM 5132 C CA . GLU B 1 290 ? -0.159 45.031 -5.09 1 96 290 GLU B CA 1
ATOM 5133 C C . GLU B 1 290 ? -1.435 44.188 -5.176 1 96 290 GLU B C 1
ATOM 5135 O O . GLU B 1 290 ? -2.219 44.344 -6.117 1 96 290 GLU B O 1
ATOM 5140 N N . LEU B 1 291 ? -1.584 43.281 -4.305 1 96.19 291 LEU B N 1
ATOM 5141 C CA . LEU B 1 291 ? -2.822 42.531 -4.273 1 96.19 291 LEU B CA 1
ATOM 5142 C C . LEU B 1 291 ? -4.023 43.438 -4.039 1 96.19 291 LEU B C 1
ATOM 5144 O O . LEU B 1 291 ? -5.156 43.062 -4.375 1 96.19 291 LEU B O 1
ATOM 5148 N N . GLN B 1 292 ? -3.896 44.562 -3.285 1 96.25 292 GLN B N 1
ATOM 5149 C CA . GLN B 1 292 ? -4.902 45.594 -3.012 1 96.25 292 GLN B CA 1
ATOM 5150 C C . GLN B 1 292 ? -6.094 45 -2.258 1 96.25 292 GLN B C 1
ATOM 5152 O O . GLN B 1 292 ? -7.246 45.25 -2.605 1 96.25 292 GLN B O 1
ATOM 5157 N N . ILE B 1 293 ? -5.754 44.125 -1.403 1 96.75 293 ILE B N 1
ATOM 5158 C CA . ILE B 1 293 ? -6.805 43.625 -0.513 1 96.75 293 ILE B CA 1
ATOM 5159 C C . ILE B 1 293 ? -7.188 44.719 0.48 1 96.75 293 ILE B C 1
ATOM 5161 O O . ILE B 1 293 ? -6.355 45.188 1.275 1 96.75 293 ILE B O 1
ATOM 5165 N N . PRO B 1 294 ? -8.391 45.094 0.483 1 96 294 PRO B N 1
ATOM 5166 C CA . PRO B 1 294 ? -8.773 46.219 1.335 1 96 294 PRO B CA 1
ATOM 5167 C C . PRO B 1 294 ? -8.617 45.906 2.822 1 96 294 PRO B C 1
ATOM 5169 O O . PRO B 1 294 ? -8.992 44.844 3.277 1 96 294 PRO B O 1
ATOM 5172 N N . HIS B 1 295 ? -8.062 46.844 3.557 1 95.69 295 HIS B N 1
ATOM 5173 C CA . HIS B 1 295 ? -7.914 46.781 5.008 1 95.69 295 HIS B CA 1
ATOM 5174 C C . HIS B 1 295 ? -8.234 48.125 5.656 1 95.69 295 HIS B C 1
ATOM 5176 O O . HIS B 1 295 ? -7.328 48.875 6.004 1 95.69 295 HIS B O 1
ATOM 5182 N N . LYS B 1 296 ? -9.445 48.344 6.008 1 92.88 296 LYS B N 1
ATOM 5183 C CA . LYS B 1 296 ? -9.945 49.625 6.484 1 92.88 296 LYS B CA 1
ATOM 5184 C C . LYS B 1 296 ? -9.414 49.938 7.879 1 92.88 296 LYS B C 1
ATOM 5186 O O . LYS B 1 296 ? -9.281 51.125 8.25 1 92.88 296 LYS B O 1
ATOM 5191 N N . MET B 1 297 ? -9.102 48.969 8.57 1 90.62 297 MET B N 1
ATOM 5192 C CA . MET B 1 297 ? -8.719 49.188 9.961 1 90.62 297 MET B CA 1
ATOM 5193 C C . MET B 1 297 ? -7.203 49.219 10.117 1 90.62 297 MET B C 1
ATOM 5195 O O . MET B 1 297 ? -6.691 49.312 11.227 1 90.62 297 MET B O 1
ATOM 5199 N N . SER B 1 298 ? -6.535 49.062 9.031 1 93.5 298 SER B N 1
ATOM 5200 C CA . SER B 1 298 ? -5.082 49.188 9.086 1 93.5 298 SER B CA 1
ATOM 5201 C C . SER B 1 298 ? -4.648 50.625 9.367 1 93.5 298 SER B C 1
ATOM 5203 O O . SER B 1 298 ? -5.242 51.562 8.844 1 93.5 298 SER B O 1
ATOM 5205 N N . GLU B 1 299 ? -3.635 50.781 10.172 1 91.88 299 GLU B N 1
ATOM 5206 C CA . GLU B 1 299 ? -3.111 52.094 10.492 1 91.88 299 GLU B CA 1
ATOM 5207 C C . GLU B 1 299 ? -1.951 52.469 9.57 1 91.88 299 GLU B C 1
ATOM 5209 O O . GLU B 1 299 ? -1.445 53.594 9.625 1 91.88 299 GLU B O 1
ATOM 5214 N N . THR B 1 300 ? -1.559 51.562 8.781 1 90.94 300 THR B N 1
ATOM 5215 C CA . THR B 1 300 ? -0.347 51.781 8.008 1 90.94 300 THR B CA 1
ATOM 5216 C C . THR B 1 300 ? -0.669 51.875 6.516 1 90.94 300 THR B C 1
ATOM 5218 O O . THR B 1 300 ? 0.094 52.469 5.746 1 90.94 300 THR B O 1
ATOM 5221 N N . SER B 1 301 ? -1.68 51.25 6.086 1 90.06 301 SER B N 1
ATOM 5222 C CA . SER B 1 301 ? -2.016 51.156 4.668 1 90.06 301 SER B CA 1
ATOM 5223 C C . SER B 1 301 ? -3.506 50.906 4.461 1 90.06 301 SER B C 1
ATOM 5225 O O . SER B 1 301 ? -4.172 50.344 5.332 1 90.06 301 SER B O 1
ATOM 5227 N N . GLU B 1 302 ? -4.035 51.312 3.285 1 93.25 302 GLU B N 1
ATOM 5228 C CA . GLU B 1 302 ? -5.434 51.062 2.949 1 93.25 302 GLU B CA 1
ATOM 5229 C C . GLU B 1 302 ? -5.656 49.625 2.545 1 93.25 302 GLU B C 1
ATOM 5231 O O . GLU B 1 302 ? -6.789 49.125 2.545 1 93.25 302 GLU B O 1
ATOM 5236 N N . SER B 1 303 ? -4.594 49.031 2.205 1 96.62 303 SER B N 1
ATOM 5237 C CA . SER B 1 303 ? -4.641 47.625 1.816 1 96.62 303 SER B CA 1
ATOM 5238 C C . SER B 1 303 ? -3.789 46.781 2.742 1 96.62 303 SER B C 1
ATOM 5240 O O . SER B 1 303 ? -2.963 47.281 3.496 1 96.62 303 SER B O 1
ATOM 5242 N N . VAL B 1 304 ? -4.008 45.5 2.672 1 97.44 304 VAL B N 1
ATOM 5243 C CA . VAL B 1 304 ? -3.227 44.562 3.469 1 97.44 304 VAL B CA 1
ATOM 5244 C C . VAL B 1 304 ? -1.742 44.719 3.145 1 97.44 304 VAL B C 1
ATOM 5246 O O . VAL B 1 304 ? -1.367 44.875 1.981 1 97.44 304 VAL B O 1
ATOM 5249 N N . SER B 1 305 ? -0.942 44.812 4.094 1 97.94 305 SER B N 1
ATOM 5250 C CA . SER B 1 305 ? 0.51 44.875 3.965 1 97.94 305 SER B CA 1
ATOM 5251 C C . SER B 1 305 ? 1.187 43.875 4.879 1 97.94 305 SER B C 1
ATOM 5253 O O . SER B 1 305 ? 0.524 43.219 5.695 1 97.94 305 SER B O 1
ATOM 5255 N N . VAL B 1 306 ? 2.49 43.719 4.68 1 98.19 306 VAL B N 1
ATOM 5256 C CA . VAL B 1 306 ? 3.238 42.812 5.523 1 98.19 306 VAL B CA 1
ATOM 5257 C C . VAL B 1 306 ? 4.484 43.5 6.07 1 98.19 306 VAL B C 1
ATOM 5259 O O . VAL B 1 306 ? 4.996 44.438 5.457 1 98.19 306 VAL B O 1
ATOM 5262 N N . SER B 1 307 ? 4.902 43.062 7.195 1 98.31 307 SER B N 1
ATOM 5263 C CA . SER B 1 307 ? 6.191 43.406 7.781 1 98.31 307 SER B CA 1
ATOM 5264 C C . SER B 1 307 ? 7.156 42.219 7.734 1 98.31 307 SER B C 1
ATOM 5266 O O . SER B 1 307 ? 6.758 41.094 7.941 1 98.31 307 SER B O 1
ATOM 5268 N N . ILE B 1 308 ? 8.406 42.531 7.457 1 98.25 308 ILE B N 1
ATOM 5269 C CA . ILE B 1 308 ? 9.344 41.438 7.207 1 98.25 308 ILE B CA 1
ATOM 5270 C C . ILE B 1 308 ? 10.633 41.688 7.996 1 98.25 308 ILE B C 1
ATOM 5272 O O . ILE B 1 308 ? 11.172 42.781 7.996 1 98.25 308 ILE B O 1
ATOM 5276 N N . GLY B 1 309 ? 11.047 40.688 8.672 1 97.94 309 GLY B N 1
ATOM 5277 C CA . GLY B 1 309 ? 12.375 40.656 9.273 1 97.94 309 GLY B CA 1
ATOM 5278 C C . GLY B 1 309 ? 13.344 39.75 8.516 1 97.94 309 GLY B C 1
ATOM 5279 O O . GLY B 1 309 ? 12.992 38.656 8.133 1 97.94 309 GLY B O 1
ATOM 5280 N N . VAL B 1 310 ? 14.578 40.25 8.305 1 97.94 310 VAL B N 1
ATOM 5281 C CA . VAL B 1 310 ? 15.586 39.531 7.547 1 97.94 310 VAL B CA 1
ATOM 5282 C C . VAL B 1 310 ? 16.781 39.219 8.438 1 97.94 310 VAL B C 1
ATOM 5284 O O . VAL B 1 310 ? 17.219 40.094 9.211 1 97.94 310 VAL B O 1
ATOM 5287 N N . ALA B 1 311 ? 17.219 38.031 8.383 1 96.69 311 ALA B N 1
ATOM 5288 C CA . ALA B 1 311 ? 18.469 37.625 9.047 1 96.69 311 ALA B CA 1
ATOM 5289 C C . ALA B 1 311 ? 19.328 36.75 8.133 1 96.69 311 ALA B C 1
ATOM 5291 O O . ALA B 1 311 ? 18.797 35.906 7.395 1 96.69 311 ALA B O 1
ATOM 5292 N N . THR B 1 312 ? 20.562 36.969 8.219 1 95.31 312 THR B N 1
ATOM 5293 C CA . THR B 1 312 ? 21.5 36.188 7.422 1 95.31 312 THR B CA 1
ATOM 5294 C C . THR B 1 312 ? 22.578 35.562 8.305 1 95.31 312 THR B C 1
ATOM 5296 O O . THR B 1 312 ? 23.094 36.219 9.227 1 95.31 312 THR B O 1
ATOM 5299 N N . GLY B 1 313 ? 22.719 34.281 8.094 1 90.44 313 GLY B N 1
ATOM 5300 C CA . GLY B 1 313 ? 23.797 33.594 8.766 1 90.44 313 GLY B CA 1
ATOM 5301 C C . GLY B 1 313 ? 24.875 33.094 7.812 1 90.44 313 GLY B C 1
ATOM 5302 O O . GLY B 1 313 ? 24.609 32.875 6.629 1 90.44 313 GLY B O 1
ATOM 5303 N N . LYS B 1 314 ? 26.094 33.188 8.281 1 77 314 LYS B N 1
ATOM 5304 C CA . LYS B 1 314 ? 27.203 32.625 7.516 1 77 314 LYS B CA 1
ATOM 5305 C C . LYS B 1 314 ? 27.781 31.406 8.219 1 77 314 LYS B C 1
ATOM 5307 O O . LYS B 1 314 ? 27.922 31.391 9.445 1 77 314 LYS B O 1
ATOM 5312 N N . GLY B 1 315 ? 27.859 30.219 7.48 1 61.12 315 GLY B N 1
ATOM 5313 C CA . GLY B 1 315 ? 28.516 29.016 7.977 1 61.12 315 GLY B CA 1
ATOM 5314 C C . GLY B 1 315 ? 29.875 29.281 8.609 1 61.12 315 GLY B C 1
ATOM 5315 O O . GLY B 1 315 ? 30.547 30.234 8.234 1 61.12 315 GLY B O 1
ATOM 5316 N N . ASN B 1 316 ? 30.359 28.656 9.773 1 58.75 316 ASN B N 1
ATOM 5317 C CA . ASN B 1 316 ? 31.656 28.562 10.43 1 58.75 316 ASN B CA 1
ATOM 5318 C C . ASN B 1 316 ? 31.922 29.766 11.328 1 58.75 316 ASN B C 1
ATOM 5320 O O . ASN B 1 316 ? 32.875 29.766 12.094 1 58.75 316 ASN B O 1
ATOM 5324 N N . LYS B 1 317 ? 31.453 31.062 11.008 1 55.16 317 LYS B N 1
ATOM 5325 C CA . LYS B 1 317 ? 32.188 32.125 11.695 1 55.16 317 LYS B CA 1
ATOM 5326 C C . LYS B 1 317 ? 31.75 32.219 13.156 1 55.16 317 LYS B C 1
ATOM 5328 O O . LYS B 1 317 ? 32.562 32.531 14.023 1 55.16 317 LYS B O 1
ATOM 5333 N N . ASN B 1 318 ? 30.484 32.281 13.633 1 54.97 318 ASN B N 1
ATOM 5334 C CA . ASN B 1 318 ? 30.234 32.969 14.906 1 54.97 318 ASN B CA 1
ATOM 5335 C C . ASN B 1 318 ? 29.266 32.156 15.781 1 54.97 318 ASN B C 1
ATOM 5337 O O . ASN B 1 318 ? 28.562 32.719 16.625 1 54.97 318 ASN B O 1
ATOM 5341 N N . ASP B 1 319 ? 29.719 30.812 16.094 1 69 319 ASP B N 1
ATOM 5342 C CA . ASP B 1 319 ? 28.969 30.047 17.078 1 69 319 ASP B CA 1
ATOM 5343 C C . ASP B 1 319 ? 27.469 30.234 16.891 1 69 319 ASP B C 1
ATOM 5345 O O . ASP B 1 319 ? 26.703 30.188 17.859 1 69 319 ASP B O 1
ATOM 5349 N N . MET B 1 320 ? 27.125 30.656 15.773 1 81 320 MET 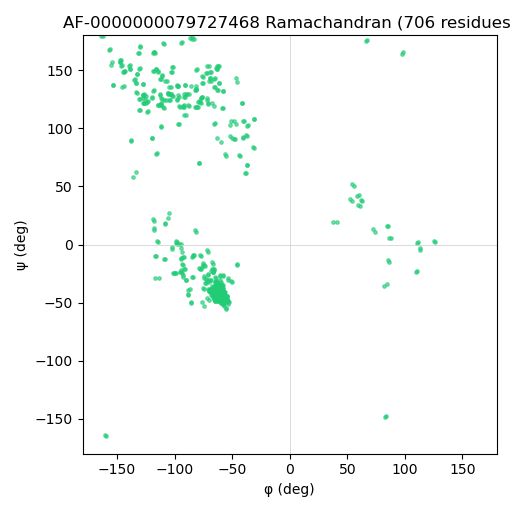B N 1
ATOM 5350 C CA . MET B 1 320 ? 25.688 30.828 15.531 1 81 320 MET B CA 1
ATOM 5351 C C . MET B 1 320 ? 25.031 29.5 15.164 1 81 320 MET B C 1
ATOM 5353 O O . MET B 1 320 ? 25.625 28.688 14.438 1 81 320 MET B O 1
ATOM 5357 N N . ASN B 1 321 ? 23.953 29.266 15.781 1 86.44 321 ASN B N 1
ATOM 5358 C CA . ASN B 1 321 ? 23.172 28.094 15.406 1 86.44 321 ASN B CA 1
ATOM 5359 C C . ASN B 1 321 ? 21.875 28.484 14.703 1 86.44 321 ASN B C 1
ATOM 5361 O O . ASN B 1 321 ? 21.594 29.672 14.523 1 86.44 321 ASN B O 1
ATOM 5365 N N . ARG B 1 322 ? 21.203 27.516 14.227 1 86.88 322 ARG B N 1
ATOM 5366 C CA . ARG B 1 322 ? 20 27.766 13.445 1 86.88 322 ARG B CA 1
ATOM 5367 C C . ARG B 1 322 ? 18.953 28.531 14.266 1 86.88 322 ARG B C 1
ATOM 5369 O O . ARG B 1 322 ? 18.219 29.359 13.727 1 86.88 322 ARG B O 1
ATOM 5376 N N . GLU B 1 323 ? 18.844 28.297 15.547 1 85.25 323 GLU B N 1
ATOM 5377 C CA . GLU B 1 323 ? 17.922 29 16.438 1 85.25 323 GLU B CA 1
ATOM 5378 C C . GLU B 1 323 ? 18.25 30.484 16.516 1 85.25 323 GLU B C 1
ATOM 5380 O O . GLU B 1 323 ? 17.359 31.312 16.641 1 85.25 323 GLU B O 1
ATOM 5385 N N . ASP B 1 324 ? 19.5 30.734 16.516 1 88.75 324 ASP B N 1
ATOM 5386 C CA . ASP B 1 324 ? 19.938 32.125 16.516 1 88.75 324 ASP B CA 1
ATOM 5387 C C . ASP B 1 324 ? 19.438 32.875 15.273 1 88.75 324 ASP B C 1
ATOM 5389 O O . ASP B 1 324 ? 19.047 34.031 15.344 1 88.75 324 ASP B O 1
ATOM 5393 N N . LEU B 1 325 ? 19.547 32.188 14.164 1 91.81 325 LEU B N 1
ATOM 5394 C CA . LEU B 1 325 ? 19.078 32.781 12.914 1 91.81 325 LEU B CA 1
ATOM 5395 C C . LEU B 1 325 ? 17.609 33.156 13 1 91.81 325 LEU B C 1
ATOM 5397 O O . LEU B 1 325 ? 17.203 34.219 12.578 1 91.81 325 LEU B O 1
ATOM 5401 N N . VAL B 1 326 ? 16.828 32.219 13.531 1 91.19 326 VAL B N 1
ATOM 5402 C CA . VAL B 1 326 ? 15.398 32.469 13.672 1 91.19 326 VAL B CA 1
ATOM 5403 C C . VAL B 1 326 ? 15.148 33.594 14.648 1 91.19 326 VAL B C 1
ATOM 5405 O O . VAL B 1 326 ? 14.297 34.469 14.406 1 91.19 326 VAL B O 1
ATOM 5408 N N . ARG B 1 327 ? 15.836 33.594 15.711 1 87.31 327 ARG B N 1
ATOM 5409 C CA . ARG B 1 327 ? 15.719 34.656 16.703 1 87.31 327 ARG B CA 1
ATOM 5410 C C . ARG B 1 327 ? 16.047 36.031 16.094 1 87.31 327 ARG B C 1
ATOM 5412 O O . ARG B 1 327 ? 15.344 37 16.344 1 87.31 327 ARG B O 1
ATOM 5419 N N . MET B 1 328 ? 17.094 36.094 15.383 1 92 328 MET B N 1
ATOM 5420 C CA . MET B 1 328 ? 17.5 37.344 14.734 1 92 328 MET B CA 1
ATOM 5421 C C . MET B 1 328 ? 16.422 37.812 13.766 1 92 328 MET B C 1
ATOM 5423 O O . MET B 1 328 ? 16.109 39 13.727 1 92 328 MET B O 1
ATOM 5427 N N . ALA B 1 329 ? 15.938 36.906 12.977 1 94.56 329 ALA B N 1
ATOM 5428 C CA . ALA B 1 329 ? 14.875 37.281 12.039 1 94.56 329 ALA B CA 1
ATOM 5429 C C . ALA B 1 329 ? 13.633 37.781 12.773 1 94.56 329 ALA B C 1
ATOM 5431 O O . ALA B 1 329 ? 12.977 38.719 12.32 1 94.56 329 ALA B O 1
ATOM 5432 N N . ASP B 1 330 ? 13.305 37.125 13.859 1 89.44 330 ASP B N 1
ATOM 5433 C CA . ASP B 1 330 ? 12.164 37.5 14.68 1 89.44 330 ASP B CA 1
ATOM 5434 C C . ASP B 1 330 ? 12.352 38.906 15.266 1 89.44 330 ASP B C 1
ATOM 5436 O O . ASP B 1 330 ? 11.406 39.688 15.336 1 89.44 330 ASP B O 1
ATOM 5440 N N . GLU B 1 331 ? 13.5 39.125 15.766 1 90.19 331 GLU B N 1
ATOM 5441 C CA . GLU B 1 331 ? 13.82 40.469 16.281 1 90.19 331 GLU B CA 1
ATOM 5442 C C . GLU B 1 331 ? 13.68 41.531 15.195 1 90.19 331 GLU B C 1
ATOM 5444 O O . GLU B 1 331 ? 13.156 42.625 15.453 1 90.19 331 GLU B O 1
ATOM 5449 N N . SER B 1 332 ? 14.203 41.219 14.07 1 95.31 332 SER B N 1
ATOM 5450 C CA . SER B 1 332 ? 14.078 42.125 12.938 1 95.31 332 SER B CA 1
ATOM 5451 C C . SER B 1 332 ? 12.617 42.375 12.562 1 95.31 332 SER B C 1
ATOM 5453 O O . SER B 1 332 ? 12.234 43.469 12.195 1 95.31 332 SER B O 1
ATOM 5455 N N . LEU B 1 333 ? 11.867 41.344 12.594 1 94.44 333 LEU B N 1
ATOM 5456 C CA . LEU B 1 333 ? 10.438 41.469 12.336 1 94.44 333 LEU B CA 1
ATOM 5457 C C . LEU B 1 333 ? 9.789 42.406 13.359 1 94.44 333 LEU B C 1
ATOM 5459 O O . LEU B 1 333 ? 8.945 43.219 13 1 94.44 333 LEU B O 1
ATOM 5463 N N . TYR B 1 334 ? 10.141 42.156 14.586 1 89.75 334 TYR B N 1
ATOM 5464 C CA . TYR B 1 334 ? 9.633 43.031 15.641 1 89.75 334 TYR B CA 1
ATOM 5465 C C . TYR B 1 334 ? 9.953 44.5 15.344 1 89.75 334 TYR B C 1
ATOM 5467 O O . TYR B 1 334 ? 9.109 45.375 15.547 1 89.75 334 TYR B O 1
ATOM 5475 N N . GLU B 1 335 ? 11.141 44.719 14.938 1 93.62 335 GLU B N 1
ATOM 5476 C CA . GLU B 1 335 ? 11.555 46.094 14.578 1 93.62 335 GLU B CA 1
ATOM 5477 C C . GLU B 1 335 ? 10.727 46.625 13.422 1 93.62 335 GLU B C 1
ATOM 5479 O O . GLU B 1 335 ? 10.391 47.812 13.383 1 93.62 335 GLU B O 1
ATOM 5484 N N . SER B 1 336 ? 10.469 45.844 12.461 1 96 336 SER B N 1
ATOM 5485 C CA . SER B 1 336 ? 9.609 46.25 11.352 1 96 336 SER B CA 1
ATOM 5486 C C . SER B 1 336 ? 8.234 46.688 11.844 1 96 336 SER B C 1
ATOM 5488 O O . SER B 1 336 ? 7.699 47.688 11.391 1 96 336 SER B O 1
ATOM 5490 N N . LYS B 1 337 ? 7.672 45.875 12.703 1 93.12 337 LYS B N 1
ATOM 5491 C CA . LYS B 1 337 ? 6.355 46.156 13.258 1 93.12 337 LYS B CA 1
ATOM 5492 C C . LYS B 1 337 ? 6.391 47.469 14.078 1 93.12 337 LYS B C 1
ATOM 5494 O O . LYS B 1 337 ? 5.512 48.312 13.945 1 93.12 337 LYS B O 1
ATOM 5499 N N . ALA B 1 338 ? 7.418 47.625 14.914 1 91.38 338 ALA B N 1
ATOM 5500 C CA . ALA B 1 338 ? 7.566 48.781 15.789 1 91.38 338 ALA B CA 1
ATOM 5501 C C . ALA B 1 338 ? 7.867 50.031 14.977 1 91.38 338 ALA B C 1
ATOM 5503 O O . ALA B 1 338 ? 7.52 51.156 15.391 1 91.38 338 ALA B O 1
ATOM 5504 N N . GLY B 1 339 ? 8.539 49.844 13.859 1 93.5 339 GLY B N 1
ATOM 5505 C CA . GLY B 1 339 ? 8.961 50.938 13.031 1 93.5 339 GLY B CA 1
ATOM 5506 C C . GLY B 1 339 ? 7.875 51.438 12.102 1 93.5 339 GLY B C 1
ATOM 5507 O O . GLY B 1 339 ? 8.141 52.25 11.188 1 93.5 339 GLY B O 1
ATOM 5508 N N . GLY B 1 340 ? 6.574 51.031 12.289 1 94 340 GLY B N 1
ATOM 5509 C CA . GLY B 1 340 ? 5.469 51.562 11.5 1 94 340 GLY B CA 1
ATOM 5510 C C . GLY B 1 340 ? 4.84 50.531 10.594 1 94 340 GLY B C 1
ATOM 5511 O O . GLY B 1 340 ? 3.85 50.812 9.914 1 94 340 GLY B O 1
ATOM 5512 N N . ARG B 1 341 ? 5.461 49.312 10.594 1 96 341 ARG B N 1
ATOM 5513 C CA . ARG B 1 341 ? 4.941 48.188 9.828 1 96 341 ARG B CA 1
ATOM 5514 C C . ARG B 1 341 ? 5.055 48.438 8.328 1 96 341 ARG B C 1
ATOM 5516 O O . ARG B 1 341 ? 5.625 49.469 7.91 1 96 341 ARG B O 1
ATOM 5523 N N . ASN B 1 342 ? 4.715 47.5 7.492 1 97.31 342 ASN B N 1
ATOM 5524 C CA . ASN B 1 342 ? 4.832 47.594 6.043 1 97.31 342 ASN B CA 1
ATOM 5525 C C . ASN B 1 342 ? 6.25 47.969 5.613 1 97.31 342 ASN B C 1
ATOM 5527 O O . ASN B 1 342 ? 6.457 48.938 4.887 1 97.31 342 ASN B O 1
ATOM 5531 N N . ARG B 1 343 ? 7.176 47.25 6.09 1 97.75 343 ARG B N 1
ATOM 5532 C CA . ARG B 1 343 ? 8.57 47.531 5.777 1 97.75 343 ARG B CA 1
ATOM 5533 C C . ARG B 1 343 ? 9.43 46.281 5.949 1 97.75 343 ARG B C 1
ATOM 5535 O O . ARG B 1 343 ? 8.977 45.281 6.516 1 97.75 343 ARG B O 1
ATOM 5542 N N . VAL B 1 344 ? 10.609 46.344 5.465 1 98.25 344 VAL B N 1
ATOM 5543 C CA . VAL B 1 344 ? 11.617 45.281 5.59 1 98.25 344 VAL B CA 1
ATOM 5544 C C . VAL B 1 344 ? 12.766 45.781 6.477 1 98.25 344 VAL B C 1
ATOM 5546 O O . VAL B 1 344 ? 13.289 46.875 6.273 1 98.25 344 VAL B O 1
ATOM 5549 N N . THR B 1 345 ? 13.117 45 7.449 1 97.88 345 THR B N 1
ATOM 5550 C CA . THR B 1 345 ? 14.219 45.375 8.336 1 97.88 345 THR B CA 1
ATOM 5551 C C . THR B 1 345 ? 15.25 44.25 8.422 1 97.88 345 THR B C 1
ATOM 5553 O O . THR B 1 345 ? 14.914 43.156 8.812 1 97.88 345 THR B O 1
ATOM 5556 N N . PRO B 1 346 ? 16.5 44.469 8.078 1 96.94 346 PRO B N 1
ATOM 5557 C CA . PRO B 1 346 ? 17.562 43.5 8.305 1 96.94 346 PRO B CA 1
ATOM 5558 C C . PRO B 1 346 ? 18.094 43.5 9.734 1 96.94 346 PRO B C 1
ATOM 5560 O O . PRO B 1 346 ? 18.062 44.562 10.398 1 96.94 346 PRO B O 1
ATOM 5563 N N . TYR B 1 347 ? 18.531 42.375 10.094 1 92.38 347 TYR B N 1
ATOM 5564 C CA . TYR B 1 347 ? 19.109 42.312 11.43 1 92.38 347 TYR B CA 1
ATOM 5565 C C . TYR B 1 347 ? 20.406 43.125 11.492 1 92.38 347 TYR B C 1
ATOM 5567 O O . TYR B 1 347 ? 21.25 43.031 10.594 1 92.38 347 TYR B O 1
ATOM 5575 N N . SER B 1 348 ? 20.484 44.156 12.406 1 81.38 348 SER B N 1
ATOM 5576 C CA . SER B 1 348 ? 21.703 44.938 12.641 1 81.38 348 SER B CA 1
ATOM 5577 C C . SER B 1 348 ? 22.109 44.906 14.109 1 81.38 348 SER B C 1
ATOM 5579 O O . SER B 1 348 ? 21.266 45.031 14.992 1 81.38 348 SER B O 1
ATOM 5581 N N . THR B 1 349 ? 23.203 44.344 14.516 1 62.06 349 THR B N 1
ATOM 5582 C CA . THR B 1 349 ? 23.719 44.344 15.883 1 62.06 349 THR B CA 1
ATOM 5583 C C . THR B 1 349 ? 23.812 45.781 16.422 1 62.06 349 THR B C 1
ATOM 5585 O O . THR B 1 349 ? 23.875 46 17.625 1 62.06 349 THR B O 1
ATOM 5588 N N . LEU B 1 350 ? 24.031 46.844 15.688 1 48.12 350 LEU B N 1
ATOM 5589 C CA . LEU B 1 350 ? 24.297 48.188 16.156 1 48.12 350 LEU B CA 1
ATOM 5590 C C . LEU B 1 350 ? 23.094 48.75 16.922 1 48.12 350 LEU B C 1
ATOM 5592 O O . LEU B 1 350 ? 23.25 49.656 17.75 1 48.12 350 LEU B O 1
ATOM 5596 N N . ASN B 1 351 ? 21.953 48.594 16.609 1 42.69 351 ASN B N 1
ATOM 5597 C CA . ASN B 1 351 ? 20.875 49.375 17.203 1 42.69 351 ASN B CA 1
ATOM 5598 C C . ASN B 1 351 ? 20.609 48.969 18.656 1 42.69 351 ASN B C 1
ATOM 5600 O O . ASN B 1 351 ? 19.641 49.406 19.266 1 42.69 351 ASN B O 1
ATOM 5604 N N . ARG B 1 352 ? 21.172 48 19.281 1 43.12 352 ARG B N 1
ATOM 5605 C CA . ARG B 1 352 ? 20.891 47.719 20.688 1 43.12 352 ARG B CA 1
ATOM 5606 C C . ARG B 1 352 ? 21.547 48.719 21.609 1 43.12 352 ARG B C 1
ATOM 5608 O O . ARG B 1 352 ? 21.453 48.625 22.828 1 43.12 352 ARG B O 1
ATOM 5615 N N . ASN B 1 353 ? 22.641 49.344 21.312 1 35.44 353 ASN B N 1
ATOM 5616 C CA . ASN B 1 353 ? 23.188 50.156 22.375 1 35.44 353 ASN B CA 1
ATOM 5617 C C . ASN B 1 353 ? 22.234 51.281 22.766 1 35.44 353 ASN B C 1
ATOM 5619 O O . ASN B 1 353 ? 22.438 51.969 23.781 1 35.44 353 ASN B O 1
ATOM 5623 N N . ASP B 1 354 ? 21.5 51.969 21.891 1 34.16 354 ASP B N 1
ATOM 5624 C CA . ASP B 1 354 ? 20.938 53.188 22.391 1 34.16 354 ASP B CA 1
ATOM 5625 C C . ASP B 1 354 ? 19.609 52.938 23.109 1 34.16 354 ASP B C 1
ATOM 5627 O O . ASP B 1 354 ? 18.984 53.875 23.625 1 34.16 354 ASP B O 1
ATOM 5631 N N . SER B 1 355 ? 18.766 51.969 22.875 1 28.94 355 SER B N 1
ATOM 5632 C CA . SER B 1 355 ? 17.609 52.125 23.75 1 28.94 355 SER B CA 1
ATOM 5633 C C . SER B 1 355 ? 17.859 51.5 25.109 1 28.94 355 SER B C 1
ATOM 5635 O O . SER B 1 355 ? 18.516 50.438 25.203 1 28.94 355 SER B O 1
#

Secondary structure (DSSP, 8-state):
-----------------TTS-EEEEE-S-HHHHHHHHHHHHHTT--EEEEES-HHHHHHHTTSSS-GGG----SEEEEESB-GGG-BHHHHHHHHTT-GGGTT--EEEEES---HHHHHHHHHHT--EEEESSPPHHHHHHHHHHHHHHHHHHHHHHHHHHHHHHHHHHHHHHHHHHHHHHHB-TTT-SB-HHHHHHHHHHHHHHHHHHT-EEEEEEEEETTHHHHHHHH-HHHHHHHHHHHHHHHHHH--STT-EEEE-SSSEEEEEEET--HHHHHHHHHHHHHHHHHT--B-TT-SS-SB--EEEEEEEEETTTSS--HHHHHHHHHHHHHHHHHTTSSSEEE--SGGGS--/-----------------TTT-EEEEE-S-HHHHHHHHHHHHHTT--EEEEES-HHHHHHHTTSSS-GGG----SEEEEESB-GGG-BHHHHHHHHTT-GGGTT--EEEEES---HHHHHHHHHHT--EEEESSPPHHHHHHHHHHHHHHHHHHHHHHHHHHHHHHHHHHHHHHHHHHHHHHHB-TTT-SB-HHHHHHHHHHHHHHHHHHT-EEEEEEEEETTHHHHHHHH-HHHHHHHHHHHHHHHHHH--STT-EEEE-SSSEEEEEEET--HHHHHHHHHHHHHHHHHT--B-TT-SS-SB--EEEEEEEEETTTSS--HHHHHHHHHHHHHHHHHTTSSSEEE--SGGGS--

Nearest PDB structures (foldseek):
  3i5a-assembly1_A  TM=7.411E-01  e=3.865E-32  Pseudomonas syringae pv. tomato str. DC3000
  3bre-assembly1_B  TM=6.841E-01  e=8.567E-33  Pseudomonas aeruginosa PAO1
  3i5c-assembly1_A  TM=8.343E-01  e=5.527E-22  Saccharomyces cerevisiae
  3i5b-assembly2_B  TM=9.651E-01  e=9.850E-20  Pseudomonas aeruginosa PAO1
  8wcn-assembly1_B  TM=6.165E-01  e=2.314E-15  Pseudomonas aeruginosa